Protein AF-A0A951QFR5-F1 (afdb_monomer_lite)

Foldseek 3Di:
DAAEEEEADPPFCVLLQLVLLLLVLLCVVPVPHAYEYEEAFRNQQLVVLSPRHPYGYHDPDDALVVSCVRSVVDDQLHYEYEYGCHQVSLVSCVVNVHAYEYEYAQQLQDPDPSHDLVSHPAYEYEDDDPCVVVVVSVPDDLRYAYFYHSEDLPAAADDDDPPEEEEEPTQVVRPLADFLLLVVVVLVCCQPDPLCPRYQYEYEYHHQVVQCVRPVVDDDPRYHYGYDHRRNVSNHQLNHQEYEYAQDPRRVVSCQVSFHLYEYEEHQALSSLVSVVVLCVVQVLHHYLYLVLLVQDFPRDGPDDPVVRSVRSRVRSVCCNPPSSSVSVVVSVVVSSVPPRRTSDDPPPPPPCVVGHYSSNVSVVVVCSSPPPPDDDDFDPPADDAPCPPPDQVVQLVVLLVQDADPVLLVLLVVLLVVCVVPVPVGLNQVSVQVLLVVLLQDAPYHSSVNSQSNNFLNCLALQNVLSLLVSLLVLCVPPPDPSVVQSVQQQFDLPCFAFQFRGKTFNGKHDLDHHNRFDDADRPLCVQVPPRRLQMKTKIKGWLAGAPLADADAQPFDPDPQKWKFFWKFALFKKKKFWSADKKWKWWKDWVVVCVPPDPDPVQPPDFRCVVGFWWKWWHSAFPTHDTDTTGIGTPGGTDMHGRSGMGIDGRPITMMMMDRNVCSQWPTIMMIMITGRGHHTMMGIHHPVVNVVCNVVRCSSVLRGRFPSVLSSVQSNQSSCVSVVVDVTDHSNVSRDDPDSHHSIHD

Secondary structure (DSSP, 8-state):
--EEEEEE--STTHHHHHHHHHHHHHHHH-TTS-EEEEE-HHHHHHHHHSS--SEEEE-SS--HHHHHHHTTS--TTTEEEEEES-HHHHHHHHHTT--EEEEES-GGG-SS-SS-GGG-SEEEEE--SSTHHHHGGG---TTEEEE--------PPP---SSEEEEE--STT-TT---HHHHHHHHHHHHH-GGGTT-EEEEE-S-HHHHHHHHTT--BTTEEEE---HHHHHHHHHH-SEEEEE--HHHHHHHHHTT--EEEEPPSSHHHHHHHHHHHHH-TT-EE--TTTTT------TT--HHHHHHHHHHHHTTTTSHHHHHHHHHHHHHHHTT----S--TT-----TTSB-HHHHHHHHHHHHH-TTS-----TTSPPPTTTT--HHHHHHHHHHSPP-HHHHHHHHHHHHHHHH-GGG--HHHHHHHHHHHHHHSPSSHHHHHHHHHHHHHHTSHHHHHHHHHHHHHHHTSTTSHHHHHHHHHHT-GGGSBTTBS--EEEEE--SS--TTPPPPPTTTHHHHTTS-TT--EEEEEE--B-TT-EEEP-S--SSTTEEEPPPB--SEEEEEEEEESEEEEEEEEEHHHHTTT---TTTTS--TTTT--EEEEESSSSSPEEEEEE-EEEEEEEEEEETT-EEEE-TT-EEEEEEEHHHHHHS--EEEEEEEEE-S--EEEEEHHHHHHHHH-TTGGG---PPPHHHHHHHHHHHHHHHTTSSS----TTTS---SSEEEEE-

Sequence (749 aa):
MKNILFLAEPFGFGPISSSVTIARQIKAIQPQRRLLFAGCGTSYQLAASSDVFDEVAHIEEMTEQAIVAVGGGLNKNGCIVVANTYPSGVDIAKRANLPCVFVDTLFWMWNRLPISLDDVERYYIEDFHCIGASAHRFGSSTKFKMVAPLVDTNVLPKAVPHPFLLVSLGGIDSNLYDFPVFYERLIAYISAEKKLERYHILICGGGKKFMQREFARFEHSRLTIDSLPPREHIAYLKSADMVLASAGLHGFYENYFLRKNVMFLPPQSYSQYLQLKAVLREYPGVIGANFEELGVAHVLRENMPDVERINEVKRTNRQLVEDQTMGKFIALFEEFCSGQSYTLWTDGNLRPTEDQCGPATLAQDLLLNVDQQMVPPQLPNCCPPVSTDGMSLRDIRDRMAKLEQSAPVREQLLSLVEDWRSQPRSVEPLSTVRLLLDSIRALPRGDERLIRMNTFVRTLGEPETFATFLDMIRDSSRRDGTVEQALSEISHRSSKHAVYGWCGQTRLVLSGAERTEGTVTPRPGVERFLGKTPTSAWALSMHIWQPNVRAKGFLCGRSPHPSSIVEPPHSHPFDFASVVVIGTMHQSIYAQRDSVHRLLNDPMADRADRYSGVKLVHVHGVWPPHFGREEVEVQTIEDRLKLTAGDSYYMSANTIHDVQFDEHIAQNNPAITLFLRSESFVEPHVYMASSMADFHASNPDLKHQGRALTEVAWDQKLRMVADYVRGINKGLNLGHIVKYDNDYAFFHR

Structure (mmCIF, N/CA/C/O backbone):
data_AF-A0A951QFR5-F1
#
_entry.id   AF-A0A951QFR5-F1
#
loop_
_atom_site.group_PDB
_atom_site.id
_atom_site.type_symbol
_atom_site.label_atom_id
_atom_site.label_alt_id
_atom_site.label_comp_id
_atom_site.label_asym_id
_atom_site.label_entity_id
_atom_site.label_seq_id
_atom_site.pdbx_PDB_ins_code
_atom_site.Cartn_x
_atom_site.Cartn_y
_atom_site.Cartn_z
_atom_site.occupancy
_atom_site.B_iso_or_equiv
_atom_site.auth_seq_id
_atom_site.auth_comp_id
_atom_site.auth_asym_id
_atom_site.auth_atom_id
_atom_site.pdbx_PDB_model_num
ATOM 1 N N . MET A 1 1 ? -23.735 -9.859 -3.072 1.00 76.50 1 MET A N 1
ATOM 2 C CA . MET A 1 1 ? -23.465 -8.949 -1.942 1.00 76.50 1 MET A CA 1
ATOM 3 C C . MET A 1 1 ? -22.880 -9.799 -0.823 1.00 76.50 1 MET A C 1
ATOM 5 O O . MET A 1 1 ? -23.554 -10.739 -0.427 1.00 76.50 1 MET A O 1
ATOM 9 N N . LYS A 1 2 ? -21.627 -9.576 -0.401 1.00 83.25 2 LYS A N 1
ATOM 10 C CA . LYS A 1 2 ? -21.009 -10.378 0.675 1.00 83.25 2 LYS A CA 1
ATOM 11 C C . LYS A 1 2 ? -21.619 -10.023 2.038 1.00 83.25 2 LYS A C 1
ATOM 13 O O . LYS A 1 2 ? -21.894 -8.846 2.276 1.00 83.25 2 LYS A O 1
ATOM 18 N N . ASN A 1 3 ? -21.785 -11.004 2.917 1.00 92.38 3 ASN A N 1
ATOM 19 C CA . ASN A 1 3 ? -22.100 -10.807 4.331 1.00 92.38 3 ASN A CA 1
ATOM 20 C C . ASN A 1 3 ? -20.888 -10.221 5.070 1.00 92.38 3 ASN A C 1
ATOM 22 O O . ASN A 1 3 ? -19.748 -10.384 4.629 1.00 92.38 3 ASN A O 1
ATOM 26 N N . ILE A 1 4 ? -21.135 -9.560 6.201 1.00 95.88 4 ILE A N 1
ATOM 27 C CA . ILE A 1 4 ? -20.082 -9.016 7.066 1.00 95.88 4 ILE A CA 1
ATOM 28 C C . ILE A 1 4 ? -20.235 -9.642 8.449 1.00 95.88 4 ILE A C 1
ATOM 30 O O . ILE A 1 4 ? -21.262 -9.449 9.098 1.00 95.88 4 ILE A O 1
ATOM 34 N N . LEU A 1 5 ? -19.223 -10.388 8.887 1.00 96.88 5 LEU A N 1
ATOM 35 C CA . LEU A 1 5 ? -19.175 -11.023 10.198 1.00 96.88 5 LEU A CA 1
ATOM 36 C C . LEU A 1 5 ? -18.254 -10.240 11.129 1.00 96.88 5 LEU A C 1
ATOM 38 O O . LEU A 1 5 ? -17.055 -10.140 10.885 1.00 96.88 5 LEU A O 1
ATOM 42 N N . PHE A 1 6 ? -18.812 -9.715 12.211 1.00 98.06 6 PHE A N 1
ATOM 43 C CA . PHE A 1 6 ? -18.074 -9.014 13.249 1.00 98.06 6 PHE A CA 1
ATOM 44 C C . PHE A 1 6 ? -17.640 -9.974 14.351 1.00 98.06 6 PHE A C 1
ATOM 46 O O . PHE A 1 6 ? -18.439 -10.770 14.850 1.00 98.06 6 PHE A O 1
ATOM 53 N N . LEU A 1 7 ? -16.383 -9.829 14.760 1.00 97.62 7 LEU A N 1
ATOM 54 C CA . LEU A 1 7 ? -15.798 -10.461 15.934 1.00 97.62 7 LEU A CA 1
ATOM 55 C C . LEU A 1 7 ? -15.220 -9.359 16.819 1.00 97.62 7 LEU A C 1
ATOM 57 O O . LEU A 1 7 ? -14.514 -8.480 16.324 1.00 97.62 7 LEU A O 1
ATOM 61 N N . ALA A 1 8 ? -15.488 -9.410 18.119 1.00 96.56 8 ALA A N 1
ATOM 62 C CA . ALA A 1 8 ? -14.967 -8.434 19.068 1.00 96.56 8 ALA A CA 1
ATOM 63 C C . ALA A 1 8 ? -14.493 -9.131 20.344 1.00 96.56 8 ALA A C 1
ATOM 65 O O . ALA A 1 8 ? -15.215 -9.954 20.916 1.00 96.56 8 ALA A O 1
ATOM 66 N N . GLU A 1 9 ? -13.297 -8.764 20.797 1.00 92.94 9 GLU A N 1
ATOM 67 C CA . GLU A 1 9 ? -12.712 -9.287 22.031 1.00 92.94 9 GLU A CA 1
ATOM 68 C C . GLU A 1 9 ? -13.600 -8.898 23.236 1.00 92.94 9 GLU A C 1
ATOM 70 O O . GLU A 1 9 ? -13.942 -7.717 23.380 1.00 92.94 9 GLU A O 1
ATOM 75 N N . PRO A 1 10 ? -13.988 -9.840 24.121 1.00 90.44 10 PRO A N 1
ATOM 76 C CA . PRO A 1 10 ? -14.797 -9.573 25.318 1.00 90.44 10 PRO A CA 1
ATOM 77 C C . PRO A 1 10 ? -14.020 -8.855 26.445 1.00 90.44 10 PRO A C 1
ATOM 79 O O . PRO A 1 10 ? -14.166 -9.161 27.630 1.00 90.44 10 PRO A O 1
ATOM 82 N N . PHE A 1 11 ? -13.196 -7.863 26.103 1.00 85.94 11 PHE A N 1
ATOM 83 C CA . PHE A 1 11 ? -12.497 -6.985 27.048 1.00 85.94 11 PHE A CA 1
ATOM 84 C C . PHE A 1 11 ? -13.379 -5.789 27.429 1.00 85.94 11 PHE A C 1
ATOM 86 O O . PHE A 1 11 ? -13.088 -4.631 27.123 1.00 85.94 11 PHE A O 1
ATOM 93 N N . GLY A 1 12 ? -14.502 -6.084 28.088 1.00 87.44 12 GLY A N 1
ATOM 94 C CA . GLY A 1 12 ? -15.527 -5.095 28.416 1.00 87.44 12 GLY A CA 1
ATOM 95 C C . GLY A 1 12 ? -16.344 -4.693 27.184 1.00 87.44 12 GLY A C 1
ATOM 96 O O . GLY A 1 12 ? -16.580 -5.511 26.294 1.00 87.44 12 GLY A O 1
ATOM 97 N N . PHE A 1 13 ? -16.809 -3.441 27.136 1.00 91.06 13 PHE A N 1
ATOM 98 C CA . PHE A 1 13 ? -17.695 -2.964 26.065 1.00 91.06 13 PHE A CA 1
ATOM 99 C C . PHE A 1 13 ? -17.002 -2.214 24.920 1.00 91.06 13 PHE A C 1
ATOM 101 O O . PHE A 1 13 ? -17.642 -2.001 23.901 1.00 91.06 13 PHE A O 1
ATOM 108 N N . GLY A 1 14 ? -15.722 -1.847 25.024 1.00 91.69 14 GLY A N 1
ATOM 109 C CA . GLY A 1 14 ? -15.063 -0.996 24.015 1.00 91.69 14 GLY A CA 1
ATOM 110 C C . GLY A 1 14 ? -14.992 -1.597 22.596 1.00 91.69 14 GLY A C 1
ATOM 111 O O . GLY A 1 14 ? -15.461 -0.982 21.634 1.00 91.69 14 GLY A O 1
ATOM 112 N N . PRO A 1 15 ? -14.440 -2.813 22.413 1.00 94.38 15 PRO A N 1
ATOM 113 C CA . PRO A 1 15 ? -14.375 -3.433 21.084 1.00 94.38 15 PRO A CA 1
ATOM 114 C C . PRO A 1 15 ? -15.759 -3.668 20.459 1.00 94.38 15 PRO A C 1
ATOM 116 O O . PRO A 1 15 ? -15.961 -3.500 19.255 1.00 94.38 15 PRO A O 1
ATOM 119 N N . ILE A 1 16 ? -16.759 -4.023 21.268 1.00 95.31 16 ILE A N 1
ATOM 120 C CA . ILE A 1 16 ? -18.110 -4.251 20.754 1.00 95.31 16 ILE A CA 1
ATOM 121 C C . ILE A 1 16 ? -18.873 -2.946 20.483 1.00 95.31 16 ILE A C 1
ATOM 123 O O . ILE A 1 16 ? -19.572 -2.870 19.474 1.00 95.31 16 ILE A O 1
ATOM 127 N N . SER A 1 17 ? -18.736 -1.902 21.305 1.00 94.56 17 SER A N 1
ATOM 128 C CA . SER A 1 17 ? -19.434 -0.625 21.091 1.00 94.56 17 SER A CA 1
ATOM 129 C C . SER A 1 17 ? -19.013 0.018 19.769 1.00 94.56 17 SER A C 1
ATOM 131 O O . SER A 1 17 ? -19.867 0.397 18.970 1.00 94.56 17 SER A O 1
ATOM 133 N N . SER A 1 18 ? -17.711 0.030 19.477 1.00 95.38 18 SER A N 1
ATOM 134 C CA . SER A 1 18 ? -17.178 0.482 18.186 1.00 95.38 18 SER A CA 1
ATOM 135 C C . SER A 1 18 ? -17.653 -0.392 17.016 1.00 95.38 18 SER A C 1
ATOM 137 O O . SER A 1 18 ? -18.013 0.135 15.963 1.00 95.38 18 SER A O 1
ATOM 139 N N . SER A 1 19 ? -17.753 -1.713 17.199 1.00 97.31 19 SER A N 1
ATOM 140 C CA . SER A 1 19 ? -18.325 -2.616 16.185 1.00 97.31 19 SER A CA 1
ATOM 141 C C . SER A 1 19 ? -19.796 -2.305 15.886 1.00 97.31 19 SER A C 1
ATOM 143 O O . SER A 1 19 ? -20.184 -2.250 14.721 1.00 97.31 19 SER A O 1
ATOM 145 N N . VAL A 1 20 ? -20.606 -2.035 16.916 1.00 96.81 20 VAL A N 1
ATOM 146 C CA . VAL A 1 20 ? -22.010 -1.605 16.777 1.00 96.81 20 VAL A CA 1
ATOM 147 C C . VAL A 1 20 ? -22.101 -0.270 16.035 1.00 96.81 20 VAL A C 1
ATOM 149 O O . VAL A 1 20 ? -22.942 -0.121 15.146 1.00 96.81 20 VAL A O 1
ATOM 152 N N . THR A 1 21 ? -21.223 0.688 16.349 1.00 95.75 21 THR A N 1
ATOM 153 C CA . THR A 1 21 ? -21.147 1.974 15.641 1.00 95.75 21 THR A CA 1
ATOM 154 C C . THR A 1 21 ? -20.871 1.767 14.151 1.00 95.75 21 THR A C 1
ATOM 156 O O . THR A 1 21 ? -21.606 2.295 13.315 1.00 95.75 21 THR A O 1
ATOM 159 N N . ILE A 1 22 ? -19.864 0.958 13.799 1.00 96.69 22 ILE A N 1
ATOM 160 C CA . ILE A 1 22 ? -19.530 0.641 12.401 1.00 96.69 22 ILE A CA 1
ATOM 161 C C . ILE A 1 22 ? -20.713 -0.044 11.705 1.00 96.69 22 ILE A C 1
ATOM 163 O O . ILE A 1 22 ? -21.127 0.381 10.625 1.00 96.69 22 ILE A O 1
ATOM 167 N N . ALA A 1 23 ? -21.293 -1.071 12.331 1.00 97.44 23 ALA A N 1
ATOM 168 C CA . ALA A 1 23 ? -22.431 -1.813 11.796 1.00 97.44 23 ALA A CA 1
ATOM 169 C C . ALA A 1 23 ? -23.628 -0.896 11.498 1.00 97.44 23 ALA A C 1
ATOM 171 O O . ALA A 1 23 ? -24.259 -1.017 10.446 1.00 97.44 23 ALA A O 1
ATOM 172 N N . ARG A 1 24 ? -23.905 0.084 12.367 1.00 95.69 24 ARG A N 1
ATOM 173 C CA . ARG A 1 24 ? -25.016 1.029 12.183 1.00 95.69 24 ARG A CA 1
ATOM 174 C C . ARG A 1 24 ? -24.792 1.943 10.986 1.00 95.69 24 ARG A C 1
ATOM 176 O O . ARG A 1 24 ? -25.723 2.173 10.219 1.00 95.69 24 ARG A O 1
ATOM 183 N N . GLN A 1 25 ? -23.562 2.415 10.791 1.00 96.00 25 GLN A N 1
ATOM 184 C CA . GLN A 1 25 ? -23.211 3.201 9.607 1.00 96.00 25 GLN A CA 1
ATOM 185 C C . GLN A 1 25 ? -23.334 2.369 8.328 1.00 96.00 25 GLN A C 1
ATOM 187 O O . GLN A 1 25 ? -23.874 2.848 7.333 1.00 96.00 25 GLN A O 1
ATOM 192 N N . ILE A 1 26 ? -22.928 1.096 8.362 1.00 96.31 26 ILE A N 1
ATOM 193 C CA . ILE A 1 26 ? -23.130 0.187 7.230 1.00 96.31 26 ILE A CA 1
ATOM 194 C C . ILE A 1 26 ? -24.623 0.009 6.936 1.00 96.31 26 ILE A C 1
ATOM 196 O O . ILE A 1 26 ? -25.009 0.143 5.780 1.00 96.31 26 ILE A O 1
ATOM 200 N N . LYS A 1 27 ? -25.476 -0.227 7.944 1.00 95.75 27 LYS A N 1
ATOM 201 C CA . LYS A 1 27 ? -26.937 -0.320 7.750 1.00 95.75 27 LYS A CA 1
ATOM 202 C C . LYS A 1 27 ? -27.543 0.977 7.218 1.00 95.75 27 LYS A C 1
ATOM 204 O O . LYS A 1 27 ? -28.458 0.914 6.406 1.00 95.75 27 LYS A O 1
ATOM 209 N N . ALA A 1 28 ? -27.036 2.138 7.629 1.00 94.06 28 ALA A N 1
ATOM 210 C CA . ALA A 1 28 ? -27.501 3.423 7.111 1.00 94.06 28 ALA A CA 1
ATOM 211 C C . ALA A 1 28 ? -27.186 3.596 5.612 1.00 94.06 28 ALA A C 1
ATOM 213 O O . ALA A 1 28 ? -28.009 4.126 4.872 1.00 94.06 28 ALA A O 1
ATOM 214 N N . ILE A 1 29 ? -26.020 3.121 5.157 1.00 94.00 29 ILE A N 1
ATOM 215 C CA . ILE A 1 29 ? -25.589 3.213 3.751 1.00 94.00 29 ILE A CA 1
ATOM 216 C C . ILE A 1 29 ? -26.208 2.089 2.902 1.00 94.00 29 ILE A C 1
ATOM 218 O O . ILE A 1 29 ? -26.627 2.314 1.769 1.00 94.00 29 ILE A O 1
ATOM 222 N N . GLN A 1 30 ? -26.261 0.866 3.434 1.00 95.25 30 GLN A N 1
ATOM 223 C CA . GLN A 1 30 ? -26.761 -0.337 2.768 1.00 95.25 30 GLN A CA 1
ATOM 224 C C . GLN A 1 30 ? -27.694 -1.135 3.700 1.00 95.25 30 GLN A C 1
ATOM 226 O O . GLN A 1 30 ? -27.281 -2.152 4.263 1.00 95.25 30 GLN A O 1
ATOM 231 N N . PRO A 1 31 ? -28.979 -0.744 3.820 1.00 95.31 31 PRO A N 1
ATOM 232 C CA . PRO A 1 31 ? -29.931 -1.383 4.740 1.00 95.31 31 PRO A CA 1
ATOM 233 C C . PRO A 1 31 ? -30.114 -2.892 4.525 1.00 95.31 31 PRO A C 1
ATOM 235 O O . PRO A 1 31 ? -30.372 -3.633 5.470 1.00 95.31 31 PRO A O 1
ATOM 238 N N . GLN A 1 32 ? -29.944 -3.347 3.280 1.00 94.44 32 GLN A N 1
ATOM 239 C CA . GLN A 1 32 ? -30.107 -4.746 2.867 1.00 94.44 32 GLN A CA 1
ATOM 240 C C . GLN A 1 32 ? -28.861 -5.613 3.124 1.00 94.44 32 GLN A C 1
ATOM 242 O O . GLN A 1 32 ? -28.905 -6.827 2.928 1.00 94.44 32 GLN A O 1
ATOM 247 N N . ARG A 1 33 ? -27.726 -5.017 3.518 1.00 94.25 33 ARG A N 1
ATOM 248 C CA . ARG A 1 33 ? -26.493 -5.762 3.800 1.00 94.25 33 ARG A CA 1
ATOM 249 C C . ARG A 1 33 ? -26.700 -6.597 5.062 1.00 94.25 33 ARG A C 1
ATOM 251 O O . ARG A 1 33 ? -27.076 -6.055 6.101 1.00 94.25 33 ARG A O 1
ATOM 258 N N . ARG A 1 34 ? -26.425 -7.901 4.973 1.00 95.12 34 ARG A N 1
ATOM 259 C CA . ARG A 1 34 ? -26.508 -8.812 6.118 1.00 95.12 34 ARG A CA 1
ATOM 260 C C . ARG A 1 34 ? -25.271 -8.665 7.010 1.00 95.12 34 ARG A C 1
ATOM 262 O O . ARG A 1 34 ? -24.147 -8.867 6.541 1.00 95.12 34 ARG A O 1
ATOM 269 N N . LEU A 1 35 ? -25.489 -8.312 8.272 1.00 97.44 35 LEU A N 1
ATOM 270 C CA . LEU A 1 35 ? -24.489 -8.125 9.316 1.00 97.44 35 LEU A CA 1
ATOM 271 C C . LEU A 1 35 ? -24.671 -9.191 10.392 1.00 97.44 35 LEU A C 1
ATOM 273 O O . LEU A 1 35 ? -25.756 -9.357 10.944 1.00 97.44 35 LEU A O 1
ATOM 277 N N . LEU A 1 36 ? -23.591 -9.893 10.690 1.00 96.88 36 LEU A N 1
ATOM 278 C CA . LEU A 1 36 ? -23.553 -11.005 11.627 1.00 96.88 36 LEU A CA 1
ATOM 279 C C . LEU A 1 36 ? -22.602 -10.649 12.766 1.00 96.88 36 LEU A C 1
ATOM 281 O O . LEU A 1 36 ? -21.601 -9.965 12.540 1.00 96.88 36 LEU A O 1
ATOM 285 N N . PHE A 1 37 ? -22.870 -11.149 13.965 1.00 97.81 37 PHE A N 1
ATOM 286 C CA . PHE A 1 37 ? -21.946 -11.071 15.090 1.00 97.81 37 PHE A CA 1
ATOM 287 C C . PHE A 1 37 ? -21.713 -12.453 15.700 1.00 97.81 37 PHE A C 1
ATOM 289 O O . PHE A 1 37 ? -22.655 -13.224 15.878 1.00 97.81 37 PHE A O 1
ATOM 296 N N . ALA A 1 38 ? -20.468 -12.735 16.079 1.00 96.88 38 ALA A N 1
ATOM 297 C CA . ALA A 1 38 ? -20.096 -13.913 16.851 1.00 96.88 38 ALA A CA 1
ATOM 298 C C . ALA A 1 38 ? -19.173 -13.527 18.015 1.00 96.88 38 ALA A C 1
ATOM 300 O O . ALA A 1 38 ? -18.151 -12.867 17.818 1.00 96.88 38 ALA A O 1
ATOM 301 N N . GLY A 1 39 ? -19.508 -13.966 19.231 1.00 95.88 39 GLY A N 1
ATOM 302 C CA . GLY A 1 39 ? -18.699 -13.700 20.423 1.00 95.88 39 GLY A CA 1
ATOM 303 C C . GLY A 1 39 ? -19.295 -14.274 21.707 1.00 95.88 39 GLY A C 1
ATOM 304 O O . GLY A 1 39 ? -20.299 -14.985 21.680 1.00 95.88 39 GLY A O 1
ATOM 305 N N . CYS A 1 40 ? -18.693 -13.934 22.844 1.00 93.44 40 CYS A N 1
ATOM 306 C CA . CYS A 1 40 ? -19.127 -14.352 24.180 1.00 93.44 40 CYS A CA 1
ATOM 307 C C . CYS A 1 40 ? -19.074 -13.188 25.179 1.00 93.44 40 CYS A C 1
ATOM 309 O O . CYS A 1 40 ? -18.712 -12.063 24.832 1.00 93.44 40 CYS A O 1
ATOM 311 N N . GLY A 1 41 ? -19.482 -13.441 26.425 1.00 90.75 41 GLY A N 1
ATOM 312 C CA . GLY A 1 41 ? -19.359 -12.472 27.517 1.00 90.75 41 GLY A CA 1
ATOM 313 C C . GLY A 1 41 ? -19.984 -11.107 27.203 1.00 90.75 41 GLY A C 1
ATOM 314 O O . GLY A 1 41 ? -21.104 -11.020 26.692 1.00 90.75 41 GLY A O 1
ATOM 315 N N . THR A 1 42 ? -19.255 -10.034 27.508 1.00 89.12 42 THR A N 1
ATOM 316 C CA . THR A 1 42 ? -19.705 -8.647 27.315 1.00 89.12 42 THR A CA 1
ATOM 317 C C . THR A 1 42 ? -19.931 -8.288 25.850 1.00 89.12 42 THR A C 1
ATOM 319 O O . THR A 1 42 ? -20.845 -7.519 25.546 1.00 89.12 42 THR A O 1
ATOM 322 N N . SER A 1 43 ? -19.145 -8.858 24.929 1.00 93.44 43 SER A N 1
ATOM 323 C CA . SER A 1 43 ? -19.288 -8.571 23.502 1.00 93.44 43 SER A CA 1
ATOM 324 C C . SER A 1 43 ? -20.579 -9.169 22.940 1.00 93.44 43 SER A C 1
ATOM 326 O O . SER A 1 43 ? -21.337 -8.466 22.276 1.00 93.44 43 SER A O 1
ATOM 328 N N . TYR A 1 44 ? -20.921 -10.406 23.312 1.00 94.38 44 TYR A N 1
ATOM 329 C CA . TYR A 1 44 ? -22.219 -10.999 22.971 1.00 94.38 44 TYR A CA 1
ATOM 330 C C . TYR A 1 44 ? -23.402 -10.218 23.557 1.00 94.38 44 TYR A C 1
ATOM 332 O O . TYR A 1 44 ? -24.358 -9.913 22.844 1.00 94.38 44 TYR A O 1
ATOM 340 N N . GLN A 1 45 ? -23.348 -9.870 24.845 1.00 91.69 45 GLN A N 1
ATOM 341 C CA . GLN A 1 45 ? -24.460 -9.196 25.525 1.00 91.69 45 GLN A CA 1
ATOM 342 C C . GLN A 1 45 ? -24.784 -7.831 24.904 1.00 91.69 45 GLN A C 1
ATOM 344 O O . GLN A 1 45 ? -25.957 -7.504 24.689 1.00 91.69 45 GLN A O 1
ATOM 349 N N . LEU A 1 46 ? -23.755 -7.040 24.583 1.00 92.44 46 LEU A N 1
ATOM 350 C CA . LEU A 1 46 ? -23.965 -5.739 23.958 1.00 92.44 46 LEU A CA 1
ATOM 351 C C . LEU A 1 46 ? -24.418 -5.888 22.500 1.00 92.44 46 LEU A C 1
ATOM 353 O O . LEU A 1 46 ? -25.334 -5.184 22.088 1.00 92.44 46 LEU A O 1
ATOM 357 N N . ALA A 1 47 ? -23.859 -6.840 21.740 1.00 95.56 47 ALA A N 1
ATOM 358 C CA . ALA A 1 47 ? -24.314 -7.131 20.379 1.00 95.56 47 ALA A CA 1
ATOM 359 C C . ALA A 1 47 ? -25.804 -7.509 20.349 1.00 95.56 47 ALA A C 1
ATOM 361 O O . ALA A 1 47 ? -26.576 -6.925 19.588 1.00 95.56 47 ALA A O 1
ATOM 362 N N . ALA A 1 48 ? -26.228 -8.423 21.227 1.00 94.88 48 ALA A N 1
ATOM 363 C CA . ALA A 1 48 ? -27.603 -8.914 21.301 1.00 94.88 48 ALA A CA 1
ATOM 364 C C . ALA A 1 48 ? -28.625 -7.825 21.673 1.00 94.88 48 ALA A C 1
ATOM 366 O O . ALA A 1 48 ? -29.779 -7.904 21.262 1.00 94.88 48 ALA A O 1
ATOM 367 N N . SER A 1 49 ? -28.217 -6.798 22.424 1.00 92.56 49 SER A N 1
ATOM 368 C CA . SER A 1 49 ? -29.087 -5.671 22.802 1.00 92.56 49 SER A CA 1
ATOM 369 C C . SER A 1 49 ? -29.045 -4.490 21.822 1.00 92.56 49 SER A C 1
ATOM 371 O O . SER A 1 49 ? -29.770 -3.517 22.009 1.00 92.56 49 SER A O 1
ATOM 373 N N . SER A 1 50 ? -28.203 -4.550 20.784 1.00 92.56 50 SER A N 1
ATOM 374 C CA . SER A 1 50 ? -27.881 -3.392 19.940 1.00 92.56 50 SER A CA 1
ATOM 375 C C . SER A 1 50 ? -28.781 -3.153 18.731 1.00 92.56 50 SER A C 1
ATOM 377 O O . SER A 1 50 ? -28.546 -2.149 18.072 1.00 92.56 50 SER A O 1
ATOM 379 N N . ASP A 1 51 ? -29.712 -4.065 18.423 1.00 93.06 51 ASP A N 1
ATOM 380 C CA . ASP A 1 51 ? -30.649 -4.065 17.276 1.00 93.06 51 ASP A CA 1
ATOM 381 C C . ASP A 1 51 ? -30.061 -3.978 15.849 1.00 93.06 51 ASP A C 1
ATOM 383 O O . ASP A 1 51 ? -30.809 -4.035 14.874 1.00 93.06 51 ASP A O 1
ATOM 387 N N . VAL A 1 52 ? -28.734 -3.901 15.698 1.00 96.31 52 VAL A N 1
ATOM 388 C CA . VAL A 1 52 ? -28.086 -3.610 14.404 1.00 96.31 52 VAL A CA 1
ATOM 389 C C . VAL A 1 52 ? -27.682 -4.844 13.590 1.00 96.31 52 VAL A C 1
ATOM 391 O O . VAL A 1 52 ? -27.541 -4.762 12.366 1.00 96.31 52 VAL A O 1
ATOM 394 N N . PHE A 1 53 ? -27.464 -5.977 14.257 1.00 97.50 53 PHE A N 1
ATOM 395 C CA . PHE A 1 53 ? -27.054 -7.231 13.626 1.00 97.50 53 PHE A CA 1
ATOM 396 C C . PHE A 1 53 ? -28.278 -8.068 13.262 1.00 97.50 53 PHE A C 1
ATOM 398 O O . PHE A 1 53 ? -29.202 -8.203 14.060 1.00 97.50 53 PHE A O 1
ATOM 405 N N . ASP A 1 54 ? -28.260 -8.669 12.074 1.00 96.19 54 ASP A N 1
ATOM 406 C CA . ASP A 1 54 ? -29.321 -9.574 11.625 1.00 96.19 54 ASP A CA 1
ATOM 407 C C . ASP A 1 54 ? -29.251 -10.925 12.357 1.00 96.19 54 ASP A C 1
ATOM 409 O O . ASP A 1 54 ? -30.257 -11.618 12.486 1.00 96.19 54 ASP A O 1
ATOM 413 N N . GLU A 1 55 ? -28.064 -11.299 12.843 1.00 95.88 55 GLU A N 1
ATOM 414 C CA . GLU A 1 55 ? -27.827 -12.521 13.609 1.00 95.88 55 GLU A CA 1
ATOM 415 C C . GLU A 1 55 ? -26.705 -12.311 14.631 1.00 95.88 55 GLU A C 1
ATOM 417 O O . GLU A 1 55 ? -25.667 -11.722 14.317 1.00 95.88 55 GLU A O 1
ATOM 422 N N . VAL A 1 56 ? -26.906 -12.810 15.853 1.00 97.19 56 VAL A N 1
ATOM 423 C CA . VAL A 1 56 ? -25.942 -12.722 16.956 1.00 97.19 56 VAL A CA 1
ATOM 424 C C . VAL A 1 56 ? -25.756 -14.114 17.551 1.00 97.19 56 VAL A C 1
ATOM 426 O O . VAL A 1 56 ? -26.660 -14.651 18.189 1.00 97.19 56 VAL A O 1
ATOM 429 N N . ALA A 1 57 ? -24.579 -14.699 17.351 1.00 96.44 57 ALA A N 1
ATOM 430 C CA . ALA A 1 57 ? -24.237 -16.030 17.830 1.00 96.44 57 ALA A CA 1
ATOM 431 C C . ALA A 1 57 ? -23.414 -15.967 19.124 1.00 96.44 57 ALA A C 1
ATOM 433 O O . ALA A 1 57 ? -22.385 -15.288 19.191 1.00 96.44 57 ALA A O 1
ATOM 434 N N . HIS A 1 58 ? -23.854 -16.716 20.138 1.00 96.12 58 HIS A N 1
ATOM 435 C CA . HIS A 1 58 ? -23.089 -16.929 21.364 1.00 96.12 58 HIS A CA 1
ATOM 436 C C . HIS A 1 58 ? -22.090 -18.074 21.170 1.00 96.12 58 HIS A C 1
ATOM 438 O O . HIS A 1 58 ? -22.500 -19.214 20.952 1.00 96.12 58 HIS A O 1
ATOM 444 N N . ILE A 1 59 ? -20.792 -17.778 21.251 1.00 93.94 59 ILE A N 1
ATOM 445 C CA . ILE A 1 59 ? -19.711 -18.739 21.003 1.00 93.94 59 ILE A CA 1
ATOM 446 C C . ILE A 1 59 ? -18.682 -18.643 22.127 1.00 93.94 59 ILE A C 1
ATOM 448 O O . ILE A 1 59 ? -17.866 -17.727 22.137 1.00 93.94 59 ILE A O 1
ATOM 452 N N . GLU A 1 60 ? -18.718 -19.599 23.057 1.00 89.00 60 GLU A N 1
ATOM 453 C CA . GLU A 1 60 ? -17.770 -19.671 24.183 1.00 89.00 60 GLU A CA 1
ATOM 454 C C . GLU A 1 60 ? -16.330 -19.913 23.708 1.00 89.00 60 GLU A C 1
ATOM 456 O O . GLU A 1 60 ? -15.401 -19.249 24.164 1.00 89.00 60 GLU A O 1
ATOM 461 N N . GLU A 1 61 ? -16.148 -20.829 22.751 1.00 89.50 61 GLU A N 1
ATOM 462 C CA . GLU A 1 61 ? -14.849 -21.146 22.156 1.00 89.50 61 GLU A CA 1
ATOM 463 C C . GLU A 1 61 ? -14.855 -20.815 20.662 1.00 89.50 61 GLU A C 1
ATOM 465 O O . GLU A 1 61 ? -15.500 -21.486 19.850 1.00 89.50 61 GLU A O 1
ATOM 470 N N . MET A 1 62 ? -14.138 -19.753 20.294 1.00 88.94 62 MET A N 1
ATOM 471 C CA . MET A 1 62 ? -14.073 -19.302 18.909 1.00 88.94 62 MET A CA 1
ATOM 472 C C . MET A 1 62 ? -13.165 -20.229 18.089 1.00 88.94 62 MET A C 1
ATOM 474 O O . MET A 1 62 ? -11.939 -20.173 18.184 1.00 88.94 62 MET A O 1
ATOM 478 N N . THR A 1 63 ? -13.777 -21.078 17.264 1.00 89.25 63 THR A N 1
ATOM 479 C CA . THR A 1 63 ? -13.088 -22.010 16.358 1.00 89.25 63 THR A CA 1
ATOM 480 C C . THR A 1 63 ? -13.349 -21.660 14.895 1.00 89.25 63 THR A C 1
ATOM 482 O O . THR A 1 63 ? -14.283 -20.929 14.567 1.00 89.25 63 THR A O 1
ATOM 485 N N . GLU A 1 64 ? -12.535 -22.211 13.993 1.00 86.25 64 GLU A N 1
ATOM 486 C CA . GLU A 1 64 ? -12.739 -22.074 12.545 1.00 86.25 64 GLU A CA 1
ATOM 487 C C . GLU A 1 64 ? -14.134 -22.562 12.131 1.00 86.25 64 GLU A C 1
ATOM 489 O O . GLU A 1 64 ? -14.864 -21.859 11.434 1.00 86.25 64 GLU A O 1
ATOM 494 N N . GLN A 1 65 ? -14.539 -23.732 12.631 1.00 85.44 65 GLN A N 1
ATOM 495 C CA . GLN A 1 65 ? -15.836 -24.330 12.329 1.00 85.44 65 GLN A CA 1
ATOM 496 C C . GLN A 1 65 ? -16.991 -23.456 12.825 1.00 85.44 65 GLN A C 1
ATOM 498 O O . GLN A 1 65 ? -17.994 -23.320 12.127 1.00 85.44 65 GLN A O 1
ATOM 503 N N . ALA A 1 66 ? -16.846 -22.837 14.000 1.00 87.38 66 ALA A N 1
ATOM 504 C CA . ALA A 1 66 ? -17.864 -21.957 14.560 1.00 87.38 66 ALA A CA 1
ATOM 505 C C . ALA A 1 66 ? -18.064 -20.698 13.699 1.00 87.38 66 ALA A C 1
ATOM 507 O O . ALA A 1 66 ? -19.198 -20.342 13.379 1.00 87.38 66 ALA A O 1
ATOM 508 N N . ILE A 1 67 ? -16.972 -20.068 13.252 1.00 86.50 67 ILE A N 1
ATOM 509 C CA . ILE A 1 67 ? -17.029 -18.890 12.374 1.00 86.50 67 ILE A CA 1
ATOM 510 C C . ILE A 1 67 ? -17.636 -19.240 11.013 1.00 86.50 67 ILE A C 1
ATOM 512 O O . ILE A 1 67 ? -18.502 -18.513 10.526 1.00 86.50 67 ILE A O 1
ATOM 516 N N . VAL A 1 68 ? -17.239 -20.366 10.412 1.00 83.62 68 VAL A N 1
ATOM 517 C CA . VAL A 1 68 ? -17.805 -20.831 9.134 1.00 83.62 68 VAL A CA 1
ATOM 518 C C . VAL A 1 68 ? -19.301 -21.134 9.265 1.00 83.62 68 VAL A C 1
ATOM 520 O O . VAL A 1 68 ? -20.077 -20.787 8.371 1.00 83.62 68 VAL A O 1
ATOM 523 N N . ALA A 1 69 ? -19.726 -21.732 10.382 1.00 84.56 69 ALA A N 1
ATOM 524 C CA . ALA A 1 69 ? -21.131 -22.026 10.646 1.00 84.56 69 ALA A CA 1
ATOM 525 C C . ALA A 1 69 ? -21.977 -20.746 10.742 1.00 84.56 69 ALA A C 1
ATOM 527 O O . ALA A 1 69 ? -22.983 -20.636 10.041 1.00 84.56 69 ALA A O 1
ATOM 528 N N . VAL A 1 70 ? -21.544 -19.752 11.527 1.00 86.00 70 VAL A N 1
ATOM 529 C CA . VAL A 1 70 ? -22.247 -18.458 11.651 1.00 86.00 70 VAL A CA 1
ATOM 530 C C . VAL A 1 70 ? -22.215 -17.675 10.344 1.00 86.00 70 VAL A C 1
ATOM 532 O O . VAL A 1 70 ? -23.205 -17.063 9.954 1.00 86.00 70 VAL A O 1
ATOM 535 N N . GLY A 1 71 ? -21.109 -17.758 9.604 1.00 78.94 71 GLY A N 1
ATOM 536 C CA . GLY A 1 71 ? -20.997 -17.209 8.259 1.00 78.94 71 GLY A CA 1
ATOM 537 C C . GLY A 1 71 ? -21.961 -17.837 7.247 1.00 78.94 71 GLY A C 1
ATOM 538 O O . GLY A 1 71 ? -21.994 -17.378 6.112 1.00 78.94 71 GLY A O 1
ATOM 539 N N . GLY A 1 72 ? -22.749 -18.856 7.612 1.00 74.06 72 GLY A N 1
ATOM 540 C CA . GLY A 1 72 ? -23.724 -19.514 6.741 1.00 74.06 72 GLY A CA 1
ATOM 541 C C . GLY A 1 72 ? -23.105 -20.542 5.793 1.00 74.06 72 GLY A C 1
ATOM 542 O O . GLY A 1 72 ? -23.627 -20.745 4.698 1.00 74.06 72 GLY A O 1
ATOM 543 N N . GLY A 1 73 ? -21.969 -21.144 6.166 1.00 63.97 73 GLY A N 1
ATOM 544 C CA . GLY A 1 73 ? -21.225 -22.075 5.309 1.00 63.97 73 GLY A CA 1
ATOM 545 C C . GLY A 1 73 ? -20.614 -21.410 4.070 1.00 63.97 73 GLY A C 1
ATOM 546 O O . GLY A 1 73 ? -20.317 -22.081 3.083 1.00 63.97 73 GLY A O 1
ATOM 547 N N . LEU A 1 74 ? -20.477 -20.082 4.086 1.00 59.84 74 LEU A N 1
ATOM 548 C CA . LEU A 1 74 ? -20.034 -19.309 2.934 1.00 59.84 74 LEU A CA 1
ATOM 549 C C . LEU A 1 74 ? -18.540 -19.510 2.660 1.00 59.84 74 LEU A C 1
ATOM 551 O O . LEU A 1 74 ? -17.705 -19.464 3.559 1.00 59.84 74 LEU A O 1
ATOM 555 N N . ASN A 1 75 ? -18.212 -19.685 1.380 1.00 62.28 75 ASN A N 1
ATOM 556 C CA . ASN A 1 75 ? -16.841 -19.646 0.880 1.00 62.28 75 ASN A CA 1
ATOM 557 C C . ASN A 1 75 ? -16.306 -18.193 0.837 1.00 62.28 75 ASN A C 1
ATOM 559 O O . ASN A 1 75 ? -17.039 -17.237 1.104 1.00 62.28 75 ASN A O 1
ATOM 563 N N . LYS A 1 76 ? -15.039 -18.016 0.428 1.00 58.41 76 LYS A N 1
ATOM 564 C CA . LYS A 1 76 ? -14.342 -16.724 0.201 1.00 58.41 76 LYS A CA 1
ATOM 565 C C . LYS A 1 76 ? -15.164 -15.612 -0.467 1.00 58.41 76 LYS A C 1
ATOM 567 O O . LYS A 1 76 ? -14.897 -14.422 -0.278 1.00 58.41 76 LYS A O 1
ATOM 572 N N . ASN A 1 77 ? -16.162 -15.985 -1.263 1.00 65.12 77 ASN A N 1
ATOM 573 C CA . ASN A 1 77 ? -16.949 -15.054 -2.059 1.00 65.12 77 ASN A CA 1
ATOM 574 C C . ASN A 1 77 ? -18.217 -14.574 -1.344 1.00 65.12 77 ASN A C 1
ATOM 576 O O . ASN A 1 77 ? -18.858 -13.647 -1.834 1.00 65.12 77 ASN A O 1
ATOM 580 N N . GLY A 1 78 ? -18.576 -15.166 -0.201 1.00 81.06 78 GLY A N 1
ATOM 581 C CA . GLY A 1 78 ? -19.819 -14.870 0.507 1.00 81.06 78 GLY A CA 1
ATOM 582 C C . GLY A 1 78 ? -19.678 -14.037 1.780 1.00 81.06 78 GLY A C 1
ATOM 583 O O . GLY A 1 78 ? -20.666 -13.426 2.172 1.00 81.06 78 GLY A O 1
ATOM 584 N N . CYS A 1 79 ? -18.502 -13.963 2.414 1.00 89.88 79 CYS A N 1
ATOM 585 C CA . CYS A 1 79 ? -18.339 -13.293 3.712 1.00 89.88 79 CYS A CA 1
ATOM 586 C C . CYS A 1 79 ? -16.993 -12.562 3.840 1.00 89.88 79 CYS A C 1
ATOM 588 O O . CYS A 1 79 ? -15.983 -13.041 3.330 1.00 89.88 79 CYS A O 1
ATOM 590 N N . ILE A 1 80 ? -16.980 -11.433 4.553 1.00 93.50 80 ILE A N 1
ATOM 591 C CA . ILE A 1 80 ? -15.771 -10.789 5.091 1.00 93.50 80 ILE A CA 1
ATOM 592 C C . ILE A 1 80 ? -15.835 -10.780 6.620 1.00 93.50 80 ILE A C 1
ATOM 594 O O . ILE A 1 80 ? -16.920 -10.650 7.191 1.00 93.50 80 ILE A O 1
ATOM 598 N N . VAL A 1 81 ? -14.687 -10.904 7.277 1.00 95.88 81 VAL A N 1
ATOM 599 C CA . VAL A 1 81 ? -14.561 -10.803 8.733 1.00 95.88 81 VAL A CA 1
ATOM 600 C C . VAL A 1 81 ? -14.085 -9.404 9.121 1.00 95.88 81 VAL A C 1
ATOM 602 O O . VAL A 1 81 ? -13.136 -8.880 8.542 1.00 95.88 81 VAL A O 1
ATOM 605 N N . VAL A 1 82 ? -14.730 -8.805 10.118 1.00 97.69 82 VAL A N 1
ATOM 606 C CA . VAL A 1 82 ? -14.285 -7.590 10.809 1.00 97.69 82 VAL A CA 1
ATOM 607 C C . VAL A 1 82 ? -13.855 -7.998 12.211 1.00 97.69 82 VAL A C 1
ATOM 609 O O . VAL A 1 82 ? -14.696 -8.198 13.086 1.00 97.69 82 VAL A O 1
ATOM 612 N N . ALA A 1 83 ? -12.550 -8.146 12.421 1.00 97.56 83 ALA A N 1
ATOM 613 C CA . ALA A 1 83 ? -11.985 -8.446 13.731 1.00 97.56 83 ALA A CA 1
ATOM 614 C C . ALA A 1 83 ? -11.647 -7.132 14.451 1.00 97.56 83 ALA A C 1
ATOM 616 O O . ALA A 1 83 ? -10.739 -6.410 14.044 1.00 97.56 83 ALA A O 1
ATOM 617 N N . ASN A 1 84 ? -12.389 -6.802 15.507 1.00 97.50 84 ASN A N 1
ATOM 618 C CA . ASN A 1 84 ? -12.223 -5.565 16.264 1.00 97.50 84 ASN A CA 1
ATOM 619 C C . ASN A 1 84 ? -11.477 -5.826 17.575 1.00 97.50 84 ASN A C 1
ATOM 621 O O . ASN A 1 84 ? -11.993 -6.493 18.476 1.00 97.50 84 ASN A O 1
ATOM 625 N N . THR A 1 85 ? -10.239 -5.332 17.639 1.00 95.88 85 THR A N 1
ATOM 626 C CA . THR A 1 85 ? -9.289 -5.495 18.745 1.00 95.88 85 THR A CA 1
ATOM 627 C C . THR A 1 85 ? -9.196 -6.960 19.184 1.00 95.88 85 THR A C 1
ATOM 629 O O . THR A 1 85 ? -8.999 -7.265 20.352 1.00 95.88 85 THR A O 1
ATOM 632 N N . TYR A 1 86 ? -9.351 -7.882 18.224 1.00 96.00 86 TYR A N 1
ATOM 633 C CA . TYR A 1 86 ? -9.382 -9.322 18.462 1.00 96.00 86 TYR A CA 1
ATOM 634 C C . TYR A 1 86 ? -8.367 -10.057 17.577 1.00 96.00 86 TYR A C 1
ATOM 636 O O . TYR A 1 86 ? -8.738 -10.577 16.521 1.00 96.00 86 TYR A O 1
ATOM 644 N N . PRO A 1 87 ? -7.076 -10.087 17.962 1.00 95.31 87 PRO A N 1
ATOM 645 C CA . PRO A 1 87 ? -6.010 -10.677 17.147 1.00 95.31 87 PRO A CA 1
ATOM 646 C C . PRO A 1 87 ? -6.271 -12.141 16.783 1.00 95.31 87 PRO A C 1
ATOM 648 O O . PRO A 1 87 ? -6.144 -12.523 15.623 1.00 95.31 87 PRO A O 1
ATOM 651 N N . SER A 1 88 ? -6.766 -12.933 17.740 1.00 94.75 88 SER A N 1
ATOM 652 C CA . SER A 1 88 ? -7.159 -14.327 17.506 1.00 94.75 88 SER A CA 1
ATOM 653 C C . SER A 1 88 ? -8.244 -14.460 16.431 1.00 94.75 88 SER A C 1
ATOM 655 O O . SER A 1 88 ? -8.272 -15.451 15.707 1.00 94.75 88 SER A O 1
ATOM 657 N N . GLY A 1 89 ? -9.116 -13.458 16.276 1.00 94.56 89 GLY A N 1
ATOM 658 C CA . GLY A 1 89 ? -10.124 -13.419 15.217 1.00 94.56 89 GLY A CA 1
ATOM 659 C C . GLY A 1 89 ? -9.521 -13.364 13.811 1.00 94.56 89 GLY A C 1
ATOM 660 O O . GLY A 1 89 ? -10.057 -13.991 12.899 1.00 94.56 89 GLY A O 1
ATOM 661 N N . VAL A 1 90 ? -8.378 -12.689 13.642 1.00 96.25 90 VAL A N 1
ATOM 662 C CA . VAL A 1 90 ? -7.636 -12.643 12.369 1.00 96.25 90 VAL A CA 1
ATOM 663 C C . VAL A 1 90 ? -7.046 -14.011 12.047 1.00 96.25 90 VAL A C 1
ATOM 665 O O . VAL A 1 90 ? -7.216 -14.510 10.935 1.00 96.25 90 VAL A O 1
ATOM 668 N N . ASP A 1 91 ? -6.433 -14.663 13.036 1.00 93.81 91 ASP A N 1
ATOM 669 C CA . ASP A 1 91 ? -5.878 -16.007 12.865 1.00 93.81 91 ASP A CA 1
ATOM 670 C C . ASP A 1 91 ? -6.959 -17.028 12.486 1.00 93.81 91 ASP A C 1
ATOM 672 O O . ASP A 1 91 ? -6.734 -17.900 11.642 1.00 93.81 91 ASP A O 1
ATOM 676 N N . ILE A 1 92 ? -8.143 -16.929 13.098 1.00 92.62 92 ILE A N 1
ATOM 677 C CA . ILE A 1 92 ? -9.268 -17.815 12.785 1.00 92.62 92 ILE A CA 1
ATOM 678 C C . ILE A 1 92 ? -9.806 -17.522 11.380 1.00 92.62 92 ILE A C 1
ATOM 680 O O . ILE A 1 92 ? -10.015 -18.465 10.620 1.00 92.62 92 ILE A O 1
ATOM 684 N N . ALA A 1 93 ? -9.970 -16.250 10.999 1.00 93.06 93 ALA A N 1
ATOM 685 C CA . ALA A 1 93 ? -10.403 -15.872 9.652 1.00 93.06 93 ALA A CA 1
ATOM 686 C C . ALA A 1 93 ? -9.431 -16.378 8.577 1.00 93.06 93 ALA A C 1
ATOM 688 O O . ALA A 1 93 ? -9.860 -16.947 7.574 1.00 93.06 93 ALA A O 1
ATOM 689 N N . LYS A 1 94 ? -8.122 -16.258 8.820 1.00 92.38 94 LYS A N 1
ATOM 690 C CA . LYS A 1 94 ? -7.073 -16.773 7.936 1.00 92.38 94 LYS A CA 1
ATOM 691 C C . LYS A 1 94 ? -7.157 -18.287 7.761 1.00 92.38 94 LYS A C 1
ATOM 693 O O . LYS A 1 94 ? -7.099 -18.760 6.628 1.00 92.38 94 LYS A O 1
ATOM 698 N N . ARG A 1 95 ? -7.314 -19.050 8.852 1.00 90.06 95 ARG A N 1
ATOM 699 C CA . ARG A 1 95 ? -7.484 -20.516 8.783 1.00 90.06 95 ARG A CA 1
ATOM 700 C C . ARG A 1 95 ? -8.761 -20.911 8.044 1.00 90.06 95 ARG A C 1
ATOM 702 O O . ARG A 1 95 ? -8.697 -21.756 7.161 1.00 90.06 95 ARG A O 1
ATOM 709 N N . ALA A 1 96 ? -9.858 -20.194 8.299 1.00 85.56 96 ALA A N 1
ATOM 710 C CA . ALA A 1 96 ? -11.122 -20.323 7.572 1.00 85.56 96 ALA A CA 1
ATOM 711 C C . ALA A 1 96 ? -11.039 -19.842 6.112 1.00 85.56 96 ALA A C 1
ATOM 713 O O . ALA A 1 96 ? -12.021 -19.929 5.374 1.00 85.56 96 ALA A O 1
ATOM 714 N N . ASN A 1 97 ? -9.882 -19.316 5.690 1.00 87.69 97 ASN A N 1
ATOM 715 C CA . ASN A 1 97 ? -9.644 -18.795 4.356 1.00 87.69 97 ASN A CA 1
ATOM 716 C C . ASN A 1 97 ? -10.614 -17.653 3.998 1.00 87.69 97 ASN A C 1
ATOM 718 O O . ASN A 1 97 ? -11.027 -17.544 2.850 1.00 87.69 97 ASN A O 1
ATOM 722 N N . LEU A 1 98 ? -11.003 -16.818 4.964 1.00 88.88 98 LEU A N 1
ATOM 723 C CA . LEU A 1 98 ? -11.913 -15.686 4.782 1.00 88.88 98 LEU A CA 1
ATOM 724 C C . LEU A 1 98 ? -11.135 -14.362 4.729 1.00 88.88 98 LEU A C 1
ATOM 726 O O . LEU A 1 98 ? -10.192 -14.185 5.503 1.00 88.88 98 LEU A O 1
ATOM 730 N N . PRO A 1 99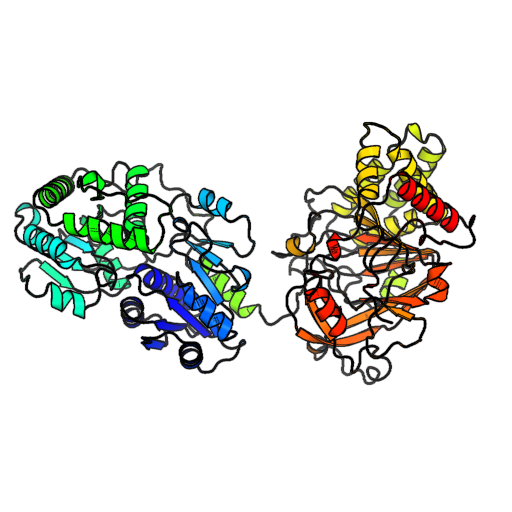 ? -11.528 -13.407 3.863 1.00 92.19 99 PRO A N 1
ATOM 731 C CA . PRO A 1 99 ? -10.945 -12.073 3.890 1.00 92.19 99 PRO A CA 1
ATOM 732 C C . PRO A 1 99 ? -11.252 -11.410 5.235 1.00 92.19 99 PRO A C 1
ATOM 734 O O . PRO A 1 99 ? -12.365 -11.524 5.756 1.00 92.19 99 PRO A O 1
ATOM 737 N N . CYS A 1 100 ? -10.267 -10.711 5.793 1.00 94.94 100 CYS A N 1
ATOM 738 C CA . CYS A 1 100 ? -10.368 -10.103 7.112 1.00 94.94 100 CYS A CA 1
ATOM 739 C C . CYS A 1 100 ? -9.917 -8.645 7.071 1.00 94.94 100 CYS A C 1
ATOM 741 O O . CYS A 1 100 ? -8.864 -8.327 6.524 1.00 94.94 100 CYS A O 1
ATOM 743 N N . VAL A 1 101 ? -10.681 -7.758 7.698 1.00 96.94 101 VAL A N 1
ATOM 744 C CA . VAL A 1 101 ? -10.216 -6.428 8.095 1.00 96.94 101 VAL A CA 1
ATOM 745 C C . VAL A 1 101 ? -10.037 -6.407 9.604 1.00 96.94 101 VAL A C 1
ATOM 747 O O . VAL A 1 101 ? -10.804 -7.033 10.339 1.00 96.94 101 VAL A O 1
ATOM 750 N N . PHE A 1 102 ? -9.024 -5.688 10.066 1.00 97.75 102 PHE A N 1
ATOM 751 C CA . PHE A 1 102 ? -8.771 -5.500 11.486 1.00 97.75 102 PHE A CA 1
ATOM 752 C C . PHE A 1 102 ? -9.061 -4.057 11.878 1.00 97.75 102 PHE A C 1
ATOM 754 O O . PHE A 1 102 ? -8.632 -3.132 11.189 1.00 97.75 102 PHE A O 1
ATOM 761 N N . VAL A 1 103 ? -9.811 -3.867 12.958 1.00 97.44 103 VAL A N 1
ATOM 762 C CA . VAL A 1 103 ? -10.090 -2.559 13.561 1.00 97.44 103 VAL A CA 1
ATOM 763 C C . VAL A 1 103 ? -9.414 -2.553 14.919 1.00 97.44 103 VAL A C 1
ATOM 765 O O . VAL A 1 103 ? -9.716 -3.403 15.744 1.00 97.44 103 VAL A O 1
ATOM 768 N N . ASP A 1 104 ? -8.493 -1.630 15.151 1.00 95.31 104 ASP A N 1
ATOM 769 C CA . ASP A 1 104 ? -7.704 -1.579 16.374 1.00 95.31 104 ASP A CA 1
ATOM 770 C C . ASP A 1 104 ? -7.988 -0.297 17.145 1.00 95.31 104 ASP A C 1
ATOM 772 O O . ASP A 1 104 ? -7.582 0.802 16.756 1.00 95.31 104 ASP A O 1
ATOM 776 N N . THR A 1 105 ? -8.682 -0.464 18.263 1.00 93.69 105 THR A N 1
ATOM 777 C CA . THR A 1 105 ? -9.028 0.619 19.187 1.00 93.69 105 THR A CA 1
ATOM 778 C C . THR A 1 105 ? -7.956 0.837 20.261 1.00 93.69 105 THR A C 1
ATOM 780 O O . THR A 1 105 ? -8.046 1.756 21.073 1.00 93.69 105 THR A O 1
ATOM 783 N N . LEU A 1 106 ? -6.904 0.011 20.278 1.00 92.25 106 LEU A N 1
ATOM 784 C CA . LEU A 1 106 ? -5.828 0.046 21.272 1.00 92.25 106 LEU A CA 1
ATOM 785 C C . LEU A 1 106 ? -4.440 0.215 20.644 1.00 92.25 106 LEU A C 1
ATOM 787 O O . LEU A 1 106 ? -3.434 0.033 21.328 1.00 92.25 106 LEU A O 1
ATOM 791 N N . PHE A 1 107 ? -4.374 0.626 19.375 1.00 91.69 107 PHE A N 1
ATOM 792 C CA . PHE A 1 107 ? -3.133 0.693 18.602 1.00 91.69 107 PHE A CA 1
ATOM 793 C C . PHE A 1 107 ? -1.990 1.436 19.310 1.00 91.69 107 PHE A C 1
ATOM 795 O O . PHE A 1 107 ? -0.836 1.009 19.289 1.00 91.69 107 PHE A O 1
ATOM 802 N N . TRP A 1 108 ? -2.315 2.548 19.972 1.00 87.00 108 TRP A N 1
ATOM 803 C CA . TRP A 1 108 ? -1.373 3.394 20.711 1.00 87.00 108 TRP A CA 1
ATOM 804 C C . TRP A 1 108 ? -0.655 2.676 21.861 1.00 87.00 108 TRP A C 1
ATOM 806 O O . TRP A 1 108 ? 0.451 3.077 22.232 1.00 87.00 108 TRP A O 1
ATOM 816 N N . MET A 1 109 ? -1.271 1.631 22.417 1.00 87.06 109 MET A N 1
ATOM 817 C CA . MET A 1 109 ? -0.771 0.880 23.567 1.00 87.06 109 MET A CA 1
ATOM 818 C C . MET A 1 109 ? 0.189 -0.243 23.160 1.00 87.06 109 MET A C 1
ATOM 820 O O . MET A 1 109 ? 0.976 -0.710 23.987 1.00 87.06 109 MET A O 1
ATOM 824 N N . TRP A 1 110 ? 0.121 -0.715 21.915 1.00 87.62 110 TRP A N 1
ATOM 825 C CA . TRP A 1 110 ? 0.922 -1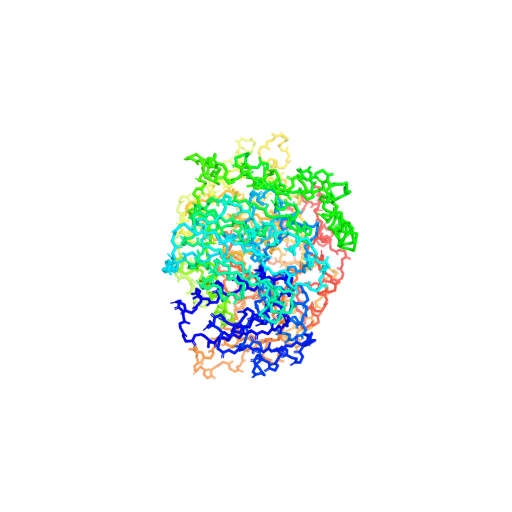.854 21.489 1.00 87.62 110 TRP A CA 1
ATOM 826 C C . TRP A 1 110 ? 2.401 -1.481 21.346 1.00 87.62 110 TRP A C 1
ATOM 828 O O . TRP A 1 110 ? 2.759 -0.430 20.817 1.00 87.62 110 TRP A O 1
ATOM 838 N N . ASN A 1 111 ? 3.274 -2.389 21.783 1.00 85.44 111 ASN A N 1
ATOM 839 C CA . ASN A 1 111 ? 4.723 -2.311 21.572 1.00 85.44 111 ASN A CA 1
ATOM 840 C C . ASN A 1 111 ? 5.170 -3.010 20.274 1.00 85.44 111 ASN A C 1
ATOM 842 O O . ASN A 1 111 ? 6.251 -2.741 19.756 1.00 85.44 111 ASN A O 1
ATOM 846 N N . ARG A 1 112 ? 4.335 -3.908 19.750 1.00 89.31 112 ARG A N 1
ATOM 847 C CA . ARG A 1 112 ? 4.478 -4.634 18.485 1.00 89.31 112 ARG A CA 1
ATOM 848 C C . ARG A 1 112 ? 3.100 -4.774 17.855 1.00 89.31 112 ARG A C 1
ATOM 850 O O . ARG A 1 112 ? 2.117 -4.817 18.588 1.00 89.31 112 ARG A O 1
ATOM 857 N N . LEU A 1 113 ? 3.026 -4.894 16.532 1.00 91.94 113 LEU A N 1
ATOM 858 C CA . LEU A 1 113 ? 1.742 -5.168 15.890 1.00 91.94 113 LEU A CA 1
ATOM 859 C C . LEU A 1 113 ? 1.151 -6.470 16.455 1.00 91.94 113 LEU A C 1
ATOM 861 O O . LEU A 1 113 ? 1.872 -7.469 16.540 1.00 91.94 113 LEU A O 1
ATOM 865 N N . PRO A 1 114 ? -0.130 -6.466 16.861 1.00 92.50 114 PRO A N 1
ATOM 866 C CA . PRO A 1 114 ? -0.760 -7.636 17.457 1.00 92.50 114 PRO A CA 1
ATOM 867 C C . PRO A 1 114 ? -1.069 -8.725 16.420 1.00 92.50 114 PRO A C 1
ATOM 869 O O . PRO A 1 114 ? -1.352 -9.856 16.798 1.00 92.50 114 PRO A O 1
ATOM 872 N N . ILE A 1 115 ? -0.998 -8.390 15.128 1.00 95.00 115 ILE A N 1
ATOM 873 C CA . ILE A 1 115 ? -1.252 -9.278 13.991 1.00 95.00 115 ILE A CA 1
ATOM 874 C C . ILE A 1 115 ? -0.229 -9.040 12.874 1.00 95.00 115 ILE A C 1
ATOM 876 O O . ILE A 1 115 ? 0.399 -7.978 12.805 1.00 95.00 115 ILE A O 1
ATOM 880 N N . SER A 1 116 ? -0.103 -9.999 11.956 1.00 93.25 116 SER A N 1
ATOM 881 C CA . SER A 1 116 ? 0.602 -9.779 10.691 1.00 93.25 116 SER A CA 1
ATOM 882 C C . SER A 1 116 ? -0.248 -8.931 9.745 1.00 93.25 116 SER A C 1
ATOM 884 O O . SER A 1 116 ? -1.431 -9.202 9.546 1.00 93.25 116 SER A O 1
ATOM 886 N N . LEU A 1 117 ? 0.361 -7.931 9.100 1.00 92.19 117 LEU A N 1
ATOM 887 C CA . LEU A 1 117 ? -0.334 -7.126 8.091 1.00 92.19 117 LEU A CA 1
ATOM 888 C C . LEU A 1 117 ? -0.684 -7.933 6.843 1.00 92.19 117 LEU A C 1
ATOM 890 O O . LEU A 1 117 ? -1.591 -7.543 6.116 1.00 92.19 117 LEU A O 1
ATOM 894 N N . ASP A 1 118 ? 0.010 -9.036 6.577 1.00 90.25 118 ASP A N 1
ATOM 895 C CA . ASP A 1 118 ? -0.280 -9.909 5.436 1.00 90.25 118 ASP A CA 1
ATOM 896 C C . ASP A 1 118 ? -1.575 -10.704 5.619 1.00 90.25 118 ASP A C 1
ATOM 898 O O . ASP A 1 118 ? -2.174 -11.123 4.632 1.00 90.25 118 ASP A O 1
ATOM 902 N N . ASP A 1 119 ? -2.052 -10.820 6.859 1.00 93.00 119 ASP A N 1
ATOM 903 C CA . ASP A 1 119 ? -3.217 -11.631 7.219 1.00 93.00 119 ASP A CA 1
ATOM 904 C C . ASP A 1 119 ? -4.536 -10.851 7.137 1.00 93.00 119 ASP A C 1
ATOM 906 O O . ASP A 1 119 ? -5.607 -11.393 7.405 1.00 93.00 119 ASP A O 1
ATOM 910 N N . VAL A 1 120 ? -4.465 -9.573 6.752 1.00 95.19 120 VAL A N 1
ATOM 911 C CA . VAL A 1 120 ? -5.620 -8.684 6.630 1.00 95.19 120 VAL A CA 1
ATOM 912 C C . VAL A 1 120 ? -5.599 -7.892 5.329 1.00 95.19 120 VAL A C 1
ATOM 914 O O . VAL A 1 120 ? -4.549 -7.511 4.806 1.00 95.19 120 VAL A O 1
ATOM 917 N N . GLU A 1 121 ? -6.789 -7.587 4.830 1.00 92.62 121 GLU A N 1
ATOM 918 C CA . GLU A 1 121 ? -7.020 -6.704 3.685 1.00 92.62 121 GLU A CA 1
ATOM 919 C C . GLU A 1 121 ? -6.724 -5.249 4.066 1.00 92.62 121 GLU A C 1
ATOM 921 O O . GLU A 1 121 ? -6.092 -4.491 3.326 1.00 92.62 121 GLU A O 1
ATOM 926 N N . ARG A 1 122 ? -7.154 -4.864 5.272 1.00 94.31 122 ARG A N 1
ATOM 927 C CA . ARG A 1 122 ? -7.010 -3.513 5.812 1.00 94.31 122 ARG A CA 1
ATOM 928 C C . ARG A 1 122 ? -6.851 -3.547 7.325 1.00 94.31 122 ARG A C 1
ATOM 930 O O . ARG A 1 122 ? -7.448 -4.387 7.995 1.00 94.31 122 ARG A O 1
ATOM 937 N N . TYR A 1 123 ? -6.083 -2.595 7.843 1.00 95.50 123 TYR A N 1
ATOM 938 C CA . TYR A 1 123 ? -5.881 -2.377 9.269 1.00 95.50 123 TYR A CA 1
ATOM 939 C C . TYR A 1 123 ? -6.306 -0.943 9.610 1.00 95.50 123 TYR A C 1
ATOM 941 O O . TYR A 1 123 ? -5.585 0.022 9.342 1.00 95.50 123 TYR A O 1
ATOM 949 N N . TYR A 1 124 ? -7.492 -0.805 10.196 1.00 95.06 124 TYR A N 1
ATOM 950 C CA . TYR A 1 124 ? -8.028 0.456 10.692 1.00 95.06 124 TYR A CA 1
ATOM 951 C C . TYR A 1 124 ? -7.530 0.729 12.110 1.00 95.06 124 TYR A C 1
ATOM 953 O O . TYR A 1 124 ? -7.544 -0.161 12.953 1.00 95.06 124 TYR A O 1
ATOM 961 N N . ILE A 1 125 ? -7.096 1.958 12.366 1.00 93.25 125 ILE A N 1
ATOM 962 C CA . ILE A 1 125 ? -6.540 2.400 13.646 1.00 93.25 125 ILE A CA 1
ATOM 963 C C . ILE A 1 125 ? -7.405 3.544 14.158 1.00 93.25 125 ILE A C 1
ATOM 965 O O . ILE A 1 125 ? -7.446 4.594 13.520 1.00 93.25 125 ILE A O 1
ATOM 969 N N . GLU A 1 126 ? -8.085 3.359 15.286 1.00 91.50 126 GLU A N 1
ATOM 970 C CA . GLU A 1 126 ? -8.829 4.447 15.925 1.00 91.50 126 GLU A CA 1
ATOM 971 C C . GLU A 1 126 ? -7.848 5.454 16.538 1.00 91.50 126 GLU A C 1
ATOM 973 O O . GLU A 1 126 ? -6.997 5.084 17.351 1.00 91.50 126 GLU A O 1
ATOM 978 N N . ASP A 1 127 ? -7.937 6.720 16.129 1.00 86.81 127 ASP A N 1
ATOM 979 C CA . ASP A 1 127 ? -7.070 7.779 16.641 1.00 86.81 127 ASP A CA 1
ATOM 980 C C . ASP A 1 127 ? -7.434 8.135 18.088 1.00 86.81 127 ASP A C 1
ATOM 982 O O . ASP A 1 127 ? -8.527 8.619 18.380 1.00 86.81 127 ASP A O 1
ATOM 986 N N . PHE A 1 128 ? -6.478 7.928 18.991 1.00 84.81 128 PHE A N 1
ATOM 987 C CA . PHE A 1 128 ? -6.511 8.352 20.384 1.00 84.81 128 PHE A CA 1
ATOM 988 C C . PHE A 1 128 ? -5.351 9.301 20.687 1.00 84.81 128 PHE A C 1
ATOM 990 O O . PHE A 1 128 ? -4.244 8.862 20.983 1.00 84.81 128 PHE A O 1
ATOM 997 N N . HIS A 1 129 ? -5.613 10.607 20.655 1.00 71.19 129 HIS A N 1
ATOM 998 C CA . HIS A 1 129 ? -4.691 11.643 21.144 1.00 71.19 129 HIS A CA 1
ATOM 999 C C . HIS A 1 129 ? -3.268 11.550 20.571 1.00 71.19 129 HIS A C 1
ATOM 1001 O O . HIS A 1 129 ? -2.338 11.056 21.207 1.00 71.19 129 HIS A O 1
ATOM 1007 N N . CYS A 1 130 ? -3.072 12.117 19.377 1.00 56.91 130 CYS A N 1
ATOM 1008 C CA . CYS A 1 130 ? -1.752 12.242 18.752 1.00 56.91 130 CYS A CA 1
ATOM 1009 C C . CYS A 1 130 ? -1.052 10.886 18.497 1.00 56.91 130 CYS A C 1
ATOM 1011 O O . CYS A 1 130 ? 0.183 10.828 18.474 1.00 56.91 130 CYS A O 1
ATOM 1013 N N . ILE A 1 131 ? -1.813 9.811 18.214 1.00 65.31 131 ILE A N 1
ATOM 1014 C CA . ILE A 1 131 ? -1.252 8.500 17.815 1.00 65.31 131 ILE A CA 1
ATOM 1015 C C . ILE A 1 131 ? -0.343 8.624 16.598 1.00 65.31 131 ILE A C 1
ATOM 1017 O O . ILE A 1 131 ? 0.542 7.787 16.440 1.00 65.31 131 ILE A O 1
ATOM 1021 N N . GLY A 1 132 ? -0.499 9.658 15.764 1.00 60.66 132 GLY A N 1
ATOM 1022 C CA . GLY A 1 132 ? 0.382 9.915 14.621 1.00 60.66 132 GLY A CA 1
ATOM 1023 C C . GLY A 1 132 ? 1.867 9.684 14.936 1.00 60.66 132 GLY A C 1
ATOM 1024 O O . GLY A 1 132 ? 2.542 8.974 14.195 1.00 60.66 132 GLY A O 1
ATOM 1025 N N . ALA A 1 133 ? 2.341 10.140 16.103 1.00 61.75 133 ALA A N 1
ATOM 1026 C CA . ALA A 1 133 ? 3.716 9.910 16.556 1.00 61.75 133 ALA A CA 1
ATOM 1027 C C . ALA A 1 133 ? 4.039 8.423 16.826 1.00 61.75 133 ALA A C 1
ATOM 1029 O O . ALA A 1 133 ? 5.116 7.937 16.484 1.00 61.75 133 ALA A O 1
ATOM 1030 N N . SER A 1 134 ? 3.092 7.685 17.407 1.00 66.62 134 SER A N 1
ATOM 1031 C CA . SER A 1 134 ? 3.199 6.251 17.702 1.00 66.62 134 SER A CA 1
ATOM 1032 C C . SER A 1 134 ? 3.112 5.373 16.453 1.00 66.62 134 SER A C 1
ATOM 1034 O O . SER A 1 134 ? 3.769 4.333 16.407 1.00 66.62 134 SER A O 1
ATOM 1036 N N . ALA A 1 135 ? 2.355 5.788 15.433 1.00 69.12 135 ALA A N 1
ATOM 1037 C CA . ALA A 1 135 ? 2.232 5.068 14.165 1.00 69.12 135 ALA A CA 1
ATOM 1038 C C . ALA A 1 135 ? 3.561 5.000 13.401 1.00 69.12 135 ALA A C 1
ATOM 1040 O O . ALA A 1 135 ? 3.863 3.975 12.794 1.00 69.12 135 ALA A O 1
ATOM 1041 N N . HIS A 1 136 ? 4.413 6.027 13.518 1.00 73.56 136 HIS A N 1
ATOM 1042 C CA . HIS A 1 136 ? 5.756 6.005 12.929 1.00 73.56 136 HIS A CA 1
ATOM 1043 C C . HIS A 1 136 ? 6.624 4.841 13.434 1.00 73.56 136 HIS A C 1
ATOM 1045 O O . HIS A 1 136 ? 7.490 4.377 12.694 1.00 73.56 136 HIS A O 1
ATOM 1051 N N . ARG A 1 137 ? 6.370 4.317 14.647 1.00 78.19 137 ARG A N 1
ATOM 1052 C CA . ARG A 1 137 ? 7.111 3.173 15.215 1.00 78.19 137 ARG A CA 1
ATOM 1053 C C . ARG A 1 137 ? 6.910 1.877 14.427 1.00 78.19 137 ARG A C 1
ATOM 1055 O O . ARG A 1 137 ? 7.768 1.004 14.475 1.00 78.19 137 ARG A O 1
ATOM 1062 N N . PHE A 1 138 ? 5.806 1.765 13.691 1.00 79.62 138 PHE A N 1
ATOM 1063 C CA . PHE A 1 138 ? 5.462 0.584 12.896 1.00 79.62 138 PHE A CA 1
ATOM 1064 C C . PHE A 1 138 ? 5.695 0.784 11.391 1.00 79.62 138 PHE A C 1
ATOM 1066 O O . PHE A 1 138 ? 5.344 -0.082 10.591 1.00 79.62 138 PHE A O 1
ATOM 1073 N N . GLY A 1 139 ? 6.320 1.904 11.006 1.00 76.25 139 GLY A N 1
ATOM 1074 C CA . GLY A 1 139 ? 6.583 2.264 9.616 1.00 76.25 139 GLY A CA 1
ATOM 1075 C C . GLY A 1 139 ? 5.340 2.728 8.852 1.00 76.25 139 GLY A C 1
ATOM 1076 O O . GLY A 1 139 ? 4.226 2.774 9.372 1.00 76.25 139 GLY A O 1
ATOM 1077 N N . SER A 1 140 ? 5.535 3.098 7.587 1.00 75.19 140 SER A N 1
ATOM 1078 C CA . SER A 1 140 ? 4.438 3.391 6.667 1.00 75.19 140 SER A CA 1
ATOM 1079 C C . SER A 1 140 ? 3.991 2.105 5.969 1.00 75.19 140 SER A C 1
ATOM 1081 O O . SER A 1 140 ? 4.752 1.479 5.236 1.00 75.19 140 SER A O 1
ATOM 1083 N N . SER A 1 141 ? 2.736 1.709 6.182 1.00 81.31 141 SER A N 1
ATOM 1084 C CA . SER A 1 141 ? 2.082 0.642 5.421 1.00 81.31 141 SER A CA 1
ATOM 1085 C C . SER A 1 141 ? 0.851 1.200 4.728 1.00 81.31 141 SER A C 1
ATOM 1087 O O . SER A 1 141 ? 0.054 1.910 5.339 1.00 81.31 141 SER A O 1
ATOM 1089 N N . THR A 1 142 ? 0.655 0.841 3.461 1.00 80.50 142 THR A N 1
ATOM 1090 C CA . THR A 1 142 ? -0.554 1.212 2.713 1.00 80.50 142 THR A CA 1
ATOM 1091 C C . THR A 1 142 ? -1.809 0.541 3.262 1.00 80.50 142 THR A C 1
ATOM 1093 O O . THR A 1 142 ? -2.910 0.999 2.955 1.00 80.50 142 THR A O 1
ATOM 1096 N N . LYS A 1 143 ? -1.662 -0.515 4.077 1.00 87.38 143 LYS A N 1
ATOM 1097 C CA . LYS A 1 143 ? -2.769 -1.201 4.756 1.00 87.38 143 LYS A CA 1
ATOM 1098 C C . LYS A 1 143 ? -3.267 -0.453 5.991 1.00 87.38 143 LYS A C 1
ATOM 1100 O O . LYS A 1 143 ? -4.409 -0.682 6.388 1.00 87.38 143 LYS A O 1
ATOM 1105 N N . PHE A 1 144 ? -2.458 0.439 6.572 1.00 89.56 144 PHE A N 1
ATOM 1106 C CA . PHE A 1 144 ? -2.896 1.267 7.689 1.00 89.56 144 PHE A CA 1
ATOM 1107 C C . PHE A 1 144 ? -3.892 2.326 7.225 1.00 89.56 144 PHE A C 1
ATOM 1109 O O . PHE A 1 144 ? -3.737 2.963 6.179 1.00 89.56 144 PHE A O 1
ATOM 1116 N N . LYS A 1 145 ? -4.934 2.531 8.023 1.00 89.62 145 LYS A N 1
ATOM 1117 C CA . LYS A 1 145 ? -5.836 3.668 7.881 1.00 89.62 145 LYS A CA 1
ATOM 1118 C C . LYS A 1 145 ? -6.235 4.166 9.251 1.00 89.62 145 LYS A C 1
ATOM 1120 O O . LYS A 1 145 ? -6.943 3.479 9.976 1.00 89.62 145 LYS A O 1
ATOM 1125 N N . MET A 1 146 ? -5.780 5.362 9.584 1.00 88.94 146 MET A N 1
ATOM 1126 C CA . MET A 1 146 ? -6.239 6.032 10.787 1.00 88.94 146 MET A CA 1
ATOM 1127 C C . MET A 1 146 ? -7.676 6.511 10.582 1.00 88.94 146 MET A C 1
ATOM 1129 O O . MET A 1 146 ? -8.020 7.009 9.506 1.00 88.94 146 MET A O 1
ATOM 1133 N N . VAL A 1 147 ? -8.512 6.326 11.593 1.00 90.25 147 VAL A N 1
ATOM 1134 C CA . VAL A 1 147 ? -9.916 6.730 11.594 1.00 90.25 147 VAL A CA 1
ATOM 1135 C C . VAL A 1 147 ? -10.203 7.552 12.837 1.00 90.25 147 VAL A C 1
ATOM 1137 O O . VAL A 1 147 ? -9.565 7.371 13.873 1.00 90.25 147 VAL A O 1
ATOM 1140 N N . ALA A 1 148 ? -11.151 8.473 12.715 1.00 88.50 148 ALA A N 1
ATOM 1141 C CA . ALA A 1 148 ? -11.614 9.255 13.847 1.00 88.50 148 ALA A CA 1
ATOM 1142 C C . ALA A 1 148 ? -12.292 8.341 14.889 1.00 88.50 148 ALA A C 1
ATOM 1144 O O . ALA A 1 148 ? -12.687 7.215 14.556 1.00 88.50 148 ALA A O 1
ATOM 1145 N N . PRO A 1 149 ? -12.473 8.829 16.127 1.00 90.50 149 PRO A N 1
ATOM 1146 C CA . PRO A 1 149 ? -13.141 8.080 17.181 1.00 90.50 149 PRO A CA 1
ATOM 1147 C C . PRO A 1 149 ? -14.482 7.471 16.748 1.00 90.50 149 PRO A C 1
ATOM 1149 O O . PRO A 1 149 ? -15.338 8.132 16.151 1.00 90.50 149 PRO A O 1
ATOM 1152 N N . LEU A 1 150 ? -14.673 6.196 17.074 1.00 92.88 150 LEU A N 1
ATOM 1153 C CA . LEU A 1 150 ? -15.766 5.341 16.618 1.00 92.88 150 LEU A CA 1
ATOM 1154 C C . LEU A 1 150 ? -16.964 5.385 17.574 1.00 92.88 150 LEU A C 1
ATOM 1156 O O . LEU A 1 150 ? -17.444 4.357 18.057 1.00 92.88 150 LEU A O 1
ATOM 1160 N N . VAL A 1 151 ? -17.469 6.591 17.824 1.00 91.31 151 VAL A N 1
ATOM 1161 C CA . VAL A 1 151 ? -18.600 6.847 18.727 1.00 91.31 151 VAL A CA 1
ATOM 1162 C C . VAL A 1 151 ? -19.825 7.364 17.973 1.00 91.31 151 VAL A C 1
ATOM 1164 O O . VAL A 1 151 ? -19.707 8.072 16.974 1.00 91.31 151 VAL A O 1
ATOM 1167 N N . ASP A 1 152 ? -21.015 7.014 18.461 1.00 89.31 152 ASP A N 1
ATOM 1168 C CA . ASP A 1 152 ? -22.295 7.469 17.911 1.00 89.31 152 ASP A CA 1
ATOM 1169 C C . ASP A 1 152 ? -23.036 8.332 18.932 1.00 89.31 152 ASP A C 1
ATOM 1171 O O . ASP A 1 152 ? -23.675 7.839 19.860 1.00 89.31 152 ASP A O 1
ATOM 1175 N N . THR A 1 153 ? -22.962 9.646 18.744 1.00 86.56 153 THR A N 1
ATOM 1176 C CA . THR A 1 153 ? -23.643 10.623 19.597 1.00 86.56 153 THR A CA 1
ATOM 1177 C C . THR A 1 153 ? -24.978 11.087 19.012 1.00 86.56 153 THR A C 1
ATOM 1179 O O . THR A 1 153 ? -25.632 11.955 19.593 1.00 86.56 153 THR A O 1
ATOM 1182 N N . ASN A 1 154 ? -25.455 10.511 17.903 1.00 86.38 154 ASN A N 1
ATOM 1183 C CA . ASN A 1 154 ? -26.680 10.936 17.215 1.00 86.38 154 ASN A CA 1
ATOM 1184 C C . ASN A 1 154 ? -27.938 10.258 17.782 1.00 86.38 154 ASN A C 1
ATOM 1186 O O . ASN A 1 154 ? -28.700 9.591 17.083 1.00 86.38 154 ASN A O 1
ATOM 1190 N N . VAL A 1 155 ? -28.182 10.460 19.078 1.00 87.69 155 VAL A N 1
ATOM 1191 C CA . VAL A 1 155 ? -29.377 9.963 19.780 1.00 87.69 155 VAL A CA 1
ATOM 1192 C C . VAL A 1 155 ? -30.138 11.119 20.427 1.00 87.69 155 VAL A C 1
ATOM 1194 O O . VAL A 1 155 ? -29.531 12.100 20.853 1.00 87.69 155 VAL A O 1
ATOM 1197 N N . LEU A 1 156 ? -31.467 11.050 20.488 1.00 86.94 156 LEU A N 1
ATOM 1198 C CA . LEU A 1 156 ? -32.256 12.037 21.232 1.00 86.94 156 LEU A CA 1
ATOM 1199 C C . LEU A 1 156 ? -32.040 11.866 22.748 1.00 86.94 156 LEU A C 1
ATOM 1201 O O . LEU A 1 156 ? -31.903 10.731 23.208 1.00 86.94 156 LEU A O 1
ATOM 1205 N N . PRO A 1 157 ? -32.003 12.958 23.533 1.00 89.81 157 PRO A N 1
ATOM 1206 C CA . PRO A 1 157 ? -31.887 12.864 24.986 1.00 89.81 157 PRO A CA 1
ATOM 1207 C C . PRO A 1 157 ? -33.098 12.144 25.591 1.00 89.81 157 PRO A C 1
ATOM 1209 O O . PRO A 1 157 ? -34.227 12.275 25.109 1.00 89.81 157 PRO A O 1
ATOM 1212 N N . LYS A 1 158 ? -32.876 11.395 26.674 1.00 92.06 158 LYS A N 1
ATOM 1213 C CA . LYS A 1 158 ? -33.951 10.750 27.437 1.00 92.06 158 LYS A CA 1
ATOM 1214 C C . LYS A 1 158 ? -34.625 11.774 28.353 1.00 92.06 158 LYS A C 1
ATOM 1216 O O . LYS A 1 158 ? -33.941 12.539 29.026 1.00 92.06 158 LYS A O 1
ATOM 1221 N N . ALA A 1 159 ? -35.952 11.767 28.438 1.00 91.81 159 ALA A N 1
ATOM 1222 C CA . ALA A 1 159 ? -36.643 12.543 29.465 1.00 91.81 159 ALA A CA 1
ATOM 1223 C C . ALA A 1 159 ? -36.342 11.943 30.848 1.00 91.81 159 ALA A C 1
ATOM 1225 O O . ALA A 1 159 ? -36.712 10.799 31.119 1.00 91.81 159 ALA A O 1
ATOM 1226 N N . VAL A 1 160 ? -35.659 12.708 31.697 1.00 92.44 160 VAL A N 1
ATOM 1227 C CA . VAL A 1 160 ? -35.302 12.323 33.066 1.00 92.44 160 VAL A CA 1
ATOM 1228 C C . VAL A 1 160 ? -35.614 13.473 34.022 1.00 92.44 160 VAL A C 1
ATOM 1230 O O . VAL A 1 160 ? -35.615 14.631 33.598 1.00 92.44 160 VAL A O 1
ATOM 1233 N N . PRO A 1 161 ? -35.902 13.192 35.300 1.00 90.50 161 PRO A N 1
ATOM 1234 C CA . PRO A 1 161 ? -36.046 14.253 36.282 1.00 90.50 161 PRO A CA 1
ATOM 1235 C C . PRO A 1 161 ? -34.680 14.885 36.594 1.00 90.50 161 PRO A C 1
ATOM 1237 O O . PRO A 1 161 ? -33.678 14.179 36.712 1.00 90.50 161 PRO A O 1
ATOM 1240 N N . HIS A 1 162 ? -34.657 16.209 36.738 1.00 90.44 162 HIS A N 1
ATOM 1241 C CA . HIS A 1 162 ? -33.443 16.984 36.993 1.00 90.44 162 HIS A CA 1
ATOM 1242 C C . HIS A 1 162 ? -33.388 17.507 38.438 1.00 90.44 162 HIS A C 1
ATOM 1244 O O . HIS A 1 162 ? -34.438 17.815 39.009 1.00 90.44 162 HIS A O 1
ATOM 1250 N N . PRO A 1 163 ? -32.179 17.698 39.000 1.00 93.56 163 PRO A N 1
ATOM 1251 C CA . PRO A 1 163 ? -30.877 17.409 38.388 1.00 93.56 163 PRO A CA 1
ATOM 1252 C C . PRO A 1 163 ? -30.561 15.899 38.303 1.00 93.56 163 PRO A C 1
ATOM 1254 O O . PRO A 1 163 ? -31.047 15.109 39.110 1.00 93.56 163 PRO A O 1
ATOM 1257 N N . PHE A 1 164 ? -29.757 15.490 37.318 1.00 96.62 164 PHE A N 1
ATOM 1258 C CA . PHE A 1 164 ? -29.491 14.087 36.980 1.00 96.62 164 PHE A CA 1
ATOM 1259 C C . PHE A 1 164 ? -27.990 13.754 36.987 1.00 96.62 164 PHE A C 1
ATOM 1261 O O . PHE A 1 164 ? -27.190 14.388 36.292 1.00 96.62 164 PHE A O 1
ATOM 1268 N N . LEU A 1 165 ? -27.617 12.735 37.769 1.00 96.94 165 LEU A N 1
ATOM 1269 C CA . LEU A 1 165 ? -26.267 12.176 37.862 1.00 96.94 165 LEU A CA 1
ATOM 1270 C C . LEU A 1 165 ? -26.229 10.798 37.195 1.00 96.94 165 LEU A C 1
ATOM 1272 O O . LEU A 1 165 ? -26.924 9.872 37.620 1.00 96.94 165 LEU A O 1
ATOM 1276 N N . LEU A 1 166 ? -25.365 10.649 36.194 1.00 97.94 166 LEU A N 1
ATOM 1277 C CA . LEU A 1 166 ? -25.081 9.363 35.564 1.00 97.94 166 LEU A CA 1
ATOM 1278 C C . LEU A 1 166 ? -23.751 8.801 36.073 1.00 97.94 166 LEU A C 1
ATOM 1280 O O . LEU A 1 166 ? -22.720 9.457 35.972 1.00 97.94 166 LEU A O 1
ATOM 1284 N N . VAL A 1 167 ? -23.752 7.562 36.554 1.00 97.38 167 VAL A N 1
ATOM 1285 C CA . VAL A 1 167 ? -22.546 6.810 36.919 1.00 97.38 167 VAL A CA 1
ATOM 1286 C C . VAL A 1 167 ? -22.386 5.647 35.945 1.00 97.38 167 VAL A C 1
ATOM 1288 O O . VAL A 1 167 ? -23.047 4.621 36.065 1.00 97.38 167 VAL A O 1
ATOM 1291 N N . SER A 1 168 ? -21.508 5.804 34.961 1.00 96.44 168 SER A N 1
ATOM 1292 C CA . SER A 1 168 ? -21.210 4.807 33.936 1.00 96.44 168 SER A CA 1
ATOM 1293 C C . SER A 1 168 ? -19.968 3.999 34.311 1.00 96.44 168 SER A C 1
ATOM 1295 O O . SER A 1 168 ? -18.836 4.446 34.122 1.00 96.44 168 SER A O 1
ATOM 1297 N N . LEU A 1 169 ? -20.175 2.776 34.791 1.00 93.69 169 LEU A N 1
ATOM 1298 C CA . LEU A 1 169 ? -19.128 1.833 35.198 1.00 93.69 169 LEU A CA 1
ATOM 1299 C C . LEU A 1 169 ? -18.434 1.139 34.012 1.00 93.69 169 LEU A C 1
ATOM 1301 O O . LEU A 1 169 ? -17.463 0.411 34.214 1.00 93.69 169 LEU A O 1
ATOM 1305 N N . GLY A 1 170 ? -18.916 1.351 32.783 1.00 91.12 170 GLY A N 1
ATOM 1306 C CA . GLY A 1 170 ? -18.378 0.705 31.585 1.00 91.12 170 GLY A CA 1
ATOM 1307 C C . GLY A 1 170 ? -18.611 -0.810 31.586 1.00 91.12 170 GLY A C 1
ATOM 1308 O O . GLY A 1 170 ? -19.574 -1.297 32.174 1.00 91.12 170 GLY A O 1
ATOM 1309 N N . GLY A 1 171 ? -17.734 -1.569 30.924 1.00 87.75 171 GLY A N 1
ATOM 1310 C CA . GLY A 1 171 ? -17.771 -3.042 30.894 1.00 87.75 171 GLY A CA 1
ATOM 1311 C C . GLY A 1 171 ? -17.171 -3.681 32.151 1.00 87.75 171 GLY A C 1
ATOM 1312 O O . GLY A 1 171 ? -16.225 -4.458 32.045 1.00 87.75 171 GLY A O 1
ATOM 1313 N N . ILE A 1 172 ? -17.684 -3.299 33.323 1.00 86.44 172 ILE A N 1
ATOM 1314 C CA . ILE A 1 172 ? -17.183 -3.685 34.654 1.00 86.44 172 ILE A CA 1
ATOM 1315 C C . ILE A 1 172 ? -17.158 -5.205 34.898 1.00 86.44 172 ILE A C 1
ATOM 1317 O O . ILE A 1 172 ? -16.350 -5.690 35.683 1.00 86.44 172 ILE A O 1
ATOM 1321 N N . ASP A 1 173 ? -17.993 -5.976 34.204 1.00 81.62 173 ASP A N 1
ATOM 1322 C CA . ASP A 1 173 ? -18.127 -7.430 34.342 1.00 81.62 173 ASP A CA 1
ATOM 1323 C C . ASP A 1 173 ? -17.114 -8.231 33.507 1.00 81.62 173 ASP A C 1
ATOM 1325 O O . ASP A 1 173 ? -17.315 -9.417 33.244 1.00 81.62 173 ASP A O 1
ATOM 1329 N N . SER A 1 174 ? -16.007 -7.611 33.088 1.00 72.69 174 SER A N 1
ATOM 1330 C CA . SER A 1 174 ? -14.920 -8.345 32.441 1.00 72.69 174 SER A CA 1
ATOM 1331 C C . SER A 1 174 ? -14.303 -9.366 33.409 1.00 72.69 174 SER A C 1
ATOM 1333 O O . SER A 1 174 ? -13.978 -9.039 34.551 1.00 72.69 174 SER A O 1
ATOM 1335 N N . ASN A 1 175 ? -14.041 -10.587 32.931 1.00 61.81 175 ASN A N 1
ATOM 1336 C CA . ASN A 1 175 ? -13.450 -11.688 33.717 1.00 61.81 175 ASN A CA 1
ATOM 1337 C C . ASN A 1 175 ? -12.024 -11.404 34.237 1.00 61.81 175 ASN A C 1
ATOM 1339 O O . ASN A 1 175 ? -11.380 -12.266 34.839 1.00 61.81 175 ASN A O 1
ATOM 1343 N N . LEU A 1 176 ? -11.483 -10.222 33.952 1.00 60.88 176 LEU A N 1
ATOM 1344 C CA . LEU A 1 176 ? -10.105 -9.871 34.230 1.00 60.88 176 LEU A CA 1
ATOM 1345 C C . LEU A 1 176 ? -9.906 -9.263 35.620 1.00 60.88 176 LEU A C 1
ATOM 1347 O O . LEU A 1 176 ? -8.758 -9.250 36.058 1.00 60.88 176 LEU A O 1
ATOM 1351 N N . TYR A 1 177 ? -10.941 -8.797 36.336 1.00 64.44 177 TYR A N 1
ATOM 1352 C CA . TYR A 1 177 ? -10.737 -8.002 37.557 1.00 64.44 177 TYR A CA 1
ATOM 1353 C C . TYR A 1 177 ? -11.758 -8.269 38.673 1.00 64.44 177 TYR A C 1
ATOM 1355 O O . TYR A 1 177 ? -12.947 -8.432 38.428 1.00 64.44 177 TYR A O 1
ATOM 1363 N N . ASP A 1 178 ? -11.267 -8.271 39.914 1.00 64.81 178 ASP A N 1
ATOM 1364 C CA . ASP A 1 178 ? -12.047 -8.482 41.138 1.00 64.81 178 ASP A CA 1
ATOM 1365 C C . ASP A 1 178 ? -12.361 -7.106 41.759 1.00 64.81 178 ASP A C 1
ATOM 1367 O O . ASP A 1 178 ? -11.591 -6.570 42.557 1.00 64.81 178 ASP A O 1
ATOM 1371 N N . PHE A 1 179 ? -13.415 -6.457 41.253 1.00 70.31 179 PHE A N 1
ATOM 1372 C CA . PHE A 1 179 ? -13.747 -5.044 41.500 1.00 70.31 179 PHE A CA 1
ATOM 1373 C C . PHE A 1 179 ? -15.012 -4.714 42.338 1.00 70.31 179 PHE A C 1
ATOM 1375 O O . PHE A 1 179 ? -15.212 -3.523 42.592 1.00 70.31 179 PHE A O 1
ATOM 1382 N N . PRO A 1 180 ? -15.883 -5.644 42.800 1.00 73.00 180 PRO A N 1
ATOM 1383 C CA . PRO A 1 180 ? -17.152 -5.242 43.426 1.00 73.00 180 PRO A CA 1
ATOM 1384 C C . PRO A 1 180 ? -17.004 -4.298 44.628 1.00 73.00 180 PRO A C 1
ATOM 1386 O O . PRO A 1 180 ? -17.714 -3.301 44.720 1.00 73.00 180 PRO A O 1
ATOM 1389 N N . VAL A 1 181 ? -16.031 -4.537 45.511 1.00 83.75 181 VAL A N 1
ATOM 1390 C CA . VAL A 1 181 ? -15.963 -3.871 46.826 1.00 83.75 181 VAL A CA 1
ATOM 1391 C C . VAL A 1 181 ? -15.764 -2.350 46.738 1.00 83.75 181 VAL A C 1
ATOM 1393 O O . VAL A 1 181 ? -16.390 -1.607 47.493 1.00 83.75 181 VAL A O 1
ATOM 1396 N N . PHE A 1 182 ? -14.932 -1.850 45.814 1.00 89.25 182 PHE A N 1
ATOM 1397 C CA . PHE A 1 182 ? -14.767 -0.399 45.637 1.00 89.25 182 PHE A CA 1
ATOM 1398 C C . PHE A 1 182 ? -16.087 0.251 45.209 1.00 89.25 182 PHE A C 1
ATOM 1400 O O . PHE A 1 182 ? -16.503 1.258 45.784 1.00 89.25 182 PHE A O 1
ATOM 1407 N N . TYR A 1 183 ? -16.772 -0.349 44.234 1.00 90.25 183 TYR A N 1
ATOM 1408 C CA . TYR A 1 183 ? -18.030 0.186 43.726 1.00 90.25 183 TYR A CA 1
ATOM 1409 C C . TYR A 1 183 ? -19.165 0.063 44.731 1.00 90.25 183 TYR A C 1
ATOM 1411 O O . TYR A 1 183 ? -19.976 0.971 44.827 1.00 90.25 183 TYR A O 1
ATOM 1419 N N . GLU A 1 184 ? -19.195 -0.984 45.548 1.00 90.31 184 GLU A N 1
ATOM 1420 C CA . GLU A 1 184 ? -20.140 -1.081 46.659 1.00 90.31 184 GLU A CA 1
ATOM 1421 C C . GLU A 1 184 ? -19.970 0.074 47.651 1.00 90.31 184 GLU A C 1
ATOM 1423 O O . GLU A 1 184 ? -20.960 0.692 48.045 1.00 90.31 184 GLU A O 1
ATOM 1428 N N . ARG A 1 185 ? -18.724 0.412 48.020 1.00 92.00 185 ARG A N 1
ATOM 1429 C CA . ARG A 1 185 ? -18.437 1.571 48.882 1.00 92.00 185 ARG A CA 1
ATOM 1430 C C . ARG A 1 185 ? -18.827 2.885 48.206 1.00 92.00 185 ARG A C 1
ATOM 1432 O O . ARG A 1 185 ? -19.412 3.742 48.863 1.00 92.00 185 ARG A O 1
ATOM 1439 N N . LEU A 1 186 ? -18.558 3.023 46.907 1.00 92.25 186 LEU A N 1
ATOM 1440 C CA . LEU A 1 186 ? -18.967 4.187 46.122 1.00 92.25 186 LEU A CA 1
ATOM 1441 C C . LEU A 1 186 ? -20.492 4.347 46.095 1.00 92.25 186 LEU A C 1
ATOM 1443 O O . LEU A 1 186 ? -20.999 5.427 46.380 1.00 92.25 186 LEU A O 1
ATOM 1447 N N . ILE A 1 187 ? -21.228 3.279 45.783 1.00 93.00 187 ILE A N 1
ATOM 1448 C CA . ILE A 1 187 ? -22.693 3.283 45.718 1.00 93.00 187 ILE A CA 1
ATOM 1449 C C . ILE A 1 187 ? -23.274 3.595 47.098 1.00 93.00 187 ILE A C 1
ATOM 1451 O O . ILE A 1 187 ? -24.184 4.418 47.199 1.00 93.00 187 ILE A O 1
ATOM 1455 N N . ALA A 1 188 ? -22.730 2.998 48.163 1.00 93.12 188 ALA A N 1
ATOM 1456 C CA . ALA A 1 188 ? -23.135 3.293 49.534 1.00 93.12 188 ALA A CA 1
ATOM 1457 C C . ALA A 1 188 ? -22.922 4.774 49.884 1.00 93.12 188 ALA A C 1
ATOM 1459 O O . ALA A 1 188 ? -23.831 5.411 50.415 1.00 93.12 188 ALA A O 1
ATOM 1460 N N . TYR A 1 189 ? -21.759 5.336 49.539 1.00 93.88 189 TYR A N 1
ATOM 1461 C CA . TYR A 1 189 ? -21.459 6.750 49.752 1.00 93.88 189 TYR A CA 1
ATOM 1462 C C . TYR A 1 189 ? -22.408 7.659 48.956 1.00 93.88 189 TYR A C 1
ATOM 1464 O O . TYR A 1 189 ? -23.063 8.514 49.544 1.00 93.88 189 TYR A O 1
ATOM 1472 N N . ILE A 1 190 ? -22.574 7.425 47.649 1.00 93.00 190 ILE A N 1
ATOM 1473 C CA . ILE A 1 190 ? -23.483 8.197 46.782 1.00 93.00 190 ILE A CA 1
ATOM 1474 C C . ILE A 1 190 ? -24.926 8.154 47.307 1.00 93.00 190 ILE A C 1
ATOM 1476 O O . ILE A 1 190 ? -25.628 9.166 47.299 1.00 93.00 190 ILE A O 1
ATOM 1480 N N . SER A 1 191 ? -25.363 6.992 47.795 1.00 90.62 191 SER A N 1
ATOM 1481 C CA . SER A 1 191 ? -26.705 6.805 48.358 1.00 90.62 191 SER A CA 1
ATOM 1482 C C . SER A 1 191 ? -26.912 7.580 49.660 1.00 90.62 191 SER A C 1
ATOM 1484 O O . SER A 1 191 ? -28.027 8.028 49.925 1.00 90.62 191 SER A O 1
ATOM 1486 N N . ALA A 1 192 ? -25.858 7.747 50.464 1.00 91.62 192 ALA A N 1
ATOM 1487 C CA . ALA A 1 192 ? -25.904 8.418 51.762 1.00 91.62 192 ALA A CA 1
ATOM 1488 C C . ALA A 1 192 ? -25.565 9.921 51.703 1.00 91.62 192 ALA A C 1
ATOM 1490 O O . ALA A 1 192 ? -25.888 10.653 52.639 1.00 91.62 192 ALA A O 1
ATOM 1491 N N . GLU A 1 193 ? -24.921 10.394 50.633 1.00 92.56 193 GLU A N 1
ATOM 1492 C CA . GLU A 1 193 ? -24.441 11.772 50.528 1.00 92.56 193 GLU A CA 1
ATOM 1493 C C . GLU A 1 193 ? -25.602 12.770 50.387 1.00 92.56 193 GLU A C 1
ATOM 1495 O O . GLU A 1 193 ? -26.391 12.725 49.431 1.00 92.56 193 GLU A O 1
ATOM 1500 N N . LYS A 1 194 ? -25.671 13.711 51.337 1.00 90.19 194 LYS A N 1
ATOM 1501 C CA . LYS A 1 194 ? -26.732 14.723 51.435 1.00 90.19 194 LYS A CA 1
ATOM 1502 C C . LYS A 1 194 ? -26.662 15.747 50.313 1.00 90.19 194 LYS A C 1
ATOM 1504 O O . LYS A 1 194 ? -27.697 16.167 49.801 1.00 90.19 194 LYS A O 1
ATOM 1509 N N . LYS A 1 195 ? -25.457 16.127 49.873 1.00 88.38 195 LYS A N 1
ATOM 1510 C CA . LYS A 1 195 ? -25.273 17.058 48.741 1.00 88.38 195 LYS A CA 1
ATOM 1511 C C . LYS A 1 195 ? -25.907 16.525 47.452 1.00 88.38 195 LYS A C 1
ATOM 1513 O O . LYS A 1 195 ? -26.281 17.309 46.579 1.00 88.38 195 LYS A O 1
ATOM 1518 N N . LEU A 1 196 ? -26.066 15.204 47.348 1.00 91.75 196 LEU A N 1
ATOM 1519 C CA . LEU A 1 196 ? -26.683 14.554 46.202 1.00 91.75 196 LEU A CA 1
ATOM 1520 C C . LEU A 1 196 ? -28.200 14.369 46.338 1.00 91.75 196 LEU A C 1
ATOM 1522 O O . LEU A 1 196 ? -28.800 13.902 45.377 1.00 91.75 196 LEU A O 1
ATOM 1526 N N . GLU A 1 197 ? -28.844 14.684 47.473 1.00 91.44 197 GLU A N 1
ATOM 1527 C CA . GLU A 1 197 ? -30.282 14.399 47.715 1.00 91.44 197 GLU A CA 1
ATOM 1528 C C . GLU A 1 197 ? -31.204 14.951 46.627 1.00 91.44 197 GLU A C 1
ATOM 1530 O O . GLU A 1 197 ? -32.217 14.338 46.303 1.00 91.44 197 GLU A O 1
ATOM 1535 N N . ARG A 1 198 ? -30.814 16.075 46.019 1.00 91.94 198 ARG A N 1
ATOM 1536 C CA . ARG A 1 198 ? -31.539 16.694 44.906 1.00 91.94 198 ARG A CA 1
ATOM 1537 C C . ARG A 1 198 ? -31.424 15.937 43.578 1.00 91.94 198 ARG A C 1
ATOM 1539 O O . ARG A 1 198 ? -32.207 16.215 42.683 1.00 91.94 198 ARG A O 1
ATOM 1546 N N . TYR A 1 199 ? -30.436 15.056 43.417 1.00 94.88 199 TYR A N 1
ATOM 1547 C CA . TYR A 1 199 ? -30.173 14.366 42.158 1.00 94.88 199 TYR A CA 1
ATOM 1548 C C . TYR A 1 199 ? -30.955 13.062 42.051 1.00 94.88 199 TYR A C 1
ATOM 1550 O O . TYR A 1 199 ? -30.978 12.247 42.977 1.00 94.88 199 TYR A O 1
ATOM 1558 N N . HIS A 1 200 ? -31.493 12.825 40.861 1.00 96.25 200 HIS A N 1
ATOM 1559 C CA . HIS A 1 200 ? -31.823 11.484 40.404 1.00 96.25 200 HIS A CA 1
ATOM 1560 C C . HIS A 1 200 ? -30.549 10.811 39.901 1.00 96.25 200 HIS A C 1
ATOM 1562 O O . HIS A 1 200 ? -29.765 11.424 39.176 1.00 96.25 200 HIS A O 1
ATOM 1568 N N . ILE A 1 201 ? -30.323 9.568 40.313 1.00 97.12 201 ILE A N 1
ATOM 1569 C CA . ILE A 1 201 ? -29.049 8.882 40.108 1.00 97.12 201 ILE A CA 1
ATOM 1570 C C . ILE A 1 201 ? -29.297 7.599 39.330 1.00 97.12 201 ILE A C 1
ATOM 1572 O O . ILE A 1 201 ? -30.057 6.736 39.768 1.00 97.12 201 ILE A O 1
ATOM 1576 N N . LEU A 1 202 ? -28.626 7.465 38.190 1.00 97.38 202 LEU A N 1
ATOM 1577 C CA . LEU A 1 202 ? -28.573 6.224 37.429 1.00 97.38 202 LEU A CA 1
ATOM 1578 C C . LEU A 1 202 ? -27.151 5.686 37.447 1.00 97.38 202 LEU A C 1
ATOM 1580 O O . LEU A 1 202 ? -26.225 6.363 37.010 1.00 97.38 202 LEU A O 1
ATOM 1584 N N . ILE A 1 203 ? -26.990 4.455 37.912 1.00 96.25 203 ILE A N 1
ATOM 1585 C CA . ILE A 1 203 ? -25.733 3.720 37.851 1.00 96.25 203 ILE A CA 1
ATOM 1586 C C . ILE A 1 203 ? -25.889 2.631 36.802 1.00 96.25 203 ILE A C 1
ATOM 1588 O O . ILE A 1 203 ? -26.751 1.762 36.922 1.00 96.25 203 ILE A O 1
ATOM 1592 N N . CYS A 1 204 ? -25.066 2.683 35.762 1.00 95.19 204 CYS A N 1
ATOM 1593 C CA . CYS A 1 204 ? -25.124 1.736 34.665 1.00 95.19 204 CYS A CA 1
ATOM 1594 C C . CYS A 1 204 ? -23.760 1.174 34.286 1.00 95.19 204 CYS A C 1
ATOM 1596 O O . CYS A 1 204 ? -22.735 1.836 34.413 1.00 95.19 204 CYS A O 1
ATOM 1598 N N . GLY A 1 205 ? -23.749 -0.044 33.765 1.00 91.75 205 GLY A N 1
ATOM 1599 C CA . GLY A 1 205 ? -22.550 -0.718 33.282 1.00 91.75 205 GLY A CA 1
ATOM 1600 C C . GLY A 1 205 ? -22.753 -2.223 33.284 1.00 91.75 205 GLY A C 1
ATOM 1601 O O . GLY A 1 205 ? -23.812 -2.693 33.681 1.00 91.75 205 GLY A O 1
ATOM 1602 N N . GLY A 1 206 ? -21.742 -2.954 32.827 1.00 88.12 206 GLY A N 1
ATOM 1603 C CA . GLY A 1 206 ? -21.685 -4.412 32.805 1.00 88.12 206 GLY A CA 1
ATOM 1604 C C . GLY A 1 206 ? -22.917 -5.112 32.225 1.00 88.12 206 GLY A C 1
ATOM 1605 O O . GLY A 1 206 ? -23.838 -4.501 31.679 1.00 88.12 206 GLY A O 1
ATOM 1606 N N . GLY A 1 207 ? -22.943 -6.432 32.332 1.00 87.12 207 GLY A N 1
ATOM 1607 C CA . GLY A 1 207 ? -24.097 -7.239 31.986 1.00 87.12 207 GLY A CA 1
ATOM 1608 C C . GLY A 1 207 ? -25.232 -7.120 32.993 1.00 87.12 207 GLY A C 1
ATOM 1609 O O . GLY A 1 207 ? -25.014 -7.059 34.203 1.00 87.12 207 GLY A O 1
ATOM 1610 N N . LYS A 1 208 ? -26.477 -7.206 32.513 1.00 88.38 208 LYS A N 1
ATOM 1611 C CA . LYS A 1 208 ? -27.682 -7.162 33.363 1.00 88.38 208 LYS A CA 1
ATOM 1612 C C . LYS A 1 208 ? -27.631 -8.141 34.541 1.00 88.38 208 LYS A C 1
ATOM 1614 O O . LYS A 1 208 ? -27.933 -7.765 35.669 1.00 88.38 208 LYS A O 1
ATOM 1619 N N . LYS A 1 209 ? -27.203 -9.386 34.296 1.00 87.75 209 LYS A N 1
ATOM 1620 C CA . LYS A 1 209 ? -27.067 -10.409 35.349 1.00 87.75 209 LYS A CA 1
ATOM 1621 C C . LYS A 1 209 ? -26.004 -10.041 36.386 1.00 87.75 209 LYS A C 1
ATOM 1623 O O . LYS A 1 209 ? -26.204 -10.311 37.565 1.00 87.75 209 LYS A O 1
ATOM 1628 N N . PHE A 1 210 ? -24.896 -9.440 35.952 1.00 88.56 210 PHE A N 1
ATOM 1629 C CA . PHE A 1 210 ? -23.838 -8.980 36.847 1.00 88.56 210 PHE A CA 1
ATOM 1630 C C . PHE A 1 210 ? -24.343 -7.839 37.732 1.00 88.56 210 PHE A C 1
ATOM 1632 O O . PHE A 1 210 ? -24.292 -7.955 38.951 1.00 88.56 210 PHE A O 1
ATOM 1639 N N . MET A 1 211 ? -24.929 -6.796 37.137 1.00 90.19 211 MET A N 1
ATOM 1640 C CA . MET A 1 211 ? -25.445 -5.642 37.885 1.00 90.19 211 MET A CA 1
ATOM 1641 C C . MET A 1 211 ? -26.491 -6.046 38.926 1.00 90.19 211 MET A C 1
ATOM 1643 O O . MET A 1 211 ? -26.434 -5.599 40.068 1.00 90.19 211 MET A O 1
ATOM 1647 N N . GLN A 1 212 ? -27.408 -6.944 38.557 1.00 89.06 212 GLN A N 1
ATOM 1648 C CA . GLN A 1 212 ? -28.393 -7.489 39.489 1.00 89.06 212 GLN A CA 1
ATOM 1649 C C . GLN A 1 212 ? -27.732 -8.283 40.620 1.00 89.06 212 GLN A C 1
ATOM 1651 O O . GLN A 1 212 ? -28.078 -8.097 41.780 1.00 89.06 212 GLN A O 1
ATOM 1656 N N . ARG A 1 213 ? -26.771 -9.156 40.309 1.00 89.81 213 ARG A N 1
ATOM 1657 C CA . ARG A 1 213 ? -26.115 -9.991 41.321 1.00 89.81 213 ARG A CA 1
ATOM 1658 C C . ARG A 1 213 ? -25.310 -9.165 42.324 1.00 89.81 213 ARG A C 1
ATOM 1660 O O . ARG A 1 213 ? -25.423 -9.410 43.519 1.00 89.81 213 ARG A O 1
ATOM 1667 N N . GLU A 1 214 ? -24.512 -8.213 41.850 1.00 88.50 214 GLU A N 1
ATOM 1668 C CA . GLU A 1 214 ? -23.593 -7.461 42.712 1.00 88.50 214 GLU A CA 1
ATOM 1669 C C . GLU A 1 214 ? -24.304 -6.333 43.477 1.00 88.50 214 GLU A C 1
ATOM 1671 O O . GLU A 1 214 ? -23.998 -6.075 44.645 1.00 88.50 214 GLU A O 1
ATOM 1676 N N . PHE A 1 215 ? -25.288 -5.674 42.852 1.00 90.00 215 PHE A N 1
ATOM 1677 C CA . PHE A 1 215 ? -25.796 -4.388 43.338 1.00 90.00 215 PHE A CA 1
ATOM 1678 C C . PHE A 1 215 ? -27.298 -4.341 43.658 1.00 90.00 215 PHE A C 1
ATOM 1680 O O . PHE A 1 215 ? -27.758 -3.309 44.141 1.00 90.00 215 PHE A O 1
ATOM 1687 N N . ALA A 1 216 ? -28.071 -5.425 43.494 1.00 87.19 216 ALA A N 1
ATOM 1688 C CA . ALA A 1 216 ? -29.521 -5.406 43.775 1.00 87.19 216 ALA A CA 1
ATOM 1689 C C . ALA A 1 216 ? -29.895 -5.038 45.222 1.00 87.19 216 ALA A C 1
ATOM 1691 O O . ALA A 1 216 ? -31.011 -4.606 45.474 1.00 87.19 216 ALA A O 1
ATOM 1692 N N . ARG A 1 217 ? -28.974 -5.188 46.178 1.00 90.44 217 ARG A N 1
ATOM 1693 C CA . ARG A 1 217 ? -29.198 -4.832 47.590 1.00 90.44 217 ARG A CA 1
ATOM 1694 C C . ARG A 1 217 ? -29.275 -3.324 47.857 1.00 90.44 217 ARG A C 1
ATOM 1696 O O . ARG A 1 217 ? -29.655 -2.926 48.954 1.00 90.44 217 ARG A O 1
ATOM 1703 N N . PHE A 1 218 ? -28.859 -2.494 46.902 1.00 89.75 218 PHE A N 1
ATOM 1704 C CA . PHE A 1 218 ? -28.911 -1.042 47.025 1.00 89.75 218 PHE A CA 1
ATOM 1705 C C . PHE A 1 218 ? -30.263 -0.533 46.521 1.00 89.75 218 PHE A C 1
ATOM 1707 O O . PHE A 1 218 ? -30.431 -0.240 45.340 1.00 89.75 218 PHE A O 1
ATOM 1714 N N . GLU A 1 219 ? -31.227 -0.414 47.433 1.00 86.31 219 GLU A N 1
ATOM 1715 C CA . GLU A 1 219 ? -32.538 0.170 47.147 1.00 86.31 219 GLU A CA 1
ATOM 1716 C C . GLU A 1 219 ? -32.638 1.580 47.738 1.00 86.31 219 GLU A C 1
ATOM 1718 O O . GLU A 1 219 ? -32.530 1.780 48.948 1.00 86.31 219 GLU A O 1
ATOM 1723 N N . HIS A 1 220 ? -32.861 2.580 46.883 1.00 89.00 220 HIS A N 1
ATOM 1724 C CA . HIS A 1 220 ? -33.164 3.945 47.307 1.00 89.00 220 HIS A CA 1
ATOM 1725 C C . HIS A 1 220 ? -34.094 4.601 46.284 1.00 89.00 220 HIS A C 1
ATOM 1727 O O . HIS A 1 220 ? -33.880 4.494 45.083 1.00 89.00 220 HIS A O 1
ATOM 1733 N N . SER A 1 221 ? -35.089 5.359 46.751 1.00 89.75 221 SER A N 1
ATOM 1734 C CA . SER A 1 221 ? -36.098 6.045 45.918 1.00 89.75 221 SER A CA 1
ATOM 1735 C C . SER A 1 221 ? -35.566 6.929 44.775 1.00 89.75 221 SER A C 1
ATOM 1737 O O . SER A 1 221 ? -36.312 7.222 43.844 1.00 89.75 221 SER A O 1
ATOM 1739 N N . ARG A 1 222 ? -34.303 7.371 44.838 1.00 93.50 222 ARG A N 1
ATOM 1740 C CA . ARG A 1 222 ? -33.652 8.232 43.835 1.00 93.50 222 ARG A CA 1
ATOM 1741 C C . ARG A 1 222 ? -32.574 7.516 43.020 1.00 93.50 222 ARG A C 1
ATOM 1743 O O . ARG A 1 222 ? -32.013 8.124 42.114 1.00 93.50 222 ARG A O 1
ATOM 1750 N N . LEU A 1 223 ? -32.269 6.264 43.361 1.00 94.75 223 LEU A N 1
ATOM 1751 C CA . LEU A 1 223 ? -31.196 5.472 42.776 1.00 94.75 223 LEU A CA 1
ATOM 1752 C C . LEU A 1 223 ? -31.784 4.390 41.874 1.00 94.75 223 LEU A C 1
ATOM 1754 O O . LEU A 1 223 ? -32.585 3.570 42.310 1.00 94.75 223 LEU A O 1
ATOM 1758 N N . THR A 1 224 ? -31.349 4.370 40.622 1.00 95.44 224 THR A N 1
ATOM 1759 C CA . THR A 1 224 ? -31.599 3.274 39.685 1.00 95.44 224 THR A CA 1
ATOM 1760 C C . THR A 1 224 ? -30.272 2.620 39.339 1.00 95.44 224 THR A C 1
ATOM 1762 O O . THR A 1 224 ? -29.300 3.316 39.052 1.00 95.44 224 THR A O 1
ATOM 1765 N N . ILE A 1 225 ? -30.226 1.290 39.359 1.00 94.88 225 ILE A N 1
ATOM 1766 C CA . ILE A 1 225 ? -29.055 0.512 38.952 1.00 94.88 225 ILE A CA 1
ATOM 1767 C C . ILE A 1 225 ? -29.485 -0.428 37.829 1.00 94.88 225 ILE A C 1
ATOM 1769 O O . ILE A 1 225 ? -30.385 -1.241 38.033 1.00 94.88 225 ILE A O 1
ATOM 1773 N N . ASP A 1 226 ? -28.873 -0.316 36.649 1.00 93.62 226 ASP A N 1
ATOM 1774 C CA . ASP A 1 226 ? -29.265 -1.122 35.485 1.00 93.62 226 ASP A CA 1
ATOM 1775 C C . ASP A 1 226 ? -28.112 -1.369 34.493 1.00 93.62 226 ASP A C 1
ATOM 1777 O O . ASP A 1 226 ? -27.015 -0.834 34.623 1.00 93.62 226 ASP A O 1
ATOM 1781 N N . SER A 1 227 ? -28.359 -2.189 33.475 1.00 92.25 227 SER A N 1
ATOM 1782 C CA . SER A 1 227 ? -27.506 -2.363 32.299 1.00 92.25 227 SER A CA 1
ATOM 1783 C C . SER A 1 227 ? -28.252 -1.833 31.075 1.00 92.25 227 SER A C 1
ATOM 1785 O O . SER A 1 227 ? -29.367 -2.265 30.784 1.00 92.25 227 SER A O 1
ATOM 1787 N N . LE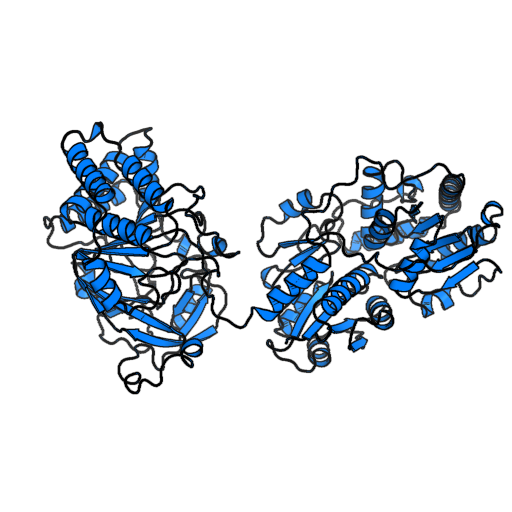U A 1 228 ? -27.650 -0.868 30.376 1.00 93.00 228 LEU A N 1
ATOM 1788 C CA . LEU A 1 228 ? -28.304 -0.134 29.293 1.00 93.00 228 LEU A CA 1
ATOM 1789 C C . LEU A 1 228 ? -27.802 -0.591 27.917 1.00 93.00 228 LEU A C 1
ATOM 1791 O O . LEU A 1 228 ? -26.589 -0.728 27.731 1.00 93.00 228 LEU A O 1
ATOM 1795 N N . PRO A 1 229 ? -28.691 -0.726 26.917 1.00 91.44 229 PRO A N 1
ATOM 1796 C CA . PRO A 1 229 ? -28.287 -0.808 25.517 1.00 91.44 229 PRO A CA 1
ATOM 1797 C C . PRO A 1 229 ? -27.513 0.448 25.068 1.00 91.44 229 PRO A C 1
ATOM 1799 O O . PRO A 1 229 ? -27.755 1.537 25.602 1.00 91.44 229 PRO A O 1
ATOM 1802 N N . PRO A 1 230 ? -26.658 0.365 24.026 1.00 90.75 230 PRO A N 1
ATOM 1803 C CA . PRO A 1 230 ? -25.804 1.480 23.601 1.00 90.75 230 PRO A CA 1
ATOM 1804 C C . PRO A 1 230 ? -26.550 2.800 23.349 1.00 90.75 230 PRO A C 1
ATOM 1806 O O . PRO A 1 230 ? -26.133 3.854 23.816 1.00 90.75 230 PRO A O 1
ATOM 1809 N N . ARG A 1 231 ? -27.684 2.766 22.632 1.00 91.81 231 ARG A N 1
ATOM 1810 C CA . ARG A 1 231 ? -28.441 3.993 22.318 1.00 91.81 231 ARG A CA 1
ATOM 1811 C C . ARG A 1 231 ? -29.085 4.602 23.559 1.00 91.81 231 ARG A C 1
ATOM 1813 O O . ARG A 1 231 ? -29.134 5.821 23.679 1.00 91.81 231 ARG A O 1
ATOM 1820 N N . GLU A 1 232 ? -29.569 3.769 24.476 1.00 94.50 232 GLU A N 1
ATOM 1821 C CA . GLU A 1 232 ? -30.161 4.249 25.723 1.00 94.50 232 GLU A CA 1
ATOM 1822 C C . GLU A 1 232 ? -29.109 4.893 26.620 1.00 94.50 232 GLU A C 1
ATOM 1824 O O . GLU A 1 232 ? -29.353 5.980 27.139 1.00 94.50 232 GLU A O 1
ATOM 1829 N N . HIS A 1 233 ? -27.923 4.290 26.734 1.00 95.19 233 HIS A N 1
ATOM 1830 C CA . HIS A 1 233 ? -26.794 4.881 27.457 1.00 95.19 233 HIS A CA 1
ATOM 1831 C C . HIS A 1 233 ? -26.466 6.290 26.946 1.00 95.19 233 HIS A C 1
ATOM 1833 O O . HIS A 1 233 ? -26.461 7.228 27.742 1.00 95.19 233 HIS A O 1
ATOM 1839 N N . ILE A 1 234 ? -26.320 6.477 25.629 1.00 95.81 234 ILE A N 1
ATOM 1840 C CA . ILE A 1 234 ? -26.069 7.802 25.039 1.00 95.81 234 ILE A CA 1
ATOM 1841 C C . ILE A 1 234 ? -27.233 8.771 25.296 1.00 95.81 234 ILE A C 1
ATOM 1843 O O . ILE A 1 234 ? -27.005 9.954 25.561 1.00 95.81 234 ILE A O 1
ATOM 1847 N N . ALA A 1 235 ? -28.482 8.298 25.251 1.00 96.19 235 ALA A N 1
ATOM 1848 C CA . ALA A 1 235 ? -29.653 9.122 25.546 1.00 96.19 235 ALA A CA 1
ATOM 1849 C C . ALA A 1 235 ? -29.661 9.620 27.003 1.00 96.19 235 ALA A C 1
ATOM 1851 O O . ALA A 1 235 ? -29.955 10.792 27.239 1.00 96.19 235 ALA A O 1
ATOM 1852 N N . TYR A 1 236 ? -29.309 8.763 27.967 1.00 97.81 236 TYR A N 1
ATOM 1853 C CA . TYR A 1 236 ? -29.146 9.145 29.373 1.00 97.81 236 TYR A CA 1
ATOM 1854 C C . TYR A 1 236 ? -27.936 10.057 29.581 1.00 97.81 236 TYR A C 1
ATOM 1856 O O . TYR A 1 236 ? -28.044 11.060 30.284 1.00 97.81 236 TYR A O 1
ATOM 1864 N N . LEU A 1 237 ? -26.809 9.770 28.926 1.00 97.06 237 LEU A N 1
ATOM 1865 C CA . LEU A 1 237 ? -25.604 10.594 28.981 1.00 97.06 237 LEU A CA 1
ATOM 1866 C C . LEU A 1 237 ? -25.884 12.021 28.500 1.00 97.06 237 LEU A C 1
ATOM 1868 O O . LEU A 1 237 ? -25.484 12.985 29.149 1.00 97.06 237 LEU A O 1
ATOM 1872 N N . LYS A 1 238 ? -26.640 12.183 27.409 1.00 95.94 238 LYS A N 1
ATOM 1873 C CA . LYS A 1 238 ? -27.081 13.498 26.919 1.00 95.94 238 LYS A CA 1
ATOM 1874 C C . LYS A 1 238 ? -27.921 14.275 27.924 1.00 95.94 238 LYS A C 1
ATOM 1876 O O . LYS A 1 238 ? -27.795 15.497 27.955 1.00 95.94 238 LYS A O 1
ATOM 1881 N N . SER A 1 239 ? -28.717 13.595 28.735 1.00 96.44 239 SER A N 1
ATOM 1882 C CA . SER A 1 239 ? -29.566 14.230 29.746 1.00 96.44 239 SER A CA 1
ATOM 1883 C C . SER A 1 239 ? -28.868 14.454 31.086 1.00 96.44 239 SER A C 1
ATOM 1885 O O . SER A 1 239 ? -29.404 15.155 31.933 1.00 96.44 239 SER A O 1
ATOM 1887 N N . ALA A 1 240 ? -27.687 13.872 31.297 1.00 96.88 240 ALA A N 1
ATOM 1888 C CA . ALA A 1 240 ? -26.933 14.032 32.534 1.00 96.88 240 ALA A CA 1
ATOM 1889 C C . ALA A 1 240 ? -26.396 15.456 32.698 1.00 96.88 240 ALA A C 1
ATOM 1891 O O . ALA A 1 240 ? -25.788 16.008 31.770 1.00 96.88 240 ALA A O 1
ATOM 1892 N N . ASP A 1 241 ? -26.597 15.999 33.901 1.00 94.62 241 ASP A N 1
ATOM 1893 C CA . ASP A 1 241 ? -25.998 17.248 34.376 1.00 94.62 241 ASP A CA 1
ATOM 1894 C C . ASP A 1 241 ? -24.570 16.999 34.885 1.00 94.62 241 ASP A C 1
ATOM 1896 O O . ASP A 1 241 ? -23.684 17.839 34.731 1.00 94.62 241 ASP A O 1
ATOM 1900 N N . MET A 1 242 ? -24.341 15.820 35.471 1.00 94.75 242 MET A N 1
ATOM 1901 C CA . MET A 1 242 ? -23.043 15.358 35.958 1.00 94.75 242 MET A CA 1
ATOM 1902 C C . MET A 1 242 ? -22.820 13.896 35.589 1.00 94.75 242 MET A C 1
ATOM 1904 O O . MET A 1 242 ? -23.761 13.096 35.586 1.00 94.75 242 MET A O 1
ATOM 1908 N N . VAL A 1 243 ? -21.566 13.543 35.316 1.00 96.88 243 VAL A N 1
ATOM 1909 C CA . VAL A 1 243 ? -21.185 12.187 34.925 1.00 96.88 243 VAL A CA 1
ATOM 1910 C C . VAL A 1 243 ? -20.002 11.697 35.755 1.00 96.88 243 VAL A C 1
ATOM 1912 O O . VAL A 1 243 ? -18.975 12.361 35.845 1.00 96.88 243 VAL A O 1
ATOM 1915 N N . LEU A 1 244 ? -20.123 10.499 36.318 1.00 97.12 244 LEU A N 1
ATOM 1916 C CA . LEU A 1 244 ? -18.985 9.680 36.722 1.00 97.12 244 LEU A CA 1
ATOM 1917 C C . LEU A 1 244 ? -18.793 8.598 35.668 1.00 97.12 244 LEU A C 1
ATOM 1919 O O . LEU A 1 244 ? -19.707 7.811 35.439 1.00 97.12 244 LEU A O 1
ATOM 1923 N N . ALA A 1 245 ? -17.641 8.540 35.011 1.00 96.44 245 ALA A N 1
ATOM 1924 C CA . ALA A 1 245 ? -17.418 7.591 33.920 1.00 96.44 245 ALA A CA 1
ATOM 1925 C C . ALA A 1 245 ? -16.159 6.758 34.138 1.00 96.44 245 ALA A C 1
ATOM 1927 O O . ALA A 1 245 ? -15.130 7.269 34.566 1.00 96.44 245 ALA A O 1
ATOM 1928 N N . SER A 1 246 ? -16.195 5.476 33.778 1.00 94.38 246 SER A N 1
ATOM 1929 C CA . SER A 1 246 ? -14.970 4.699 33.572 1.00 94.38 246 SER A CA 1
ATOM 1930 C C . SER A 1 246 ? -14.078 5.395 32.541 1.00 94.38 246 SER A C 1
ATOM 1932 O O . SER A 1 246 ? -14.584 5.848 31.511 1.00 94.38 246 SER A O 1
ATOM 1934 N N . ALA A 1 247 ? -12.764 5.408 32.758 1.00 90.88 247 ALA A N 1
ATOM 1935 C CA . ALA A 1 247 ? -11.790 6.025 31.853 1.00 90.88 247 ALA A CA 1
ATOM 1936 C C . ALA A 1 247 ? -11.507 5.197 30.581 1.00 90.88 247 ALA A C 1
ATOM 1938 O O . ALA A 1 247 ? -10.362 5.046 30.171 1.00 90.88 247 ALA A O 1
ATOM 1939 N N . GLY A 1 248 ? -12.541 4.599 29.985 1.00 91.31 248 GLY A N 1
ATOM 1940 C CA . GLY A 1 248 ? -12.434 3.883 28.717 1.00 91.31 248 GLY A CA 1
ATOM 1941 C C . GLY A 1 248 ? -12.447 4.836 27.524 1.00 91.31 248 GLY A C 1
ATOM 1942 O O . GLY A 1 248 ? -13.123 5.861 27.561 1.00 91.31 248 GLY A O 1
ATOM 1943 N N . LEU A 1 249 ? -11.759 4.448 26.446 1.00 91.75 249 LEU A N 1
ATOM 1944 C CA . LEU A 1 249 ? -11.628 5.222 25.205 1.00 91.75 249 LEU A CA 1
ATOM 1945 C C . LEU A 1 249 ? -12.944 5.840 24.710 1.00 91.75 249 LEU A C 1
ATOM 1947 O O . LEU A 1 249 ? -13.049 7.055 24.551 1.00 91.75 249 LEU A O 1
ATOM 1951 N N . HIS A 1 250 ? -13.954 5.000 24.468 1.00 91.56 250 HIS A N 1
ATOM 1952 C CA . HIS A 1 250 ? -15.232 5.453 23.916 1.00 91.56 250 HIS A CA 1
ATOM 1953 C C . HIS A 1 250 ? -16.009 6.297 24.921 1.00 91.56 250 HIS A C 1
ATOM 1955 O O . HIS A 1 250 ? -16.509 7.350 24.549 1.00 91.56 250 HIS A O 1
ATOM 1961 N N . GLY A 1 251 ? -16.001 5.917 26.204 1.00 91.94 251 GLY A N 1
ATOM 1962 C CA . GLY A 1 251 ? -16.622 6.713 27.265 1.00 91.94 251 GLY A CA 1
ATOM 1963 C C . GLY A 1 251 ? -16.018 8.115 27.373 1.00 91.94 251 GLY A C 1
ATOM 1964 O O . GLY A 1 251 ? -16.750 9.089 27.550 1.00 91.94 251 GLY A O 1
ATOM 1965 N N . PHE A 1 252 ? -14.700 8.250 27.203 1.00 92.75 252 PHE A N 1
ATOM 1966 C CA . PHE A 1 252 ? -14.044 9.552 27.108 1.00 92.75 252 PHE A CA 1
ATOM 1967 C C . PHE A 1 252 ? -14.571 10.359 25.911 1.00 92.75 252 PHE A C 1
ATOM 1969 O O . PHE A 1 252 ? -15.037 11.483 26.097 1.00 92.75 252 PHE A O 1
ATOM 1976 N N . TYR A 1 253 ? -14.558 9.791 24.700 1.00 91.81 253 TYR A N 1
ATOM 1977 C CA . TYR A 1 253 ? -14.977 10.512 23.493 1.00 91.81 253 TYR A CA 1
ATOM 1978 C C . TYR A 1 253 ? -16.467 10.863 23.480 1.00 91.81 253 TYR A C 1
ATOM 1980 O O . TYR A 1 253 ? -16.837 11.949 23.039 1.00 91.81 253 TYR A O 1
ATOM 1988 N N . GLU A 1 254 ? -17.327 9.999 24.011 1.00 93.75 254 GLU A N 1
ATOM 1989 C CA . GLU A 1 254 ? -18.753 10.279 24.193 1.00 93.75 254 GLU A CA 1
ATOM 1990 C C . GLU A 1 254 ? -18.963 11.500 25.097 1.00 93.75 254 GLU A C 1
ATOM 1992 O O . GLU A 1 254 ? -19.686 12.424 24.725 1.00 93.75 254 GLU A O 1
ATOM 1997 N N . ASN A 1 255 ? -18.287 11.557 26.251 1.00 94.12 255 ASN A N 1
ATOM 1998 C CA . ASN A 1 255 ? -18.355 12.710 27.153 1.00 94.12 255 ASN A CA 1
ATOM 1999 C C . ASN A 1 255 ? -17.760 13.975 26.521 1.00 94.12 255 ASN A C 1
ATOM 2001 O O . ASN A 1 255 ? -18.329 15.059 26.668 1.00 94.12 255 ASN A O 1
ATOM 2005 N N . TYR A 1 256 ? -16.651 13.837 25.792 1.00 90.75 256 TYR A N 1
ATOM 2006 C CA . TYR A 1 256 ? -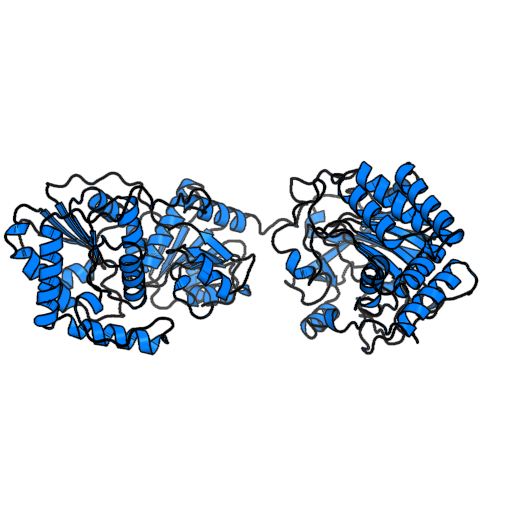15.989 14.932 25.088 1.00 90.75 256 TYR A CA 1
ATOM 2007 C C . TYR A 1 256 ? -16.906 15.560 24.031 1.00 90.75 256 TYR A C 1
ATOM 2009 O O . TYR A 1 256 ? -17.184 16.760 24.083 1.00 90.75 256 TYR A O 1
ATOM 2017 N N . PHE A 1 257 ? -17.453 14.760 23.110 1.00 89.00 257 PHE A N 1
ATOM 2018 C CA . PHE A 1 257 ? -18.321 15.268 22.043 1.00 89.00 257 PHE A CA 1
ATOM 2019 C C . PHE A 1 257 ? -19.661 15.794 22.561 1.00 89.00 257 PHE A C 1
ATOM 2021 O O . PHE A 1 257 ? -20.215 16.728 21.984 1.00 89.00 257 PHE A O 1
ATOM 2028 N N . LEU A 1 258 ? -20.180 15.230 23.655 1.00 91.12 258 LEU A N 1
ATOM 2029 C CA . LEU A 1 258 ? -21.413 15.697 24.293 1.00 91.12 258 LEU A CA 1
ATOM 2030 C C . LEU A 1 258 ? -21.199 16.845 25.283 1.00 91.12 258 LEU A C 1
ATOM 2032 O O . LEU A 1 258 ? -22.176 17.296 25.884 1.00 91.12 258 LEU A O 1
ATOM 2036 N N . ARG A 1 259 ? -19.953 17.309 25.450 1.00 91.31 259 ARG A N 1
ATOM 2037 C CA . ARG A 1 259 ? -19.569 18.387 26.369 1.00 91.31 259 ARG A CA 1
ATOM 2038 C C . ARG A 1 259 ? -20.115 18.158 27.779 1.00 91.31 259 ARG A C 1
ATOM 2040 O O . ARG A 1 259 ? -20.836 18.985 28.337 1.00 91.31 259 ARG A O 1
ATOM 2047 N N . LYS A 1 260 ? -19.815 16.986 28.337 1.00 92.25 260 LYS A N 1
ATOM 2048 C CA . LYS A 1 260 ? -20.300 16.583 29.659 1.00 92.25 260 LYS A CA 1
ATOM 2049 C C . LYS A 1 260 ? -19.349 17.012 30.765 1.00 92.25 260 LYS A C 1
ATOM 2051 O O . LYS A 1 260 ? -18.136 16.887 30.625 1.00 92.25 260 LYS A O 1
ATOM 2056 N N . ASN A 1 261 ? -19.923 17.487 31.872 1.00 92.50 261 ASN A N 1
ATOM 2057 C CA . ASN A 1 261 ? -19.191 17.664 33.119 1.00 92.50 261 ASN A CA 1
ATOM 2058 C C . ASN A 1 261 ? -18.929 16.274 33.706 1.00 92.50 261 ASN A C 1
ATOM 2060 O O . ASN A 1 261 ? -19.857 15.632 34.207 1.00 92.50 261 ASN A O 1
ATOM 2064 N N . VAL A 1 262 ? -17.698 15.786 33.560 1.00 95.31 262 VAL A N 1
ATOM 2065 C CA . VAL A 1 262 ? -17.335 14.402 33.866 1.00 95.31 262 VAL A CA 1
ATOM 2066 C C . VAL A 1 262 ? -16.159 14.338 34.829 1.00 95.31 262 VAL A C 1
ATOM 2068 O O . VAL A 1 262 ? -15.161 15.034 34.658 1.00 95.31 262 VAL A O 1
ATOM 2071 N N . MET A 1 263 ? -16.274 13.446 35.807 1.00 96.06 263 MET A N 1
ATOM 2072 C CA . MET A 1 263 ? -15.153 12.945 36.588 1.00 96.06 263 MET A CA 1
ATOM 2073 C C . MET A 1 263 ? -14.894 11.490 36.198 1.00 96.06 263 MET A C 1
ATOM 2075 O O . MET A 1 263 ? -15.812 10.664 36.149 1.00 96.06 263 MET A O 1
ATOM 2079 N N . PHE A 1 264 ? -13.634 11.161 35.930 1.00 97.12 264 PHE A N 1
ATOM 2080 C CA . PHE A 1 264 ? -13.257 9.795 35.588 1.00 97.12 264 PHE A CA 1
ATOM 2081 C C . PHE A 1 264 ? -12.997 8.948 36.836 1.00 97.12 264 PHE A C 1
ATOM 2083 O O . PHE A 1 264 ? -12.260 9.337 37.743 1.00 97.12 264 PHE A O 1
ATOM 2090 N N . LEU A 1 265 ? -13.613 7.769 36.859 1.00 96.25 265 LEU A N 1
ATOM 2091 C CA . LEU A 1 265 ? -13.453 6.744 37.884 1.00 96.25 265 LEU A CA 1
ATOM 2092 C C . LEU A 1 265 ? -12.072 6.073 37.786 1.00 96.25 265 LEU A C 1
ATOM 2094 O O . LEU A 1 265 ? -11.449 6.119 36.719 1.00 96.25 265 LEU A O 1
ATOM 2098 N N . PRO A 1 266 ? -11.623 5.391 38.859 1.00 94.81 266 PRO A N 1
ATOM 2099 C CA . PRO A 1 266 ? -10.343 4.701 38.847 1.00 94.81 266 PRO A CA 1
ATOM 2100 C C . PRO A 1 266 ? -10.237 3.663 37.727 1.00 94.81 266 PRO A C 1
ATOM 2102 O O . PRO A 1 266 ? -11.236 3.001 37.416 1.00 94.81 266 PRO A O 1
ATOM 2105 N N . PRO A 1 267 ? -9.045 3.492 37.129 1.00 93.06 267 PRO A N 1
ATOM 2106 C CA . PRO A 1 267 ? -8.847 2.525 36.063 1.00 93.06 267 PRO A CA 1
ATOM 2107 C C . PRO A 1 267 ? -9.163 1.094 36.494 1.00 93.06 267 PRO A C 1
ATOM 2109 O O . PRO A 1 267 ? -8.651 0.598 37.493 1.00 93.06 267 PRO A O 1
ATOM 2112 N N . GLN A 1 268 ? -9.938 0.390 35.676 1.00 89.75 268 GLN A N 1
ATOM 2113 C CA . GLN A 1 268 ? -10.194 -1.041 35.827 1.00 89.75 268 GLN A CA 1
ATOM 2114 C C . GLN A 1 268 ? -9.161 -1.890 35.087 1.00 89.75 268 GLN A C 1
ATOM 2116 O O . GLN A 1 268 ? -8.904 -3.028 35.467 1.00 89.75 268 GLN A O 1
ATOM 2121 N N . SER A 1 269 ? -8.545 -1.336 34.042 1.00 91.12 269 SER A N 1
ATOM 2122 C CA . SER A 1 269 ? -7.596 -2.030 33.176 1.00 91.12 269 SER A CA 1
ATOM 2123 C C . SER A 1 269 ? -6.354 -1.191 32.898 1.00 91.12 269 SER A C 1
ATOM 2125 O O . SER A 1 269 ? -6.307 0.017 33.135 1.00 91.12 269 SER A O 1
ATOM 2127 N N . TYR A 1 270 ? -5.334 -1.846 32.347 1.00 91.94 270 TYR A N 1
ATOM 2128 C CA . TYR A 1 270 ? -4.083 -1.188 31.985 1.00 91.94 270 TYR A CA 1
ATOM 2129 C C . TYR A 1 270 ? -4.281 -0.102 30.918 1.00 91.94 270 TYR A C 1
ATOM 2131 O O . TYR A 1 270 ? -3.704 0.979 31.028 1.00 91.94 270 TYR A O 1
ATOM 2139 N N . SER A 1 271 ? -5.137 -0.354 29.920 1.00 91.75 271 SER A N 1
ATOM 2140 C CA . SER A 1 271 ? -5.453 0.645 28.898 1.00 91.75 271 SER A CA 1
ATOM 2141 C C . SER A 1 271 ? -6.152 1.859 29.505 1.00 91.75 271 SER A C 1
ATOM 2143 O O . SER A 1 271 ? -5.792 2.978 29.164 1.00 91.75 271 SER A O 1
ATOM 2145 N N . GLN A 1 272 ? -7.079 1.663 30.449 1.00 92.94 272 GLN A N 1
ATOM 2146 C CA . GLN A 1 272 ? -7.749 2.770 31.142 1.00 92.94 272 GLN A CA 1
ATOM 2147 C C . GLN A 1 272 ? -6.776 3.599 31.992 1.00 92.94 272 GLN A C 1
ATOM 2149 O O . GLN A 1 272 ? -6.906 4.817 32.044 1.00 92.94 272 GLN A O 1
ATOM 2154 N N . TYR A 1 273 ? -5.774 2.968 32.616 1.00 94.25 273 TYR A N 1
ATOM 2155 C CA . TYR A 1 273 ? -4.747 3.674 33.393 1.00 94.25 273 TYR A CA 1
ATOM 2156 C C . TYR A 1 273 ? -3.938 4.621 32.504 1.00 94.25 273 TYR A C 1
ATOM 2158 O O . TYR A 1 273 ? -3.798 5.807 32.804 1.00 94.25 273 TYR A O 1
ATOM 2166 N N . LEU A 1 274 ? -3.444 4.111 31.372 1.00 92.38 274 LEU A N 1
ATOM 2167 C CA . LEU A 1 274 ? -2.687 4.927 30.426 1.00 92.38 274 LEU A CA 1
ATOM 2168 C C . LEU A 1 274 ? -3.566 5.988 29.746 1.00 92.38 274 LEU A C 1
ATOM 2170 O O . LEU A 1 274 ? -3.108 7.111 29.544 1.00 92.38 274 LEU A O 1
ATOM 2174 N N . GLN A 1 275 ? -4.823 5.657 29.431 1.00 91.88 275 GLN A N 1
ATOM 2175 C CA . GLN A 1 275 ? -5.797 6.600 28.870 1.00 91.88 275 GLN A CA 1
ATOM 2176 C C . GLN A 1 275 ? -6.047 7.758 29.826 1.00 91.88 275 GLN A C 1
ATOM 2178 O O . GLN A 1 275 ? -5.902 8.909 29.426 1.00 91.88 275 GLN A O 1
ATOM 2183 N N . LEU A 1 276 ? -6.363 7.470 31.091 1.00 93.56 276 LEU A N 1
ATOM 2184 C CA . LEU A 1 276 ? -6.629 8.508 32.078 1.00 93.56 276 LEU A CA 1
ATOM 2185 C C . LEU A 1 276 ? -5.394 9.378 32.316 1.00 93.56 276 LEU A C 1
ATOM 2187 O O . LEU A 1 276 ? -5.501 10.599 32.345 1.00 93.56 276 LEU A O 1
ATOM 2191 N N . LYS A 1 277 ? -4.209 8.765 32.384 1.00 92.69 277 LYS A N 1
ATOM 2192 C CA . LYS A 1 277 ? -2.939 9.490 32.489 1.00 92.69 277 LYS A CA 1
ATOM 2193 C C . LYS A 1 277 ? -2.721 10.456 31.323 1.00 92.69 277 LYS A C 1
ATOM 2195 O O . LYS A 1 277 ? -2.280 11.583 31.539 1.00 92.69 277 LYS A O 1
ATOM 2200 N N . ALA A 1 278 ? -3.028 10.031 30.098 1.00 90.31 278 ALA A N 1
ATOM 2201 C CA . ALA A 1 278 ? -2.951 10.895 28.925 1.00 90.31 278 ALA A CA 1
ATOM 2202 C C . ALA A 1 278 ? -3.988 12.027 28.998 1.00 90.31 278 ALA A C 1
ATOM 2204 O O . ALA A 1 278 ? -3.632 13.185 28.813 1.00 90.31 278 ALA A O 1
ATOM 2205 N N . VAL A 1 279 ? -5.240 11.717 29.342 1.00 90.06 279 VAL A N 1
ATOM 2206 C CA . VAL A 1 279 ? -6.327 12.702 29.465 1.00 90.06 279 VAL A CA 1
ATOM 2207 C C . VAL A 1 279 ? -5.998 13.776 30.501 1.00 90.06 279 VAL A C 1
ATOM 2209 O O . VAL A 1 279 ? -6.097 14.956 30.189 1.00 90.06 279 VAL A O 1
ATOM 2212 N N . LEU A 1 280 ? -5.552 13.401 31.700 1.00 91.19 280 LEU A N 1
ATOM 2213 C CA . LEU A 1 280 ? -5.213 14.362 32.757 1.00 91.19 280 LEU A CA 1
ATOM 2214 C C . LEU A 1 280 ? -4.030 15.260 32.379 1.00 91.19 280 LEU A C 1
ATOM 2216 O O . LEU A 1 280 ? -3.986 16.428 32.762 1.00 91.19 280 LEU A O 1
ATOM 2220 N N . ARG A 1 281 ? -3.083 14.739 31.590 1.00 89.50 281 ARG A N 1
ATOM 2221 C CA . ARG A 1 281 ? -1.960 15.527 31.071 1.00 89.50 281 ARG A CA 1
ATOM 2222 C C . ARG A 1 281 ? -2.409 16.548 30.026 1.00 89.50 281 ARG A C 1
ATOM 2224 O O . ARG A 1 281 ? -1.954 17.687 30.067 1.00 89.50 281 ARG A O 1
ATOM 2231 N N . GLU A 1 282 ? -3.252 16.140 29.080 1.00 85.88 282 GLU A N 1
ATOM 2232 C CA . GLU A 1 282 ? -3.688 17.002 27.970 1.00 85.88 282 GLU A CA 1
ATOM 2233 C C . GLU A 1 282 ? -4.825 17.961 28.372 1.00 85.88 282 GLU A C 1
ATOM 2235 O O . GLU A 1 282 ? -4.969 19.033 27.780 1.00 85.88 282 GLU A O 1
ATOM 2240 N N . TYR A 1 283 ? -5.602 17.620 29.406 1.00 86.94 283 TYR A N 1
ATOM 2241 C CA . TYR A 1 283 ? -6.701 18.434 29.930 1.00 86.94 283 TYR A CA 1
ATOM 2242 C C . TYR A 1 283 ? -6.564 18.643 31.446 1.00 86.94 283 TYR A C 1
ATOM 2244 O O . TYR A 1 283 ? -7.260 17.993 32.227 1.00 86.94 283 TYR A O 1
ATOM 2252 N N . PRO A 1 284 ? -5.735 19.609 31.886 1.00 83.81 284 PRO A N 1
ATOM 2253 C CA . PRO A 1 284 ? -5.506 19.884 33.310 1.00 83.81 284 PRO A CA 1
ATOM 2254 C C . PRO A 1 284 ? -6.762 20.279 34.101 1.00 83.81 284 PRO A C 1
ATOM 2256 O O . PRO A 1 284 ? -6.747 20.275 35.326 1.00 83.81 284 PRO A O 1
ATOM 2259 N N . GLY A 1 285 ? -7.838 20.658 33.405 1.00 85.00 285 GLY A N 1
ATOM 2260 C CA . GLY A 1 285 ? -9.134 20.977 33.995 1.00 85.00 285 GLY A CA 1
ATOM 2261 C C . GLY A 1 285 ? -10.078 19.782 34.116 1.00 85.00 285 GLY A C 1
ATOM 2262 O O . GLY A 1 285 ? -11.253 20.004 34.354 1.00 85.00 285 GLY A O 1
ATOM 2263 N N . VAL A 1 286 ? -9.635 18.545 33.897 1.00 89.94 286 VAL A N 1
ATOM 2264 C CA . VAL A 1 286 ? -10.456 17.339 34.080 1.00 89.94 286 VAL A CA 1
ATOM 2265 C C . VAL A 1 286 ? -10.128 16.706 35.424 1.00 89.94 286 VAL A C 1
ATOM 2267 O O . VAL A 1 286 ? -8.960 16.495 35.736 1.00 89.94 286 VAL A O 1
ATOM 2270 N N . ILE A 1 287 ? -11.154 16.335 36.194 1.00 94.00 287 ILE A N 1
ATOM 2271 C CA . ILE A 1 287 ? -10.966 15.534 37.406 1.00 94.00 287 ILE A CA 1
ATOM 2272 C C . ILE A 1 287 ? -10.963 14.054 37.027 1.00 94.00 287 ILE A C 1
ATOM 2274 O O . ILE A 1 287 ? -11.896 13.537 36.408 1.00 94.00 287 ILE A O 1
ATOM 2278 N N . GLY A 1 288 ? -9.923 13.343 37.442 1.00 95.19 288 GLY A N 1
ATOM 2279 C CA . GLY A 1 288 ? -9.823 11.902 37.279 1.00 95.19 288 GLY A CA 1
ATOM 2280 C C . GLY A 1 288 ? -9.180 11.271 38.496 1.00 95.19 288 GLY A C 1
ATOM 2281 O O . GLY A 1 288 ? -8.209 11.785 39.036 1.00 95.19 288 GLY A O 1
ATOM 2282 N N . ALA A 1 289 ? -9.729 10.141 38.921 1.00 95.88 289 ALA A N 1
ATOM 2283 C CA . ALA A 1 289 ? -9.205 9.368 40.032 1.00 95.88 289 ALA A CA 1
ATOM 2284 C C . ALA A 1 289 ? -8.179 8.332 39.540 1.00 95.88 289 ALA A C 1
ATOM 2286 O O . ALA A 1 289 ? -8.388 7.132 39.726 1.00 95.88 289 ALA A O 1
ATOM 2287 N N . ASN A 1 290 ? -7.096 8.761 38.876 1.00 96.00 290 ASN A N 1
ATOM 2288 C CA . ASN A 1 290 ? -6.027 7.821 38.534 1.00 96.00 290 ASN A CA 1
ATOM 2289 C C . ASN A 1 290 ? -5.312 7.354 39.809 1.00 96.00 290 ASN A C 1
ATOM 2291 O O . ASN A 1 290 ? -5.516 7.879 40.909 1.00 96.00 290 ASN A O 1
ATOM 2295 N N . PHE A 1 291 ? -4.483 6.321 39.686 1.00 95.44 291 PHE A N 1
ATOM 2296 C CA . PHE A 1 291 ? -3.817 5.749 40.854 1.00 95.44 291 PHE A CA 1
ATOM 2297 C C . PHE A 1 291 ? -2.889 6.748 41.556 1.00 95.44 291 PHE A C 1
ATOM 2299 O O . PHE A 1 291 ? -2.806 6.728 42.786 1.00 95.44 291 PHE A O 1
ATOM 2306 N N . GLU A 1 292 ? -2.254 7.651 40.807 1.00 94.81 292 GLU A N 1
ATOM 2307 C CA . GLU A 1 292 ? -1.414 8.716 41.348 1.00 94.81 292 GLU A CA 1
ATOM 2308 C C . GLU A 1 292 ? -2.213 9.730 42.184 1.00 94.81 292 GLU A C 1
ATOM 2310 O O . GLU A 1 292 ? -1.807 10.034 43.309 1.00 94.81 292 GLU A O 1
ATOM 2315 N N . GLU A 1 293 ? -3.376 10.196 41.715 1.00 95.06 293 GLU A N 1
ATOM 2316 C CA . GLU A 1 293 ? -4.222 11.149 42.459 1.00 95.06 293 GLU A CA 1
ATOM 2317 C C . GLU A 1 293 ? -4.809 10.516 43.726 1.00 95.06 293 GLU A C 1
ATOM 2319 O O . GLU A 1 293 ? -4.976 11.168 44.759 1.00 95.06 293 GLU A O 1
ATOM 2324 N N . LEU A 1 294 ? -5.048 9.207 43.688 1.00 95.31 294 LEU A N 1
ATOM 2325 C CA . LEU A 1 294 ? -5.454 8.428 44.853 1.00 95.31 294 LEU A CA 1
ATOM 2326 C C . LEU A 1 294 ? -4.273 8.066 45.775 1.00 95.31 294 LEU A C 1
ATOM 2328 O O . LEU A 1 294 ? -4.467 7.573 46.887 1.00 95.31 294 LEU A O 1
ATOM 2332 N N . GLY A 1 295 ? -3.037 8.360 45.364 1.00 93.94 295 GLY A N 1
ATOM 2333 C CA . GLY A 1 295 ? -1.794 8.003 46.046 1.00 93.94 295 GLY A CA 1
ATOM 2334 C C . GLY A 1 295 ? -1.678 6.515 46.355 1.00 93.94 295 GLY A C 1
ATOM 2335 O O . GLY A 1 295 ? -1.226 6.151 47.439 1.00 93.94 295 GLY A O 1
ATOM 2336 N N . VAL A 1 296 ? -2.107 5.681 45.411 1.00 92.56 296 VAL A N 1
ATOM 2337 C CA . VAL A 1 296 ? -1.923 4.233 45.453 1.00 92.56 296 VAL A CA 1
ATOM 2338 C C . VAL A 1 296 ? -0.538 3.901 44.910 1.00 92.56 296 VAL A C 1
ATOM 2340 O O . VAL A 1 296 ? -0.159 4.350 43.830 1.00 92.56 296 VAL A O 1
ATOM 2343 N N . ALA A 1 297 ? 0.229 3.083 45.628 1.00 90.75 297 ALA A N 1
ATOM 2344 C CA . ALA A 1 297 ? 1.555 2.682 45.173 1.00 90.75 297 ALA A CA 1
ATOM 2345 C C . ALA A 1 297 ? 1.469 1.636 44.044 1.00 90.75 297 ALA A C 1
ATOM 2347 O O . ALA A 1 297 ? 0.931 0.533 44.227 1.00 90.75 297 ALA A O 1
ATOM 2348 N N . HIS A 1 298 ? 2.060 1.948 42.887 1.00 93.31 298 HIS A N 1
ATOM 2349 C CA . HIS A 1 298 ? 2.137 1.050 41.733 1.00 93.31 298 HIS A CA 1
ATOM 2350 C C . HIS A 1 298 ? 3.449 1.174 40.954 1.00 93.31 298 HIS A C 1
ATOM 2352 O O . HIS A 1 298 ? 4.156 2.175 41.035 1.00 93.31 298 HIS A O 1
ATOM 2358 N N . VAL A 1 299 ? 3.749 0.148 40.157 1.00 93.62 299 VAL A N 1
ATOM 2359 C CA . VAL A 1 299 ? 4.885 0.115 39.217 1.00 93.62 299 VAL A CA 1
ATOM 2360 C C . VAL A 1 299 ? 4.443 0.148 37.750 1.00 93.62 299 VAL A C 1
ATOM 2362 O O . VAL A 1 299 ? 5.248 -0.099 36.851 1.00 93.62 299 VAL A O 1
ATOM 2365 N N . LEU A 1 300 ? 3.162 0.453 37.497 1.00 92.38 300 LEU A N 1
ATOM 2366 C CA . LEU A 1 300 ? 2.624 0.594 36.143 1.00 92.38 300 LEU A CA 1
ATOM 2367 C C . LEU A 1 300 ? 3.406 1.631 35.330 1.00 92.38 300 LEU A C 1
ATOM 2369 O O . LEU A 1 300 ? 3.596 2.770 35.752 1.00 92.38 300 LEU A O 1
ATOM 2373 N N . ARG A 1 301 ? 3.835 1.222 34.138 1.00 90.81 301 ARG A N 1
ATOM 2374 C CA . ARG A 1 301 ? 4.563 2.034 33.155 1.00 90.81 301 ARG A CA 1
ATOM 2375 C C . ARG A 1 301 ? 4.147 1.630 31.750 1.00 90.81 301 ARG A C 1
ATOM 2377 O O . ARG A 1 301 ? 3.587 0.551 31.581 1.00 90.81 301 ARG A O 1
ATOM 2384 N N . GLU A 1 302 ? 4.414 2.465 30.753 1.00 87.69 302 GLU A N 1
ATOM 2385 C CA . GLU A 1 302 ? 4.156 2.139 29.343 1.00 87.69 302 GLU A CA 1
ATOM 2386 C C . GLU A 1 302 ? 4.932 0.886 28.894 1.00 87.69 302 GLU A C 1
ATOM 2388 O O . GLU A 1 302 ? 6.019 0.602 29.399 1.00 87.69 302 GLU A O 1
ATOM 2393 N N . ASN A 1 303 ? 4.385 0.152 27.918 1.00 85.06 303 ASN A N 1
ATOM 2394 C CA . ASN A 1 303 ? 5.005 -1.025 27.292 1.00 85.06 303 ASN A CA 1
ATOM 2395 C C . ASN A 1 303 ? 5.303 -2.202 28.243 1.00 85.06 303 ASN A C 1
ATOM 2397 O O . ASN A 1 303 ? 6.231 -2.977 28.001 1.00 85.06 303 ASN A O 1
ATOM 2401 N N . MET A 1 304 ? 4.531 -2.359 29.322 1.00 90.38 304 MET A N 1
ATOM 2402 C CA . MET A 1 304 ? 4.659 -3.528 30.197 1.00 90.38 304 MET A CA 1
ATOM 2403 C C . MET A 1 304 ? 4.204 -4.821 29.497 1.00 90.38 304 MET A C 1
ATOM 2405 O O . MET A 1 304 ? 3.207 -4.789 28.769 1.00 90.38 304 MET A O 1
ATOM 2409 N N . PRO A 1 305 ? 4.864 -5.967 29.759 1.00 87.38 305 PRO A N 1
ATOM 2410 C CA . PRO A 1 305 ? 4.399 -7.274 29.300 1.00 87.38 305 PRO A CA 1
ATOM 2411 C C . PRO A 1 305 ? 2.977 -7.598 29.776 1.00 87.38 305 PRO A C 1
ATOM 2413 O O . PRO A 1 305 ? 2.590 -7.247 30.892 1.00 87.38 305 PRO A O 1
ATOM 2416 N N . ASP A 1 306 ? 2.214 -8.320 28.952 1.00 83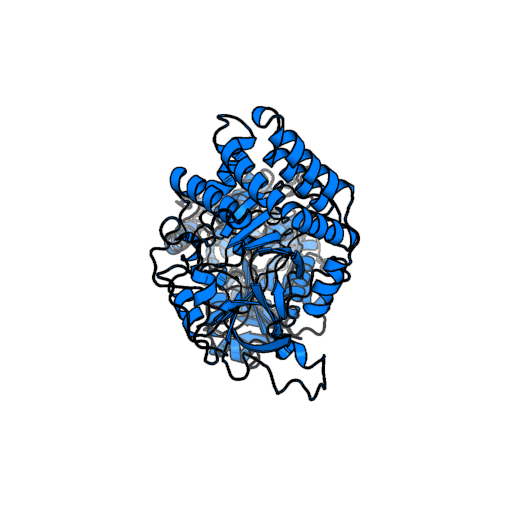.81 306 ASP A N 1
ATOM 2417 C CA . ASP A 1 306 ? 0.777 -8.555 29.159 1.00 83.81 306 ASP A CA 1
ATOM 2418 C C . ASP A 1 306 ? 0.431 -9.204 30.506 1.00 83.81 306 ASP A C 1
ATOM 2420 O O . ASP A 1 306 ? -0.510 -8.786 31.181 1.00 83.81 306 ASP A O 1
ATOM 2424 N N . VAL A 1 307 ? 1.209 -10.196 30.933 1.00 87.56 307 VAL A N 1
ATOM 2425 C CA . VAL A 1 307 ? 0.984 -10.878 32.217 1.00 87.56 307 VAL A CA 1
ATOM 2426 C C . VAL A 1 307 ? 1.307 -9.953 33.392 1.00 87.56 307 VAL A C 1
ATOM 2428 O O . VAL A 1 307 ? 0.541 -9.870 34.352 1.00 87.56 307 VAL A O 1
ATOM 2431 N N . GLU A 1 308 ? 2.419 -9.221 33.306 1.00 91.31 308 GLU A N 1
ATOM 2432 C CA . GLU A 1 308 ? 2.865 -8.307 34.361 1.00 91.31 308 GLU A CA 1
ATOM 2433 C C . GLU A 1 308 ? 1.873 -7.162 34.560 1.00 91.31 308 GLU A C 1
ATOM 2435 O O . GLU A 1 308 ? 1.471 -6.887 35.690 1.00 91.31 308 GLU A O 1
ATOM 2440 N N . ARG A 1 309 ? 1.417 -6.529 33.472 1.00 91.19 309 ARG A N 1
ATOM 2441 C CA . ARG A 1 309 ? 0.467 -5.411 33.550 1.00 91.19 309 ARG A CA 1
ATOM 2442 C C . ARG A 1 309 ? -0.887 -5.834 34.122 1.00 91.19 309 ARG A C 1
ATOM 2444 O O . ARG A 1 309 ? -1.461 -5.089 34.909 1.00 91.19 309 ARG A O 1
ATOM 2451 N N . ILE A 1 310 ? -1.395 -7.022 33.774 1.00 88.62 310 ILE A N 1
ATOM 2452 C CA . ILE A 1 310 ? -2.670 -7.527 34.313 1.00 88.62 310 ILE A CA 1
ATOM 2453 C C . ILE A 1 310 ? -2.543 -7.768 35.818 1.00 88.62 310 ILE A C 1
ATOM 2455 O O . ILE A 1 310 ? -3.402 -7.335 36.589 1.00 88.62 310 ILE A O 1
ATOM 2459 N N . ASN A 1 311 ? -1.468 -8.434 36.243 1.00 90.31 311 ASN A N 1
ATOM 2460 C CA . ASN A 1 311 ? -1.228 -8.727 37.654 1.00 90.31 311 ASN A CA 1
ATOM 2461 C C . ASN A 1 311 ? -1.034 -7.454 38.476 1.00 90.31 311 ASN A C 1
ATOM 2463 O O . ASN A 1 311 ? -1.564 -7.351 39.583 1.00 90.31 311 ASN A O 1
ATOM 2467 N N . GLU A 1 312 ? -0.321 -6.477 37.924 1.00 93.19 312 GLU A N 1
ATOM 2468 C CA . GLU A 1 312 ? -0.091 -5.210 38.597 1.00 93.19 312 GLU A CA 1
ATOM 2469 C C . GLU A 1 312 ? -1.382 -4.398 38.732 1.00 93.19 312 GLU A C 1
ATOM 2471 O O . GLU A 1 312 ? -1.685 -3.945 39.830 1.00 93.19 312 GLU A O 1
ATOM 2476 N N . VAL A 1 313 ? -2.207 -4.294 37.684 1.00 90.50 313 VAL A N 1
ATOM 2477 C CA . VAL A 1 313 ? -3.525 -3.638 37.788 1.00 90.50 313 VAL A CA 1
ATOM 2478 C C . VAL A 1 313 ? -4.389 -4.317 38.855 1.00 90.50 313 VAL A C 1
ATOM 2480 O O . VAL A 1 313 ? -4.935 -3.638 39.719 1.00 90.50 313 VAL A O 1
ATOM 2483 N N . LYS A 1 314 ? -4.446 -5.657 38.889 1.00 88.62 314 LYS A N 1
ATOM 2484 C CA . LYS A 1 314 ? -5.157 -6.401 39.949 1.00 88.62 314 LYS A CA 1
ATOM 2485 C C . LYS A 1 314 ? -4.629 -6.079 41.349 1.00 88.62 314 LYS A C 1
ATOM 2487 O O . LYS A 1 314 ? -5.407 -5.925 42.289 1.00 88.62 314 LYS A O 1
ATOM 2492 N N . ARG A 1 315 ? -3.306 -6.010 41.517 1.00 90.69 315 ARG A N 1
ATOM 2493 C CA . ARG A 1 315 ? -2.665 -5.672 42.796 1.00 90.69 315 ARG A CA 1
ATOM 2494 C C . ARG A 1 315 ? -3.003 -4.242 43.224 1.00 90.69 315 ARG A C 1
ATOM 2496 O O . ARG A 1 315 ? -3.332 -4.034 44.387 1.00 90.69 315 ARG A O 1
ATOM 2503 N N . THR A 1 316 ? -2.951 -3.290 42.301 1.00 90.94 316 THR A N 1
ATOM 2504 C CA . THR A 1 316 ? -3.255 -1.875 42.542 1.00 90.94 316 THR A CA 1
ATOM 2505 C C . THR A 1 316 ? -4.729 -1.667 42.877 1.00 90.94 316 THR A C 1
ATOM 2507 O O . THR A 1 316 ? -5.040 -1.010 43.864 1.00 90.94 316 THR A O 1
ATOM 2510 N N . ASN A 1 317 ? -5.642 -2.327 42.163 1.00 88.00 317 ASN A N 1
ATOM 2511 C CA . ASN A 1 317 ? -7.081 -2.222 42.417 1.00 88.00 317 ASN A CA 1
ATOM 2512 C C . ASN A 1 317 ? -7.482 -2.705 43.815 1.00 88.00 317 ASN A C 1
ATOM 2514 O O . ASN A 1 317 ? -8.364 -2.120 44.437 1.00 88.00 317 ASN A O 1
ATOM 2518 N N . ARG A 1 318 ? -6.800 -3.721 44.362 1.00 88.12 318 ARG A N 1
ATOM 2519 C CA . ARG A 1 318 ? -7.041 -4.182 45.742 1.00 88.12 318 ARG A CA 1
ATOM 2520 C C . ARG A 1 318 ? -6.698 -3.141 46.811 1.00 88.12 318 ARG A C 1
ATOM 2522 O O . ARG A 1 318 ? -7.226 -3.241 47.908 1.00 88.12 318 ARG A O 1
ATOM 2529 N N . GLN A 1 319 ? -5.865 -2.149 46.506 1.00 89.00 319 GLN A N 1
ATOM 2530 C CA . GLN A 1 319 ? -5.560 -1.045 47.427 1.00 89.00 319 GLN A CA 1
ATOM 2531 C C . GLN A 1 319 ? -6.620 0.072 47.370 1.00 89.00 319 GLN A C 1
ATOM 2533 O O . GLN A 1 319 ? -6.682 0.914 48.264 1.00 89.00 319 GLN A O 1
ATOM 2538 N N . LEU A 1 320 ? -7.496 0.089 46.352 1.00 87.38 320 LEU A N 1
ATOM 2539 C CA . LEU A 1 320 ? -8.552 1.107 46.226 1.00 87.38 320 LEU A CA 1
ATOM 2540 C C . LEU A 1 320 ? -9.588 1.043 47.351 1.00 87.38 320 LEU A C 1
ATOM 2542 O O . LEU A 1 320 ? -10.261 2.034 47.627 1.00 87.38 320 LEU A O 1
ATOM 2546 N N . VAL A 1 321 ? -9.727 -0.117 47.994 1.00 86.00 321 VAL A N 1
ATOM 2547 C CA . VAL A 1 321 ? -10.673 -0.313 49.099 1.00 86.00 321 VAL A CA 1
ATOM 2548 C C . VAL A 1 321 ? -10.105 0.099 50.454 1.00 86.00 321 VAL A C 1
ATOM 2550 O O . VAL A 1 321 ? -10.847 0.069 51.431 1.00 86.00 321 VAL A O 1
ATOM 2553 N N . GLU A 1 322 ? -8.831 0.488 50.533 1.00 88.25 322 GLU A N 1
ATOM 2554 C CA . GLU A 1 322 ? -8.232 1.023 51.757 1.00 88.25 322 GLU A CA 1
ATOM 2555 C C . GLU A 1 322 ? -8.864 2.376 52.118 1.00 88.25 322 GLU A C 1
ATOM 2557 O O . GLU A 1 322 ? -9.160 3.198 51.247 1.00 88.25 322 GLU A O 1
ATOM 2562 N N . ASP A 1 323 ? -9.069 2.630 53.413 1.00 86.38 323 ASP A N 1
ATOM 2563 C CA . ASP A 1 323 ? -9.801 3.818 53.877 1.00 86.38 323 ASP A CA 1
ATOM 2564 C C . ASP A 1 323 ? -9.132 5.132 53.470 1.00 86.38 323 ASP A C 1
ATOM 2566 O O . ASP A 1 323 ? -9.817 6.087 53.106 1.00 86.38 323 ASP A O 1
ATOM 2570 N N . GLN A 1 324 ? -7.798 5.174 53.469 1.00 91.50 324 GLN A N 1
ATOM 2571 C CA . GLN A 1 324 ? -7.052 6.346 53.016 1.00 91.50 324 GLN A CA 1
ATOM 2572 C C . GLN A 1 324 ? -7.321 6.647 51.533 1.00 91.50 324 GLN A C 1
ATOM 2574 O O . GLN A 1 324 ? -7.518 7.804 51.159 1.00 91.50 324 GLN A O 1
ATOM 2579 N N . THR A 1 325 ? -7.350 5.609 50.698 1.00 90.81 325 THR A N 1
ATOM 2580 C CA . THR A 1 325 ? -7.588 5.714 49.256 1.00 90.81 325 THR A CA 1
ATOM 2581 C C . THR A 1 325 ? -9.021 6.148 48.964 1.00 90.81 325 THR A C 1
ATOM 2583 O O . THR A 1 325 ? -9.246 7.087 48.200 1.00 90.81 325 THR A O 1
ATOM 2586 N N . MET A 1 326 ? -9.997 5.526 49.631 1.00 92.62 326 MET A N 1
ATOM 2587 C CA . MET A 1 326 ? -11.409 5.897 49.515 1.00 92.62 326 MET A CA 1
ATOM 2588 C C . MET A 1 326 ? -11.662 7.332 49.997 1.00 92.62 326 MET A C 1
ATOM 2590 O O . MET A 1 326 ? -12.407 8.070 49.357 1.00 92.62 326 MET A O 1
ATOM 2594 N N . GLY A 1 327 ? -11.007 7.766 51.078 1.00 94.44 327 GLY A N 1
ATOM 2595 C CA . GLY A 1 327 ? -11.096 9.145 51.564 1.00 94.44 327 GLY A CA 1
ATOM 2596 C C . GLY A 1 327 ? -10.616 10.172 50.535 1.00 94.44 327 GLY A C 1
ATOM 2597 O O . GLY A 1 327 ? -11.270 11.194 50.338 1.00 94.44 327 GLY A O 1
ATOM 2598 N N . LYS A 1 328 ? -9.522 9.884 49.817 1.00 95.81 328 LYS A N 1
ATOM 2599 C CA . LYS A 1 328 ? -9.046 10.736 48.714 1.00 95.81 328 LYS A CA 1
ATOM 2600 C C . LYS A 1 328 ? -10.005 10.749 47.529 1.00 95.81 328 LYS A C 1
ATOM 2602 O O . LYS A 1 328 ? -10.260 11.812 46.975 1.00 95.81 328 LYS A O 1
ATOM 2607 N N . PHE A 1 329 ? -10.560 9.592 47.164 1.00 95.50 329 PHE A N 1
ATOM 2608 C CA . PHE A 1 329 ? -11.580 9.525 46.119 1.00 95.50 329 PHE A CA 1
ATOM 2609 C C . PHE A 1 329 ? -12.797 10.391 46.475 1.00 95.50 329 PHE A C 1
ATOM 2611 O O . PHE A 1 329 ? -13.255 11.173 45.645 1.00 95.50 329 PHE A O 1
ATOM 2618 N N . ILE A 1 330 ? -13.291 10.288 47.714 1.00 95.06 330 ILE A N 1
ATOM 2619 C CA . ILE A 1 330 ? -14.406 11.103 48.210 1.00 95.06 330 ILE A CA 1
ATOM 2620 C C . ILE A 1 330 ? -14.062 12.592 48.127 1.00 95.06 330 ILE A C 1
ATOM 2622 O O . ILE A 1 330 ? -14.878 13.360 47.636 1.00 95.06 330 ILE A O 1
ATOM 2626 N N . ALA A 1 331 ? -12.853 13.000 48.523 1.00 94.94 331 ALA A N 1
ATOM 2627 C CA . ALA A 1 331 ? -12.429 14.396 48.419 1.00 94.94 331 ALA A CA 1
ATOM 2628 C C . ALA A 1 331 ? -12.462 14.916 46.967 1.00 94.94 331 ALA A C 1
ATOM 2630 O O . ALA A 1 331 ? -13.020 15.984 46.721 1.00 94.94 331 ALA A O 1
ATOM 2631 N N . LEU A 1 332 ? -11.947 14.142 46.001 1.00 94.62 332 LEU A N 1
ATOM 2632 C CA . LEU A 1 332 ? -12.025 14.483 44.570 1.00 94.62 332 LEU A CA 1
ATOM 2633 C C . LEU A 1 332 ? -13.476 14.565 44.078 1.00 94.62 332 LEU A C 1
ATOM 2635 O O . LEU A 1 332 ? -13.836 15.446 43.300 1.00 94.62 332 LEU A O 1
ATOM 2639 N N . PHE A 1 333 ? -14.328 13.650 44.535 1.00 94.50 333 PHE A N 1
ATOM 2640 C CA . PHE A 1 333 ? -15.738 13.644 44.170 1.00 94.50 333 PHE A CA 1
ATOM 2641 C C . PHE A 1 333 ? -16.504 14.833 44.767 1.00 94.50 333 PHE A C 1
ATOM 2643 O O . PHE A 1 333 ? -17.359 15.421 44.103 1.00 94.50 333 PHE A O 1
ATOM 2650 N N . GLU A 1 334 ? -16.195 15.228 46.000 1.00 92.69 334 GLU A N 1
ATOM 2651 C CA . GLU A 1 334 ? -16.765 16.422 46.621 1.00 92.69 334 GLU A CA 1
ATOM 2652 C C . GLU A 1 334 ? -16.308 17.706 45.925 1.00 92.69 334 GLU A C 1
ATOM 2654 O O . GLU A 1 334 ? -17.125 18.609 45.731 1.00 92.69 334 GLU A O 1
ATOM 2659 N N . GLU A 1 335 ? -15.039 17.774 45.513 1.00 92.38 335 GLU A N 1
ATOM 2660 C CA . GLU A 1 335 ? -14.508 18.852 44.674 1.00 92.38 335 GLU A CA 1
ATOM 2661 C C . GLU A 1 335 ? -15.297 18.943 43.363 1.00 92.38 335 GLU A C 1
ATOM 2663 O O . GLU A 1 335 ? -15.838 20.004 43.040 1.00 92.38 335 GLU A O 1
ATOM 2668 N N . PHE A 1 336 ? -15.480 17.819 42.670 1.00 92.50 336 PHE A N 1
ATOM 2669 C CA . PHE A 1 336 ? -16.291 17.737 41.456 1.00 92.50 336 PHE A CA 1
ATOM 2670 C C . PHE A 1 336 ? -17.745 18.197 41.676 1.00 92.50 336 PHE A C 1
ATOM 2672 O O . PHE A 1 336 ? -18.297 18.952 40.873 1.00 92.50 336 PHE A O 1
ATOM 2679 N N . CYS A 1 337 ? -18.366 17.813 42.795 1.00 90.06 337 CYS A N 1
ATOM 2680 C CA . CYS A 1 337 ? -19.726 18.234 43.147 1.00 90.06 337 CYS A CA 1
ATOM 2681 C C . CYS A 1 337 ? -19.845 19.715 43.533 1.00 90.06 337 CYS A C 1
ATOM 2683 O O . CYS A 1 337 ? -20.949 20.263 43.494 1.00 90.06 337 CYS A O 1
ATOM 2685 N N . SER A 1 338 ? -18.747 20.373 43.916 1.00 88.31 338 SER A N 1
ATOM 2686 C CA . SER A 1 338 ? -18.755 21.776 44.352 1.00 88.31 338 SER A CA 1
ATOM 2687 C C . SER A 1 338 ? -18.998 22.782 43.217 1.00 88.31 338 SER A C 1
ATOM 2689 O O . SER A 1 338 ? -19.295 23.945 43.485 1.00 88.31 338 SER A O 1
ATOM 2691 N N . GLY A 1 339 ? -18.952 22.337 41.956 1.00 73.19 339 GLY A N 1
ATOM 2692 C CA . GLY A 1 339 ? -19.370 23.137 40.804 1.00 73.19 339 GLY A CA 1
ATOM 2693 C C . GLY A 1 339 ? -18.303 24.075 40.243 1.00 73.19 339 GLY A C 1
ATOM 2694 O O . GLY A 1 339 ? -18.644 24.967 39.464 1.00 73.19 339 GLY A O 1
ATOM 2695 N N . GLN A 1 340 ? -17.020 23.882 40.574 1.00 67.56 340 GLN A N 1
ATOM 2696 C CA . GLN A 1 340 ? -15.965 24.402 39.703 1.00 67.56 340 GLN A CA 1
ATOM 2697 C C . GLN A 1 340 ? -16.155 23.754 38.320 1.00 67.56 340 GLN A C 1
ATOM 2699 O O . GLN A 1 340 ? -16.307 22.542 38.203 1.00 67.56 340 GLN A O 1
ATOM 2704 N N . SER A 1 341 ? -16.306 24.569 37.274 1.00 58.19 341 SER A N 1
ATOM 2705 C CA . SER A 1 341 ? -16.622 24.065 35.935 1.00 58.19 341 SER A CA 1
ATOM 2706 C C . SER A 1 341 ? -15.378 23.424 35.325 1.00 58.19 341 SER A C 1
ATOM 2708 O O . SER A 1 341 ? -14.525 24.118 34.778 1.00 58.19 341 SER A O 1
ATOM 2710 N N . TYR A 1 342 ? -15.295 22.101 35.405 1.00 63.88 342 TYR A N 1
ATOM 2711 C CA . TYR A 1 342 ? -14.239 21.289 34.808 1.00 63.88 342 TYR A CA 1
ATOM 2712 C C . TYR A 1 342 ? -14.674 20.879 33.401 1.00 63.88 342 TYR A C 1
ATOM 2714 O O . TYR A 1 342 ? -15.418 19.915 33.209 1.00 63.88 342 TYR A O 1
ATOM 2722 N N . THR A 1 343 ? -14.298 21.670 32.395 1.00 64.31 343 THR A N 1
ATOM 2723 C CA . THR A 1 343 ? -14.697 21.400 31.012 1.00 64.31 343 THR A CA 1
ATOM 2724 C C . THR A 1 343 ? -13.610 20.627 30.276 1.00 64.31 343 THR A C 1
ATOM 2726 O O . THR A 1 343 ? -12.464 21.057 30.179 1.00 64.31 343 THR A O 1
ATOM 2729 N N . LEU A 1 344 ? -14.000 19.503 29.663 1.00 67.25 344 LEU A N 1
ATOM 2730 C CA . LEU A 1 344 ? -13.188 18.769 28.678 1.00 67.25 344 LEU A CA 1
ATOM 2731 C C . LEU A 1 344 ? -12.860 19.608 27.424 1.00 67.25 344 LEU A C 1
ATOM 2733 O O . LEU A 1 344 ? -12.077 19.194 26.572 1.00 67.25 344 LEU A O 1
ATOM 2737 N N . TRP A 1 345 ? -13.484 20.777 27.285 1.00 67.50 345 TRP A N 1
ATOM 2738 C CA . TRP A 1 345 ? -13.350 21.681 26.155 1.00 67.50 345 TRP A CA 1
ATOM 2739 C C . TRP A 1 345 ? -12.881 23.058 26.631 1.00 67.50 345 TRP A C 1
ATOM 2741 O O . TRP A 1 345 ? -13.454 23.659 27.539 1.00 67.50 345 TRP A O 1
ATOM 2751 N N . THR A 1 346 ? -11.853 23.570 25.966 1.00 62.09 346 THR A N 1
ATOM 2752 C CA . THR A 1 346 ? -11.509 24.992 25.922 1.00 62.09 346 THR A CA 1
ATOM 2753 C C . THR A 1 346 ? -11.634 25.430 24.464 1.00 62.09 346 THR A C 1
ATOM 2755 O O . THR A 1 346 ? -11.360 24.633 23.562 1.00 62.09 346 THR A O 1
ATOM 2758 N N . ASP A 1 347 ? -12.050 26.674 24.209 1.00 55.31 347 ASP A N 1
ATOM 2759 C CA . ASP A 1 347 ? -12.367 27.169 22.854 1.00 55.31 347 ASP A CA 1
ATOM 2760 C C . ASP A 1 347 ? -11.187 27.103 21.851 1.00 55.31 347 ASP A C 1
ATOM 2762 O O . ASP A 1 347 ? -11.383 27.310 20.658 1.00 55.31 347 ASP A O 1
ATOM 2766 N N . GLY A 1 348 ? -9.971 26.757 22.300 1.00 54.81 348 GLY A N 1
ATOM 2767 C CA . GLY A 1 348 ? -8.779 26.565 21.461 1.00 54.81 348 GLY A CA 1
ATOM 2768 C C . GLY A 1 348 ? -8.332 25.113 21.219 1.00 54.81 348 GLY A C 1
ATOM 2769 O O . GLY A 1 348 ? -7.422 24.904 20.423 1.00 54.81 348 GLY A O 1
ATOM 2770 N N . ASN A 1 349 ? -8.937 24.110 21.871 1.00 54.84 349 ASN A N 1
ATOM 2771 C CA . ASN A 1 349 ? -8.481 22.706 21.809 1.00 54.84 349 ASN A CA 1
ATOM 2772 C C . ASN A 1 349 ? -9.335 21.796 20.910 1.00 54.84 349 ASN A C 1
ATOM 2774 O O . ASN A 1 349 ? -9.046 20.603 20.789 1.00 54.84 349 ASN A O 1
ATOM 2778 N N . LEU A 1 350 ? -10.368 22.335 20.258 1.00 49.38 350 LEU A N 1
ATOM 2779 C CA . LEU A 1 350 ? -11.081 21.628 19.196 1.00 49.38 350 LEU A CA 1
ATOM 2780 C C . LEU A 1 350 ? -10.173 21.580 17.967 1.00 49.38 350 LEU A C 1
ATOM 2782 O O . LEU A 1 350 ? -10.216 22.467 17.120 1.00 49.38 350 LEU A O 1
ATOM 2786 N N . ARG A 1 351 ? -9.326 20.551 17.866 1.00 54.22 351 ARG A N 1
ATOM 2787 C CA . ARG A 1 351 ? -8.716 20.228 16.575 1.00 54.22 351 ARG A CA 1
ATOM 2788 C C . ARG A 1 351 ? -9.854 19.790 15.655 1.00 54.22 351 ARG A C 1
ATOM 2790 O O . ARG A 1 351 ? -10.513 18.801 15.984 1.00 54.22 351 ARG A O 1
ATOM 2797 N N . PRO A 1 352 ? -10.121 20.499 14.546 1.00 42.78 352 PRO A N 1
ATOM 2798 C CA . PRO A 1 352 ? -11.090 20.034 13.574 1.00 42.78 352 PRO A CA 1
ATOM 2799 C C . PRO A 1 352 ? -10.590 18.685 13.061 1.00 42.78 352 PRO A C 1
ATOM 2801 O O . PRO A 1 352 ? -9.523 18.594 12.460 1.00 42.78 352 PRO A O 1
ATOM 2804 N N . THR A 1 353 ? -11.342 17.623 13.320 1.00 50.38 353 THR A N 1
ATOM 2805 C CA . THR A 1 353 ? -11.126 16.305 12.716 1.00 50.38 353 THR A CA 1
ATOM 2806 C C . THR A 1 353 ? -11.680 16.255 11.289 1.00 50.38 353 THR A C 1
ATOM 2808 O O . THR A 1 353 ? -11.951 15.170 10.787 1.00 50.38 353 THR A O 1
ATOM 2811 N N . GLU A 1 354 ? -11.857 17.405 10.622 1.00 44.09 354 GLU A N 1
ATOM 2812 C CA . GLU A 1 354 ? -12.491 17.512 9.297 1.00 44.09 354 GLU A CA 1
ATOM 2813 C C . GLU A 1 354 ? -11.762 16.690 8.217 1.00 44.09 354 GLU A C 1
ATOM 2815 O O . GLU A 1 354 ? -12.408 16.217 7.286 1.00 44.09 354 GLU A O 1
ATOM 2820 N N . ASP A 1 355 ? -10.467 16.403 8.402 1.00 47.62 355 ASP A N 1
ATOM 2821 C CA . ASP A 1 355 ? -9.678 15.536 7.512 1.00 47.62 355 ASP A CA 1
ATOM 2822 C C . ASP A 1 355 ? -9.620 14.051 7.940 1.00 47.62 355 ASP A C 1
ATOM 2824 O O . ASP A 1 355 ? -9.013 13.221 7.256 1.00 47.62 355 ASP A O 1
ATOM 2828 N N . GLN A 1 356 ? -10.225 13.667 9.069 1.00 56.53 356 GLN A N 1
ATOM 2829 C CA . GLN A 1 356 ? -10.175 12.290 9.569 1.00 56.53 356 GLN A CA 1
ATOM 2830 C C . GLN A 1 356 ? -11.395 11.472 9.120 1.00 56.53 356 GLN A C 1
ATOM 2832 O O . GLN A 1 356 ? -12.542 11.909 9.183 1.00 56.53 356 GLN A O 1
ATOM 2837 N N . CYS A 1 357 ? -11.153 10.229 8.691 1.00 62.50 357 CYS A N 1
ATOM 2838 C CA . CYS A 1 357 ? -12.203 9.286 8.306 1.00 62.50 357 CYS A CA 1
ATOM 2839 C C . CYS A 1 357 ? -13.114 8.965 9.505 1.00 62.50 357 CYS A C 1
ATOM 2841 O O . CYS A 1 357 ? -12.743 8.155 10.351 1.00 62.50 357 CYS A O 1
ATOM 2843 N N . GLY A 1 358 ? -14.301 9.573 9.570 1.00 79.81 358 GLY A N 1
ATOM 2844 C CA . GLY A 1 358 ? -15.327 9.260 10.570 1.00 79.81 358 GLY A CA 1
ATOM 2845 C C . GLY A 1 358 ? -15.904 7.842 10.439 1.00 79.81 358 GLY A C 1
ATOM 2846 O O . GLY A 1 358 ? -15.603 7.135 9.471 1.00 79.81 358 GLY A O 1
ATOM 2847 N N . PRO A 1 359 ? -16.799 7.427 11.357 1.00 84.06 359 PRO A N 1
ATOM 2848 C CA . PRO A 1 359 ? -17.463 6.122 11.296 1.00 84.06 359 PRO A CA 1
ATOM 2849 C C . PRO A 1 359 ? -18.142 5.836 9.947 1.00 84.06 359 PRO A C 1
ATOM 2851 O O . PRO A 1 359 ? -18.057 4.723 9.429 1.00 84.06 359 PRO A O 1
ATOM 2854 N N . ALA A 1 360 ? -18.773 6.851 9.345 1.00 85.69 360 ALA A N 1
ATOM 2855 C CA . ALA A 1 360 ? -19.388 6.749 8.022 1.00 85.69 360 ALA A CA 1
ATOM 2856 C C . ALA A 1 360 ? -18.348 6.503 6.916 1.00 85.69 360 ALA A C 1
ATOM 2858 O O . ALA A 1 360 ? -18.561 5.665 6.043 1.00 85.69 360 ALA A O 1
ATOM 2859 N N . THR A 1 361 ? -17.200 7.182 6.973 1.00 84.25 361 THR A N 1
ATOM 2860 C CA . THR A 1 361 ? -16.110 7.011 6.005 1.00 84.25 361 THR A CA 1
ATOM 2861 C C . THR A 1 361 ? -15.447 5.642 6.137 1.00 84.25 361 THR A C 1
ATOM 2863 O O . THR A 1 361 ? -15.153 5.018 5.120 1.00 84.25 361 THR A O 1
ATOM 2866 N N . LEU A 1 362 ? -15.247 5.138 7.364 1.00 89.81 362 LEU A N 1
ATOM 2867 C CA . LEU A 1 362 ? -14.798 3.758 7.583 1.00 89.81 362 LEU A CA 1
ATOM 2868 C C . LEU A 1 362 ? -15.802 2.776 6.977 1.00 89.81 362 LEU A C 1
ATOM 2870 O O . LEU A 1 362 ? -15.396 1.895 6.227 1.00 89.81 362 LEU A O 1
ATOM 2874 N N . ALA A 1 363 ? -17.101 2.940 7.244 1.00 90.88 363 ALA A N 1
ATOM 2875 C CA . ALA A 1 363 ? -18.134 2.064 6.694 1.00 90.88 363 ALA A CA 1
ATOM 2876 C C . ALA A 1 363 ? -18.153 2.074 5.156 1.00 90.88 363 ALA A C 1
ATOM 2878 O O . ALA A 1 363 ? -18.214 1.011 4.542 1.00 90.88 363 ALA A O 1
ATOM 2879 N N . GLN A 1 364 ? -18.042 3.245 4.522 1.00 89.06 364 GLN A N 1
ATOM 2880 C CA . GLN A 1 364 ? -17.933 3.363 3.063 1.00 89.06 364 GLN A CA 1
ATOM 2881 C C . GLN A 1 364 ? -16.685 2.662 2.521 1.00 89.06 364 GLN A C 1
ATOM 2883 O O . GLN A 1 364 ? -16.772 1.901 1.561 1.00 89.06 364 GLN A O 1
ATOM 2888 N N . ASP A 1 365 ? -15.531 2.886 3.146 1.00 87.81 365 ASP A N 1
ATOM 2889 C CA . ASP A 1 365 ? -14.270 2.261 2.752 1.00 87.81 365 ASP A CA 1
ATOM 2890 C C . ASP A 1 365 ? -14.317 0.737 2.901 1.00 87.81 365 ASP A C 1
ATOM 2892 O O . ASP A 1 365 ? -13.874 0.005 2.019 1.00 87.81 365 ASP A O 1
ATOM 2896 N N . LEU A 1 366 ? -14.909 0.247 3.987 1.00 88.31 366 LEU A N 1
ATOM 2897 C CA . LEU A 1 366 ? -15.119 -1.174 4.218 1.00 88.31 366 LEU A CA 1
ATOM 2898 C C . LEU A 1 366 ? -16.012 -1.768 3.123 1.00 88.31 366 LEU A C 1
ATOM 2900 O O . LEU A 1 366 ? -15.661 -2.791 2.545 1.00 88.31 366 LEU A O 1
ATOM 2904 N N . LEU A 1 367 ? -17.110 -1.099 2.763 1.00 89.06 367 LEU A N 1
ATOM 2905 C CA . LEU A 1 367 ? -17.989 -1.525 1.670 1.00 89.06 367 LEU A CA 1
ATOM 2906 C C . LEU A 1 367 ? -17.278 -1.546 0.305 1.00 89.06 367 LEU A C 1
ATOM 2908 O O . LEU A 1 367 ? -17.463 -2.493 -0.459 1.00 89.06 367 LEU A O 1
ATOM 2912 N N . LEU A 1 368 ? -16.425 -0.557 0.014 1.00 84.31 368 LEU A N 1
ATOM 2913 C CA . LEU A 1 368 ? -15.625 -0.525 -1.216 1.00 84.31 368 LEU A CA 1
ATOM 2914 C C . LEU A 1 368 ? -14.656 -1.711 -1.297 1.00 84.31 368 LEU A C 1
ATOM 2916 O O . LEU A 1 368 ? -14.588 -2.373 -2.331 1.00 84.31 368 LEU A O 1
ATOM 2920 N N . ASN A 1 369 ? -13.955 -2.020 -0.204 1.00 77.56 369 ASN A N 1
ATOM 2921 C CA . ASN A 1 369 ? -13.045 -3.167 -0.149 1.00 77.56 369 ASN A CA 1
ATOM 2922 C C . ASN A 1 369 ? -13.794 -4.504 -0.289 1.00 77.56 369 ASN A C 1
ATOM 2924 O O . ASN A 1 369 ? -13.298 -5.433 -0.925 1.00 77.56 369 ASN A O 1
ATOM 2928 N N . VAL A 1 370 ? -15.009 -4.596 0.259 1.00 76.19 370 VAL A N 1
ATOM 2929 C CA . VAL A 1 370 ? -15.853 -5.797 0.174 1.00 76.19 370 VAL A CA 1
ATOM 2930 C C . VAL A 1 370 ? -16.302 -6.095 -1.256 1.00 76.19 370 VAL A C 1
ATOM 2932 O O . VAL A 1 370 ? -16.330 -7.263 -1.657 1.00 76.19 370 VAL A O 1
ATOM 2935 N N . ASP A 1 371 ? -16.657 -5.063 -2.022 1.00 73.00 371 ASP A N 1
ATOM 2936 C CA . ASP A 1 371 ? -17.269 -5.226 -3.342 1.00 73.00 371 ASP A CA 1
ATOM 2937 C C . ASP A 1 371 ? -16.233 -5.234 -4.503 1.00 73.00 371 ASP A C 1
ATOM 2939 O O . ASP A 1 371 ? -16.548 -5.718 -5.589 1.00 73.00 371 ASP A O 1
ATOM 2943 N N . GLN A 1 372 ? -14.982 -4.787 -4.295 1.00 60.31 372 GLN A N 1
ATOM 2944 C CA . GLN A 1 372 ? -13.938 -4.713 -5.344 1.00 60.31 372 GLN A CA 1
ATOM 2945 C C . GLN A 1 372 ? -13.200 -6.032 -5.669 1.00 60.31 372 GLN A C 1
ATOM 2947 O O . GLN A 1 372 ? -12.478 -6.088 -6.663 1.00 60.31 372 GLN A O 1
ATOM 2952 N N . GLN A 1 373 ? -13.390 -7.117 -4.912 1.00 53.88 373 GLN A N 1
ATOM 2953 C CA . GLN A 1 373 ? -12.608 -8.363 -5.060 1.00 53.88 373 GLN A CA 1
ATOM 2954 C C . GLN A 1 373 ? -12.941 -9.249 -6.297 1.00 53.88 373 GLN A C 1
ATOM 2956 O O . GLN A 1 373 ? -12.648 -10.438 -6.272 1.00 53.88 373 GLN A O 1
ATOM 2961 N N . MET A 1 374 ? -13.549 -8.734 -7.377 1.00 38.25 374 MET A N 1
ATOM 2962 C CA . MET A 1 374 ? -14.004 -9.560 -8.526 1.00 38.25 374 MET A CA 1
ATOM 2963 C C . MET A 1 374 ? -13.733 -8.972 -9.927 1.00 38.25 374 MET A C 1
ATOM 2965 O O . MET A 1 374 ? -14.291 -9.467 -10.905 1.00 38.25 374 MET A O 1
ATOM 2969 N N . VAL A 1 375 ? -12.910 -7.927 -10.079 1.00 37.41 375 VAL A N 1
ATOM 2970 C CA . VAL A 1 375 ? -12.627 -7.352 -11.411 1.00 37.41 375 VAL A CA 1
ATOM 2971 C C . VAL A 1 375 ? -11.116 -7.208 -11.614 1.00 37.41 375 VAL A C 1
ATOM 2973 O O . VAL A 1 375 ? -10.476 -6.570 -10.775 1.00 37.41 375 VAL A O 1
ATOM 2976 N N . PRO A 1 376 ? -10.527 -7.755 -12.703 1.00 41.28 376 PRO A N 1
ATOM 2977 C CA . PRO A 1 376 ? -9.132 -7.482 -13.037 1.00 41.28 376 PRO A CA 1
ATOM 2978 C C . PRO A 1 376 ? -8.904 -5.964 -13.096 1.00 41.28 376 PRO A C 1
ATOM 2980 O O . PRO A 1 376 ? -9.825 -5.220 -13.449 1.00 41.28 376 PRO A O 1
ATOM 2983 N N . PRO A 1 377 ? -7.714 -5.473 -12.719 1.00 45.31 377 PRO A N 1
ATOM 2984 C CA . PRO A 1 377 ? -7.472 -4.052 -12.529 1.00 45.31 377 PRO A CA 1
ATOM 2985 C C . PRO A 1 377 ? -7.697 -3.276 -13.834 1.00 45.31 377 PRO A C 1
ATOM 2987 O O . PRO A 1 377 ? -6.831 -3.194 -14.699 1.00 45.31 377 PRO A O 1
ATOM 2990 N N . GLN A 1 378 ? -8.873 -2.663 -13.976 1.00 51.78 378 GLN A N 1
ATOM 2991 C CA . GLN A 1 378 ? -9.101 -1.650 -15.005 1.00 51.78 378 GLN A CA 1
ATOM 2992 C C . GLN A 1 378 ? -8.137 -0.482 -14.756 1.00 51.78 378 GLN A C 1
ATOM 2994 O O . GLN A 1 378 ? -7.713 -0.259 -13.623 1.00 51.78 378 GLN A O 1
ATOM 2999 N N . LEU A 1 379 ? -7.747 0.281 -15.776 1.00 52.41 379 LEU A N 1
ATOM 3000 C CA . LEU A 1 379 ? -7.019 1.530 -15.522 1.00 52.41 379 LEU A CA 1
ATOM 3001 C C . LEU A 1 379 ? -7.808 2.372 -14.496 1.00 52.41 379 LEU A C 1
ATOM 3003 O O . LEU A 1 379 ? -9.036 2.250 -14.441 1.00 52.41 379 LEU A O 1
ATOM 3007 N N . PRO A 1 380 ? -7.157 3.172 -13.629 1.00 57.91 380 PRO A N 1
ATOM 3008 C CA . PRO A 1 380 ? -7.889 4.141 -12.820 1.00 57.91 380 PRO A CA 1
ATOM 3009 C C . PRO A 1 380 ? -8.882 4.882 -13.725 1.00 57.91 380 PRO A C 1
ATOM 3011 O O . PRO A 1 380 ? -8.481 5.325 -14.801 1.00 57.91 380 PRO A O 1
ATOM 3014 N N . ASN A 1 381 ? -10.150 5.020 -13.313 1.00 53.22 381 ASN A N 1
ATOM 3015 C CA . ASN A 1 381 ? -11.219 5.636 -14.126 1.00 53.22 381 ASN A CA 1
ATOM 3016 C C . ASN A 1 381 ? -10.877 7.056 -14.639 1.00 53.22 381 ASN A C 1
ATOM 3018 O O . ASN A 1 381 ? -11.603 7.615 -15.454 1.00 53.22 381 ASN A O 1
ATOM 3022 N N . CYS A 1 382 ? -9.777 7.638 -14.157 1.00 53.50 382 CYS A N 1
ATOM 3023 C CA . CYS A 1 382 ? -9.276 8.967 -14.468 1.00 53.50 382 CYS A CA 1
ATOM 3024 C C . CYS A 1 382 ? -8.207 9.005 -15.583 1.00 53.50 382 CYS A C 1
ATOM 3026 O O . CYS A 1 382 ? -7.740 10.093 -15.907 1.00 53.50 382 CYS A O 1
ATOM 3028 N N . CYS A 1 383 ? -7.758 7.872 -16.138 1.00 68.44 383 CYS A N 1
ATOM 3029 C CA . CYS A 1 383 ? -6.737 7.861 -17.194 1.00 68.44 383 CYS A CA 1
ATOM 3030 C C . CYS A 1 383 ? -7.381 7.981 -18.587 1.00 68.44 383 CYS A C 1
ATOM 3032 O O . CYS A 1 383 ? -8.101 7.063 -18.983 1.00 68.44 383 CYS A O 1
ATOM 3034 N N . PRO A 1 384 ? -7.104 9.047 -19.364 1.00 79.56 384 PRO A N 1
ATOM 3035 C CA . PRO A 1 384 ? -7.570 9.139 -20.745 1.00 79.56 384 PRO A CA 1
ATOM 3036 C C . PRO A 1 384 ? -7.014 7.964 -21.559 1.00 79.56 384 PRO A C 1
ATOM 3038 O O . PRO A 1 384 ? -5.826 7.650 -21.400 1.00 79.56 384 PRO A O 1
ATOM 3041 N N . PRO A 1 385 ? -7.820 7.307 -22.411 1.00 86.12 385 PRO A N 1
ATOM 3042 C CA . PRO A 1 385 ? -7.319 6.269 -23.298 1.00 86.12 385 PRO A CA 1
ATOM 3043 C C . PRO A 1 385 ? -6.336 6.865 -24.309 1.00 86.12 385 PRO A C 1
ATOM 3045 O O . PRO A 1 385 ? -6.483 8.009 -24.746 1.00 86.12 385 PRO A O 1
ATOM 3048 N N . VAL A 1 386 ? -5.334 6.081 -24.688 1.00 90.44 386 VAL A N 1
ATOM 3049 C CA . VAL A 1 386 ? -4.465 6.380 -25.829 1.00 90.44 386 VAL A CA 1
ATOM 3050 C C . VAL A 1 386 ? -5.057 5.681 -27.046 1.00 90.44 386 VAL A C 1
ATOM 3052 O O . VAL A 1 386 ? -5.653 4.613 -26.932 1.00 90.44 386 VAL A O 1
ATOM 3055 N N . SER A 1 387 ? -4.903 6.256 -28.231 1.00 92.75 387 SER A N 1
ATOM 3056 C CA . SER A 1 387 ? -5.487 5.720 -29.466 1.00 92.75 387 SER A CA 1
ATOM 3057 C C . SER A 1 387 ? -4.980 4.337 -29.894 1.00 92.75 387 SER A C 1
ATOM 3059 O O . SER A 1 387 ? -5.491 3.783 -30.865 1.00 92.75 387 SER A O 1
ATOM 3061 N N . THR A 1 388 ? -3.973 3.797 -29.208 1.00 92.06 388 THR A N 1
ATOM 3062 C CA . THR A 1 388 ? -3.436 2.439 -29.356 1.00 92.06 388 THR A CA 1
ATOM 3063 C C . THR A 1 388 ? -4.021 1.442 -28.350 1.00 92.06 388 THR A C 1
ATOM 3065 O O . THR A 1 388 ? -3.785 0.243 -28.493 1.00 92.06 388 THR A O 1
ATOM 3068 N N . ASP A 1 389 ? -4.774 1.897 -27.343 1.00 90.06 389 ASP A N 1
ATOM 3069 C CA . ASP A 1 389 ? -5.377 1.024 -26.334 1.00 90.06 389 ASP A CA 1
ATOM 3070 C C . ASP A 1 389 ? -6.368 0.053 -27.015 1.00 90.06 389 ASP A C 1
ATOM 3072 O O . ASP A 1 389 ? -7.279 0.460 -27.736 1.00 90.06 389 ASP A O 1
ATOM 3076 N N . GLY A 1 390 ? -6.172 -1.253 -26.803 1.00 87.38 390 GLY A N 1
ATOM 3077 C CA . GLY A 1 390 ? -7.008 -2.319 -27.376 1.00 87.38 390 GLY A CA 1
ATOM 3078 C C . GLY A 1 390 ? -6.685 -2.729 -28.820 1.00 87.38 390 GLY A C 1
ATOM 3079 O O . GLY A 1 390 ? -7.337 -3.630 -29.343 1.00 87.38 390 GLY A O 1
ATOM 3080 N N . MET A 1 391 ? -5.692 -2.113 -29.469 1.00 93.44 391 MET A N 1
ATOM 3081 C CA . MET A 1 391 ? -5.231 -2.528 -30.800 1.00 93.44 391 MET A CA 1
ATOM 3082 C C . MET A 1 391 ? -4.391 -3.814 -30.749 1.00 93.44 391 MET A C 1
ATOM 3084 O O . MET A 1 391 ? -3.772 -4.125 -29.728 1.00 93.44 391 MET A O 1
ATOM 3088 N N . SER A 1 392 ? -4.325 -4.539 -31.873 1.00 93.94 392 SER A N 1
ATOM 3089 C CA . SER A 1 392 ? -3.345 -5.619 -32.048 1.00 93.94 392 SER A CA 1
ATOM 3090 C C . SER A 1 392 ? -1.920 -5.056 -32.040 1.00 93.94 392 SER A C 1
ATOM 3092 O O . SER A 1 392 ? -1.701 -3.880 -32.350 1.00 93.94 392 SER A O 1
ATOM 3094 N N . LEU A 1 393 ? -0.919 -5.876 -31.720 1.00 95.75 393 LEU A N 1
ATOM 3095 C CA . LEU A 1 393 ? 0.469 -5.421 -31.712 1.00 95.75 393 LEU A CA 1
ATOM 3096 C C . LEU A 1 393 ? 0.937 -5.029 -33.122 1.00 95.75 393 LEU A C 1
ATOM 3098 O O . LEU A 1 393 ? 1.710 -4.080 -33.276 1.00 95.75 393 LEU A O 1
ATOM 3102 N N . ARG A 1 394 ? 0.443 -5.713 -34.159 1.00 97.00 394 ARG A N 1
ATOM 3103 C CA . ARG A 1 394 ? 0.696 -5.350 -35.561 1.00 97.00 394 ARG A CA 1
ATOM 3104 C C . ARG A 1 394 ? 0.152 -3.976 -35.907 1.00 97.00 394 ARG A C 1
ATOM 3106 O O . ARG A 1 394 ? 0.889 -3.174 -36.477 1.00 97.00 394 ARG A O 1
ATOM 3113 N N . ASP A 1 395 ? -1.093 -3.698 -35.535 1.00 96.75 395 ASP A N 1
ATOM 3114 C CA . ASP A 1 395 ? -1.708 -2.395 -35.789 1.00 96.75 395 ASP A CA 1
ATOM 3115 C C . ASP A 1 395 ? -0.985 -1.293 -35.012 1.00 96.75 395 ASP A C 1
ATOM 3117 O O . ASP A 1 395 ? -0.742 -0.215 -35.554 1.00 96.75 395 ASP A O 1
ATOM 3121 N N . ILE A 1 396 ? -0.567 -1.576 -33.772 1.00 97.69 396 ILE A N 1
ATOM 3122 C CA . ILE A 1 396 ? 0.258 -0.666 -32.973 1.00 97.69 396 ILE A CA 1
ATOM 3123 C C . ILE A 1 396 ? 1.572 -0.363 -33.693 1.00 97.69 396 ILE A C 1
ATOM 3125 O O . ILE A 1 396 ? 1.903 0.811 -33.853 1.00 97.69 396 ILE A O 1
ATOM 3129 N N . ARG A 1 397 ? 2.317 -1.382 -34.142 1.00 97.75 397 ARG A N 1
ATOM 3130 C CA . ARG A 1 397 ? 3.580 -1.204 -34.877 1.00 97.75 397 ARG A CA 1
ATOM 3131 C C . ARG A 1 397 ? 3.371 -0.370 -36.141 1.00 97.75 397 ARG A C 1
ATOM 3133 O O . ARG A 1 397 ? 4.069 0.619 -36.362 1.00 97.75 397 ARG A O 1
ATOM 3140 N N . ASP A 1 398 ? 2.386 -0.739 -36.955 1.00 97.94 398 ASP A N 1
ATOM 3141 C CA . ASP A 1 398 ? 2.111 -0.081 -38.234 1.00 97.94 398 ASP A CA 1
ATOM 3142 C C . ASP A 1 398 ? 1.647 1.368 -38.036 1.00 97.94 398 ASP A C 1
ATOM 3144 O O . ASP A 1 398 ? 2.002 2.252 -38.822 1.00 97.94 398 ASP A O 1
ATOM 3148 N N . ARG A 1 399 ? 0.890 1.638 -36.967 1.00 97.12 399 ARG A N 1
ATOM 3149 C CA . ARG A 1 399 ? 0.505 2.991 -36.560 1.00 97.12 399 ARG A CA 1
ATOM 3150 C C . ARG A 1 399 ? 1.713 3.787 -36.084 1.00 97.12 399 ARG A C 1
ATOM 3152 O O . ARG A 1 399 ? 1.928 4.891 -36.572 1.00 97.12 399 ARG A O 1
ATOM 3159 N N . MET A 1 400 ? 2.514 3.239 -35.174 1.00 97.56 400 MET A N 1
ATOM 3160 C CA . MET A 1 400 ? 3.707 3.888 -34.616 1.00 97.56 400 MET A CA 1
ATOM 3161 C C . MET A 1 400 ? 4.733 4.258 -35.695 1.00 97.56 400 MET A C 1
ATOM 3163 O O . MET A 1 400 ? 5.376 5.308 -35.603 1.00 97.56 400 MET A O 1
ATOM 3167 N N . ALA A 1 401 ? 4.841 3.456 -36.758 1.00 96.62 401 ALA A N 1
ATOM 3168 C CA . ALA A 1 401 ? 5.665 3.767 -37.923 1.00 96.62 401 ALA A CA 1
ATOM 3169 C C . ALA A 1 401 ? 5.178 5.012 -38.690 1.00 96.62 401 ALA A C 1
ATOM 3171 O O . ALA A 1 401 ? 6.011 5.767 -39.202 1.00 96.62 401 ALA A O 1
ATOM 3172 N N . LYS A 1 402 ? 3.856 5.233 -38.732 1.00 97.50 402 LYS A N 1
ATOM 3173 C CA . LYS A 1 402 ? 3.168 6.303 -39.480 1.00 97.50 402 LYS A CA 1
ATOM 3174 C C . LYS A 1 402 ? 2.858 7.559 -38.659 1.00 97.50 402 LYS A C 1
ATOM 3176 O O . LYS A 1 402 ? 2.473 8.559 -39.256 1.00 97.50 402 LYS A O 1
ATOM 3181 N N . LEU A 1 403 ? 2.978 7.514 -37.329 1.00 96.44 403 LEU A N 1
ATOM 3182 C CA . LEU A 1 403 ? 2.779 8.693 -36.482 1.00 96.44 403 LEU A CA 1
ATOM 3183 C C . LEU A 1 403 ? 3.725 9.819 -36.914 1.00 96.44 403 LEU A C 1
ATOM 3185 O O . LEU A 1 403 ? 4.923 9.589 -37.104 1.00 96.44 403 LEU A O 1
ATOM 3189 N N . GLU A 1 404 ? 3.178 11.029 -37.036 1.00 97.31 404 GLU A N 1
ATOM 3190 C CA . GLU A 1 404 ? 3.967 12.238 -37.253 1.00 97.31 404 GLU A CA 1
ATOM 3191 C C . GLU A 1 404 ? 4.998 12.382 -36.131 1.00 97.31 404 GLU A C 1
ATOM 3193 O O . GLU A 1 404 ? 4.698 12.136 -34.961 1.00 97.31 404 GLU A O 1
ATOM 3198 N N . GLN A 1 405 ? 6.235 12.728 -36.486 1.00 98.06 405 GLN A N 1
ATOM 3199 C CA . GLN A 1 405 ? 7.288 12.910 -35.495 1.00 98.06 405 GLN A CA 1
ATOM 3200 C C . GLN A 1 405 ? 7.241 14.328 -34.934 1.00 98.06 405 GLN A C 1
ATOM 3202 O O . GLN A 1 405 ? 7.143 15.301 -35.676 1.00 98.06 405 GLN A O 1
ATOM 3207 N N . SER A 1 406 ? 7.379 14.449 -33.617 1.00 98.25 406 SER A N 1
ATOM 3208 C CA . SER A 1 406 ? 7.489 15.741 -32.947 1.00 98.25 406 SER A CA 1
ATOM 3209 C C . SER A 1 406 ? 8.801 16.428 -33.337 1.00 98.25 406 SER A C 1
ATOM 3211 O O . SER A 1 406 ? 9.861 16.090 -32.803 1.00 98.25 406 SER A O 1
ATOM 3213 N N . ALA A 1 407 ? 8.732 17.403 -34.249 1.00 98.06 407 ALA A N 1
ATOM 3214 C CA . ALA A 1 407 ? 9.903 18.155 -34.704 1.00 98.06 407 ALA A CA 1
ATOM 3215 C C . ALA A 1 407 ? 10.752 18.717 -33.542 1.00 98.06 407 ALA A C 1
ATOM 3217 O O . ALA A 1 407 ? 11.953 18.455 -33.549 1.00 98.06 407 ALA A O 1
ATOM 3218 N N . PRO A 1 408 ? 10.175 19.326 -32.478 1.00 98.25 408 PRO A N 1
ATOM 3219 C CA . PRO A 1 408 ? 10.966 19.816 -31.346 1.00 98.25 408 PRO A CA 1
ATOM 3220 C C . PRO A 1 408 ? 11.802 18.731 -30.652 1.00 98.25 408 PRO A C 1
ATOM 3222 O O . PRO A 1 408 ? 12.970 18.948 -30.343 1.00 98.25 408 PRO A O 1
ATOM 3225 N N . VAL A 1 409 ? 11.228 17.541 -30.429 1.00 98.44 409 VAL A N 1
ATOM 3226 C CA . VAL A 1 409 ? 11.934 16.416 -29.787 1.00 98.44 409 VAL A CA 1
ATOM 3227 C C . VAL A 1 409 ? 13.051 15.897 -30.695 1.00 98.44 409 VAL A C 1
ATOM 3229 O O . VAL A 1 409 ? 14.159 15.637 -30.224 1.00 98.44 409 VAL A O 1
ATOM 3232 N N . ARG A 1 410 ? 12.765 15.744 -31.995 1.00 98.38 410 ARG A N 1
ATOM 3233 C CA . ARG A 1 410 ? 13.730 15.244 -32.983 1.00 98.38 410 ARG A CA 1
ATOM 3234 C C . ARG A 1 410 ? 14.905 16.207 -33.148 1.00 98.38 410 ARG A C 1
ATOM 3236 O O . ARG A 1 410 ? 16.051 15.781 -33.047 1.00 98.38 410 ARG A O 1
ATOM 3243 N N . GLU A 1 411 ? 14.628 17.488 -33.376 1.00 98.38 411 GLU A N 1
ATOM 3244 C CA . GLU A 1 411 ? 15.644 18.527 -33.573 1.00 98.38 411 GLU A CA 1
ATOM 3245 C C . GLU A 1 411 ? 16.545 18.670 -32.347 1.00 98.38 411 GLU A C 1
ATOM 3247 O O . GLU A 1 411 ? 17.762 18.712 -32.497 1.00 98.38 411 GLU A O 1
ATOM 3252 N N . GLN A 1 412 ? 15.982 18.651 -31.134 1.00 98.44 412 GLN A N 1
ATOM 3253 C CA . GLN A 1 412 ? 16.774 18.758 -29.909 1.00 98.44 412 GLN A CA 1
ATOM 3254 C C . GLN A 1 412 ? 17.732 17.569 -29.718 1.00 98.44 412 GLN A C 1
ATOM 3256 O O . GLN A 1 412 ? 18.876 17.769 -29.315 1.00 98.44 412 GLN A O 1
ATOM 3261 N N . LEU A 1 413 ? 17.302 16.339 -30.030 1.00 98.50 413 LEU A N 1
ATOM 3262 C CA . LEU A 1 413 ? 18.170 15.155 -29.960 1.00 98.50 413 LEU A CA 1
ATOM 3263 C C . LEU A 1 413 ? 19.269 15.172 -31.031 1.00 98.50 413 LEU A C 1
ATOM 3265 O O . LEU A 1 413 ? 20.410 14.823 -30.735 1.00 98.50 413 LEU A O 1
ATOM 3269 N N . LEU A 1 414 ? 18.944 15.577 -32.261 1.00 98.25 414 LEU A N 1
ATOM 3270 C CA . LEU A 1 414 ? 19.924 15.656 -33.348 1.00 98.25 414 LEU A CA 1
ATOM 3271 C C . LEU A 1 414 ? 20.930 16.795 -33.130 1.00 98.25 414 LEU A C 1
ATOM 3273 O O . LEU A 1 414 ? 22.123 16.581 -33.333 1.00 98.25 414 LEU A O 1
ATOM 3277 N N . SER A 1 415 ? 20.476 17.960 -32.655 1.00 98.25 415 SER A N 1
ATOM 3278 C CA . SER A 1 415 ? 21.359 19.066 -32.257 1.00 98.25 415 SER A CA 1
ATOM 3279 C C . SER A 1 415 ? 22.302 18.618 -31.155 1.00 98.25 415 SER A C 1
ATOM 3281 O O . SER A 1 415 ? 23.503 18.795 -31.289 1.00 98.25 415 SER A O 1
ATOM 3283 N N . LEU A 1 416 ? 21.792 17.933 -30.123 1.00 98.44 416 LEU A N 1
ATOM 3284 C CA . LEU A 1 416 ? 22.629 17.419 -29.040 1.00 98.44 416 LEU A CA 1
ATOM 3285 C C . LEU A 1 416 ? 23.778 16.535 -29.558 1.00 98.44 416 LEU A C 1
ATOM 3287 O O . LEU A 1 416 ? 24.902 16.623 -29.064 1.00 98.44 416 LEU A O 1
ATOM 3291 N N . VAL A 1 417 ? 23.501 15.681 -30.547 1.00 98.31 417 VAL A N 1
ATOM 3292 C CA . VAL A 1 417 ? 24.506 14.805 -31.167 1.00 98.31 417 VAL A CA 1
ATOM 3293 C C . VAL A 1 417 ? 25.558 15.603 -31.926 1.00 98.31 417 VAL A C 1
ATOM 3295 O O . VAL A 1 417 ? 26.750 15.332 -31.772 1.00 98.31 417 VAL A O 1
ATOM 3298 N N . GLU A 1 418 ? 25.138 16.584 -32.718 1.00 98.19 418 GLU A N 1
ATOM 3299 C CA . GLU A 1 418 ? 26.048 17.429 -33.492 1.00 98.19 418 GLU A CA 1
ATOM 3300 C C . GLU A 1 418 ? 26.896 18.340 -32.591 1.00 98.19 418 GLU A C 1
ATOM 3302 O O . GLU A 1 418 ? 28.124 18.399 -32.718 1.00 98.19 418 GLU A O 1
ATOM 3307 N N . ASP A 1 419 ? 26.265 18.971 -31.604 1.00 98.12 419 ASP A N 1
ATOM 3308 C CA . ASP A 1 419 ? 26.916 19.829 -30.618 1.00 98.12 419 ASP A CA 1
ATOM 3309 C C . ASP A 1 419 ? 27.964 19.037 -29.827 1.00 98.12 419 ASP A C 1
ATOM 3311 O O . ASP A 1 419 ? 29.104 19.479 -29.676 1.00 98.12 419 ASP A O 1
ATOM 3315 N N . TRP A 1 420 ? 27.631 17.823 -29.374 1.00 98.31 420 TRP A N 1
ATOM 3316 C CA . TRP A 1 420 ? 28.587 16.986 -28.648 1.00 98.31 420 TRP A CA 1
ATOM 3317 C C . TRP A 1 420 ? 29.737 16.503 -29.539 1.00 98.31 420 TRP A C 1
ATOM 3319 O O . TRP A 1 420 ? 30.869 16.417 -29.073 1.00 98.31 420 TRP A O 1
ATOM 3329 N N . ARG A 1 421 ? 29.503 16.211 -30.823 1.00 97.56 421 ARG A N 1
ATOM 3330 C CA . ARG A 1 421 ? 30.592 15.846 -31.747 1.00 97.56 421 ARG A CA 1
ATOM 3331 C C . ARG A 1 421 ? 31.553 17.000 -31.989 1.00 97.56 421 ARG A C 1
ATOM 3333 O O . ARG A 1 421 ? 32.761 16.777 -32.049 1.00 97.56 421 ARG A O 1
ATOM 3340 N N . SER A 1 422 ? 31.028 18.214 -32.129 1.00 97.94 422 SER A N 1
ATOM 3341 C CA . SER A 1 422 ? 31.849 19.400 -32.366 1.00 97.94 422 SER A CA 1
ATOM 3342 C C . SER A 1 422 ? 32.594 19.851 -31.104 1.00 97.94 422 SER A C 1
ATOM 3344 O O . SER A 1 422 ? 33.755 20.257 -31.188 1.00 97.94 422 SER A O 1
ATOM 3346 N N . GLN A 1 423 ? 31.959 19.761 -29.930 1.00 97.25 423 GLN A N 1
ATOM 3347 C CA . GLN A 1 423 ? 32.488 20.266 -28.662 1.00 97.25 423 GLN A CA 1
ATOM 3348 C C . GLN A 1 423 ? 32.101 19.368 -27.475 1.00 97.25 423 GLN A C 1
ATOM 3350 O O . GLN A 1 423 ? 31.369 19.802 -26.580 1.00 97.25 423 GLN A O 1
ATOM 3355 N N . PRO A 1 424 ? 32.633 18.135 -27.381 1.00 94.50 424 PRO A N 1
ATOM 3356 C CA . PRO A 1 424 ? 32.148 17.147 -26.418 1.00 94.50 424 PRO A CA 1
ATOM 3357 C C . PRO A 1 424 ? 32.198 17.667 -24.984 1.00 94.50 424 PRO A C 1
ATOM 3359 O O . PRO A 1 424 ? 31.231 17.521 -24.247 1.00 94.50 424 PRO A O 1
ATOM 3362 N N . ARG A 1 425 ? 33.266 18.382 -24.609 1.00 93.62 425 ARG A N 1
ATOM 3363 C CA . ARG A 1 425 ? 33.470 18.906 -23.247 1.00 93.62 425 ARG A CA 1
ATOM 3364 C C . ARG A 1 425 ? 32.525 20.040 -22.834 1.00 93.62 425 ARG A C 1
ATOM 3366 O O . ARG A 1 425 ? 32.392 20.268 -21.637 1.00 93.62 425 ARG A O 1
ATOM 3373 N N . SER A 1 426 ? 31.906 20.739 -23.784 1.00 93.62 426 SER A N 1
ATOM 3374 C CA . SER A 1 426 ? 31.047 21.903 -23.510 1.00 93.62 426 SER A CA 1
ATOM 3375 C C . SER A 1 426 ? 29.566 21.540 -23.373 1.00 93.62 426 SER A C 1
ATOM 3377 O O . SER A 1 426 ? 28.775 22.366 -22.930 1.00 93.62 426 SER A O 1
ATOM 3379 N N . VAL A 1 427 ? 29.181 20.327 -23.773 1.00 96.00 427 VAL A N 1
ATOM 3380 C CA . VAL A 1 427 ? 27.782 19.882 -23.843 1.00 96.00 427 VAL A CA 1
ATOM 3381 C C . VAL A 1 427 ? 27.444 19.008 -22.643 1.00 96.00 427 VAL A C 1
ATOM 3383 O O . VAL A 1 427 ? 28.261 18.179 -22.255 1.00 96.00 427 VAL A O 1
ATOM 3386 N N . GLU A 1 428 ? 26.244 19.147 -22.079 1.00 97.75 428 GLU A N 1
ATOM 3387 C CA . GLU A 1 428 ? 25.742 18.362 -20.937 1.00 97.75 428 GLU A CA 1
ATOM 3388 C C . GLU A 1 428 ? 24.674 17.342 -21.390 1.00 97.75 428 GLU A C 1
ATOM 3390 O O . GLU A 1 428 ? 23.473 17.548 -21.180 1.00 97.75 428 GLU A O 1
ATOM 3395 N N . PRO A 1 429 ? 25.070 16.250 -22.073 1.00 97.69 429 PRO A N 1
ATOM 3396 C CA . PRO A 1 429 ? 24.135 15.400 -22.803 1.00 97.69 429 PRO A CA 1
ATOM 3397 C C . PRO A 1 429 ? 23.098 14.708 -21.920 1.00 97.69 429 PRO A C 1
ATOM 3399 O O . PRO A 1 429 ? 21.929 14.621 -22.305 1.00 97.69 429 PRO A O 1
ATOM 3402 N N . LEU A 1 430 ? 23.473 14.217 -20.737 1.00 98.25 430 LEU A N 1
ATOM 3403 C CA . LEU A 1 430 ? 22.537 13.501 -19.869 1.00 98.25 430 LEU A CA 1
ATOM 3404 C C . LEU A 1 430 ? 21.530 14.454 -19.234 1.00 98.25 430 LEU A C 1
ATOM 3406 O O . LEU A 1 430 ? 20.356 14.099 -19.102 1.00 98.25 430 LEU A O 1
ATOM 3410 N N . SER A 1 431 ? 21.958 15.667 -18.897 1.00 98.12 431 SER A N 1
ATOM 3411 C CA . SER A 1 431 ? 21.089 16.730 -18.399 1.00 98.12 431 SER A CA 1
ATOM 3412 C C . SER A 1 431 ? 20.105 17.178 -19.476 1.00 98.12 431 SER A C 1
ATOM 3414 O O . SER A 1 431 ? 18.904 17.234 -19.208 1.00 98.12 431 SER A O 1
ATOM 3416 N N . THR A 1 432 ? 20.561 17.392 -20.715 1.00 98.25 432 THR A N 1
ATOM 3417 C CA . THR A 1 432 ? 19.682 17.719 -21.850 1.00 98.25 432 THR A CA 1
ATOM 3418 C C . THR A 1 432 ? 18.649 16.621 -22.099 1.00 98.25 432 THR A C 1
ATOM 3420 O O . THR A 1 432 ? 17.455 16.910 -22.195 1.00 98.25 432 THR A O 1
ATOM 3423 N N . VAL A 1 433 ? 19.069 15.351 -22.140 1.00 98.44 433 VAL A N 1
ATOM 3424 C CA . VAL A 1 433 ? 18.144 14.224 -22.332 1.00 98.44 433 VAL A CA 1
ATOM 3425 C C . VAL A 1 433 ? 17.156 14.108 -21.172 1.00 98.44 433 VAL A C 1
ATOM 3427 O O . VAL A 1 433 ? 15.968 13.885 -21.402 1.00 98.44 433 VAL A O 1
ATOM 3430 N N . ARG A 1 434 ? 17.602 14.299 -19.926 1.00 97.88 434 ARG A N 1
ATOM 3431 C CA . ARG A 1 434 ? 16.721 14.296 -18.752 1.00 97.88 434 ARG A CA 1
ATOM 3432 C C . ARG A 1 434 ? 15.668 15.403 -18.823 1.00 97.88 434 ARG A C 1
ATOM 3434 O O . ARG A 1 434 ? 14.498 15.117 -18.582 1.00 97.88 434 ARG A O 1
ATOM 3441 N N . LEU A 1 435 ? 16.057 16.629 -19.176 1.00 97.75 435 LEU A N 1
ATOM 3442 C CA . LEU A 1 435 ? 15.127 17.753 -19.336 1.00 97.75 435 LEU A CA 1
ATOM 3443 C C . LEU A 1 435 ? 14.101 17.484 -20.439 1.00 97.75 435 LEU A C 1
ATOM 3445 O O . LEU A 1 435 ? 12.914 17.756 -20.262 1.00 97.75 435 LEU A O 1
ATOM 3449 N N . LEU A 1 436 ? 14.535 16.882 -21.548 1.00 98.31 436 LEU A N 1
ATOM 3450 C CA . LEU A 1 436 ? 13.636 16.464 -22.616 1.00 98.31 436 LEU A CA 1
ATOM 3451 C C . LEU A 1 436 ? 12.637 15.405 -22.124 1.00 98.31 436 LEU A C 1
ATOM 3453 O O . LEU A 1 436 ? 11.439 15.557 -22.358 1.00 98.31 436 LEU A O 1
ATOM 3457 N N . LEU A 1 437 ? 13.081 14.392 -21.371 1.00 98.06 437 LEU A N 1
ATOM 3458 C CA . LEU A 1 437 ? 12.180 13.414 -20.746 1.00 98.06 437 LEU A CA 1
ATOM 3459 C C . LEU A 1 437 ? 11.173 14.074 -19.798 1.00 98.06 437 LEU A C 1
ATOM 3461 O O . LEU A 1 437 ? 9.987 13.751 -19.855 1.00 98.06 437 LEU A O 1
ATOM 3465 N N . ASP A 1 438 ? 11.619 15.008 -18.954 1.00 97.69 438 ASP A N 1
ATOM 3466 C CA . ASP A 1 438 ? 10.741 15.747 -18.042 1.00 97.69 438 ASP A CA 1
ATOM 3467 C C . ASP A 1 438 ? 9.707 16.597 -18.804 1.00 97.69 438 ASP A C 1
ATOM 3469 O O . ASP A 1 438 ? 8.545 16.651 -18.396 1.00 97.69 438 ASP A O 1
ATOM 3473 N N . SER A 1 439 ? 10.071 17.168 -19.958 1.00 97.88 439 SER A N 1
ATOM 3474 C CA . SER A 1 439 ? 9.129 17.904 -20.814 1.00 97.88 439 SER A CA 1
ATOM 3475 C C . SER A 1 439 ? 8.043 17.006 -21.422 1.00 97.88 439 SER A C 1
ATOM 3477 O O . SER A 1 439 ? 6.880 17.399 -21.489 1.00 97.88 439 SER A O 1
ATOM 3479 N N . ILE A 1 440 ? 8.387 15.773 -21.816 1.00 98.12 440 ILE A N 1
ATOM 3480 C CA . ILE A 1 440 ? 7.420 14.796 -22.341 1.00 98.12 440 ILE A CA 1
ATOM 3481 C C . ILE A 1 440 ? 6.512 14.307 -21.206 1.00 98.12 440 ILE A C 1
ATOM 3483 O O . ILE A 1 440 ? 5.297 14.206 -21.371 1.00 98.12 440 ILE A O 1
ATOM 3487 N N . ARG A 1 441 ? 7.096 14.054 -20.033 1.00 96.75 441 ARG A N 1
ATOM 3488 C CA . ARG A 1 441 ? 6.399 13.631 -18.813 1.00 96.75 441 ARG A CA 1
ATOM 3489 C C . ARG A 1 441 ? 5.414 14.676 -18.288 1.00 96.75 441 ARG A C 1
ATOM 3491 O O . ARG A 1 441 ? 4.427 14.317 -17.649 1.00 96.75 441 ARG A O 1
ATOM 3498 N N . ALA A 1 442 ? 5.655 15.960 -18.536 1.00 96.69 442 ALA A N 1
ATOM 3499 C CA . ALA A 1 442 ? 4.745 17.035 -18.147 1.00 96.69 442 ALA A CA 1
ATOM 3500 C C . ALA A 1 442 ? 3.410 17.010 -18.912 1.00 96.69 442 ALA A C 1
ATOM 3502 O O . ALA A 1 442 ? 2.401 17.450 -18.369 1.00 96.69 442 ALA A O 1
ATOM 3503 N N . LEU A 1 443 ? 3.373 16.451 -20.126 1.00 96.69 443 LEU A N 1
ATOM 3504 C CA . LEU A 1 443 ? 2.134 16.293 -20.893 1.00 96.69 443 LEU A CA 1
ATOM 3505 C C . LEU A 1 443 ? 1.223 15.257 -20.236 1.00 96.69 443 LEU A C 1
ATOM 3507 O O . LEU A 1 443 ? 1.753 14.254 -19.778 1.00 96.69 443 LEU A O 1
ATOM 3511 N N . PRO A 1 444 ? -0.109 15.407 -20.231 1.00 95.06 444 PRO A N 1
ATOM 3512 C CA . PRO A 1 444 ? -1.015 14.361 -19.755 1.00 95.06 444 PRO A CA 1
ATOM 3513 C C . PRO A 1 444 ? -0.913 13.077 -20.597 1.00 95.06 444 PRO A C 1
ATOM 3515 O O . PRO A 1 444 ? -0.481 13.103 -21.753 1.00 95.06 444 PRO A O 1
ATOM 3518 N N . ARG A 1 445 ? -1.327 11.934 -20.030 1.00 93.56 445 ARG A N 1
ATOM 3519 C CA . ARG A 1 445 ? -1.452 10.670 -20.782 1.00 93.56 445 ARG A CA 1
ATOM 3520 C C . ARG A 1 445 ? -2.407 10.869 -21.969 1.00 93.56 445 ARG A C 1
ATOM 3522 O O . ARG A 1 445 ? -3.535 11.309 -21.774 1.00 93.56 445 ARG A O 1
ATOM 3529 N N . GLY A 1 446 ? -1.952 10.540 -23.177 1.00 95.25 446 GLY A N 1
ATOM 3530 C CA . GLY A 1 446 ? -2.714 10.699 -24.417 1.00 95.25 446 GLY A CA 1
ATOM 3531 C C . GLY A 1 446 ? -1.831 10.596 -25.664 1.00 95.25 446 GLY A C 1
ATOM 3532 O O . GLY A 1 446 ? -0.632 10.320 -25.565 1.00 95.25 446 GLY A O 1
ATOM 3533 N N . ASP A 1 447 ? -2.419 10.848 -26.834 1.00 96.50 447 ASP A N 1
ATOM 3534 C CA . ASP A 1 447 ? -1.750 10.692 -28.135 1.00 96.50 447 ASP A CA 1
ATOM 3535 C C . ASP A 1 447 ? -0.555 11.629 -28.330 1.00 96.50 447 ASP A C 1
ATOM 3537 O O . ASP A 1 447 ? 0.468 11.205 -28.856 1.00 96.50 447 ASP A O 1
ATOM 3541 N N . GLU A 1 448 ? -0.633 12.874 -27.855 1.00 97.44 448 GLU A N 1
ATOM 3542 C CA . GLU A 1 448 ? 0.491 13.816 -27.948 1.00 97.44 448 GLU A CA 1
ATOM 3543 C C . GLU A 1 448 ? 1.707 13.312 -27.153 1.00 97.44 448 GLU A C 1
ATOM 3545 O O . GLU A 1 448 ? 2.839 13.313 -27.642 1.00 97.44 448 GLU A O 1
ATOM 3550 N N . ARG A 1 449 ? 1.477 12.795 -25.938 1.00 97.38 449 ARG A N 1
ATOM 3551 C CA . ARG A 1 449 ? 2.532 12.160 -25.138 1.00 97.38 449 ARG A CA 1
ATOM 3552 C C . ARG A 1 449 ? 3.098 10.939 -25.869 1.00 97.38 449 ARG A C 1
ATOM 3554 O O . ARG A 1 449 ? 4.319 10.802 -25.940 1.00 97.38 449 ARG A O 1
ATOM 3561 N N . LEU A 1 450 ? 2.243 10.087 -26.445 1.00 97.75 450 LEU A N 1
ATOM 3562 C CA . LEU A 1 450 ? 2.660 8.923 -27.236 1.00 97.75 450 LEU A CA 1
ATOM 3563 C C . LEU A 1 450 ? 3.533 9.326 -28.435 1.00 97.75 450 LEU A C 1
ATOM 3565 O O . LEU A 1 450 ? 4.598 8.742 -28.635 1.00 97.75 450 LEU A O 1
ATOM 3569 N N . ILE A 1 451 ? 3.122 10.334 -29.208 1.00 98.31 451 ILE A N 1
ATOM 3570 C CA . ILE A 1 451 ? 3.864 10.859 -30.363 1.00 98.31 451 ILE A CA 1
ATOM 3571 C C . ILE A 1 451 ? 5.271 11.287 -29.945 1.00 98.31 451 ILE A C 1
ATOM 3573 O O . ILE A 1 451 ? 6.256 10.912 -30.591 1.00 98.31 451 ILE A O 1
ATOM 3577 N N . ARG A 1 452 ? 5.398 12.020 -28.833 1.00 98.50 452 ARG A N 1
ATOM 3578 C CA . ARG A 1 452 ? 6.705 12.461 -28.330 1.00 98.50 452 ARG A CA 1
ATOM 3579 C C . ARG A 1 452 ? 7.548 11.319 -27.784 1.00 98.50 452 ARG A C 1
ATOM 3581 O O . ARG A 1 452 ? 8.738 11.272 -28.084 1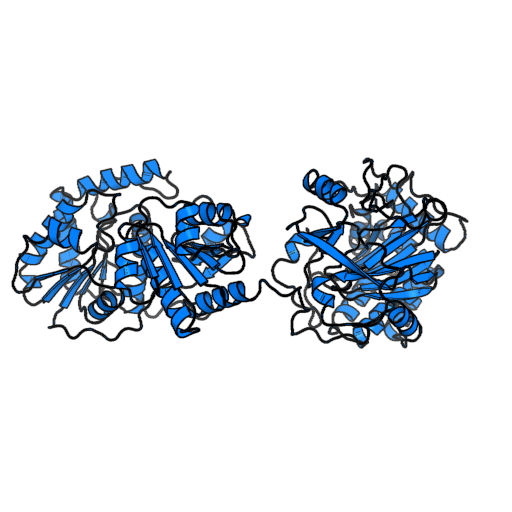.00 98.50 452 ARG A O 1
ATOM 3588 N N . MET A 1 453 ? 6.952 10.372 -27.057 1.00 98.44 453 MET A N 1
ATOM 3589 C CA . MET A 1 453 ? 7.645 9.156 -26.616 1.00 98.44 453 MET A CA 1
ATOM 3590 C C . MET A 1 453 ? 8.184 8.359 -27.811 1.00 98.44 453 MET A C 1
ATOM 3592 O O . MET A 1 453 ? 9.351 7.973 -27.810 1.00 98.44 453 MET A O 1
ATOM 3596 N N . ASN A 1 454 ? 7.363 8.158 -28.845 1.00 98.56 454 ASN A N 1
ATOM 3597 C CA . ASN A 1 454 ? 7.740 7.453 -30.069 1.00 98.56 454 ASN A CA 1
ATOM 3598 C C . ASN A 1 454 ? 8.857 8.186 -30.823 1.00 98.56 454 ASN A C 1
ATOM 3600 O O . ASN A 1 454 ? 9.851 7.577 -31.209 1.00 98.56 454 ASN A O 1
ATOM 3604 N N . THR A 1 455 ? 8.722 9.504 -30.993 1.00 98.75 455 THR A N 1
ATOM 3605 C CA . THR A 1 455 ? 9.742 10.341 -31.642 1.00 98.75 455 THR A CA 1
ATOM 3606 C C . THR A 1 455 ? 11.070 10.256 -30.903 1.00 98.75 455 THR A C 1
ATOM 3608 O O . THR A 1 455 ? 12.111 10.077 -31.535 1.00 98.75 455 THR A O 1
ATOM 3611 N N . PHE A 1 456 ? 11.028 10.331 -29.571 1.00 98.75 456 PHE A N 1
ATOM 3612 C CA . PHE A 1 456 ? 12.202 10.228 -28.718 1.00 98.75 456 PHE A CA 1
ATOM 3613 C C . PHE A 1 456 ? 12.923 8.893 -28.930 1.00 98.75 456 PHE A C 1
ATOM 3615 O O . PHE A 1 456 ? 14.108 8.889 -29.260 1.00 98.75 456 PHE A O 1
ATOM 3622 N N . VAL A 1 457 ? 12.223 7.756 -28.794 1.00 98.50 457 VAL A N 1
ATOM 3623 C CA . VAL A 1 457 ? 12.874 6.441 -28.926 1.00 98.50 457 VAL A CA 1
ATOM 3624 C C . VAL A 1 457 ? 13.339 6.172 -30.350 1.00 98.50 457 VAL A C 1
ATOM 3626 O O . VAL A 1 457 ? 14.440 5.662 -30.512 1.00 98.50 457 VAL A O 1
ATOM 3629 N N . ARG A 1 458 ? 12.567 6.549 -31.380 1.00 98.38 458 ARG A N 1
ATOM 3630 C CA . ARG A 1 458 ? 12.956 6.343 -32.784 1.00 98.38 458 ARG A CA 1
ATOM 3631 C C . ARG A 1 458 ? 14.178 7.166 -33.163 1.00 98.38 458 ARG A C 1
ATOM 3633 O O . ARG A 1 458 ? 15.089 6.608 -33.753 1.00 98.38 458 ARG A O 1
ATOM 3640 N N . THR A 1 459 ? 14.213 8.449 -32.799 1.00 98.69 459 THR A N 1
ATOM 3641 C CA . THR A 1 459 ? 15.344 9.337 -33.121 1.00 98.69 459 THR A CA 1
ATOM 3642 C C . THR A 1 459 ? 16.602 8.886 -32.389 1.00 98.69 459 THR A C 1
ATOM 3644 O O . THR A 1 459 ? 17.644 8.695 -33.008 1.00 98.69 459 THR A O 1
ATOM 3647 N N . LEU A 1 460 ? 16.503 8.643 -31.076 1.00 98.50 460 LEU A N 1
ATOM 3648 C CA . LEU A 1 460 ? 17.641 8.177 -30.284 1.00 98.50 460 LEU A CA 1
ATOM 3649 C C . LEU A 1 460 ? 18.080 6.757 -30.664 1.00 98.50 460 LEU A C 1
ATOM 3651 O O . LEU A 1 460 ? 19.239 6.415 -30.468 1.00 98.50 460 LEU A O 1
ATOM 3655 N N . GLY A 1 461 ? 17.161 5.938 -31.181 1.00 98.25 461 GLY A N 1
ATOM 3656 C CA . GLY A 1 461 ? 17.395 4.568 -31.628 1.00 98.25 461 GLY A CA 1
ATOM 3657 C C . GLY A 1 461 ? 17.909 4.434 -33.058 1.00 98.25 461 GLY A C 1
ATOM 3658 O O . GLY A 1 461 ? 18.182 3.311 -33.478 1.00 98.25 461 GLY A O 1
ATOM 3659 N N . GLU A 1 462 ? 18.066 5.531 -33.804 1.00 98.44 462 GLU A N 1
ATOM 3660 C CA . GLU A 1 462 ? 18.826 5.512 -35.056 1.00 98.44 462 GLU A CA 1
ATOM 3661 C C . GLU A 1 462 ? 20.265 5.041 -34.743 1.00 98.44 462 GLU A C 1
ATOM 3663 O O . GLU A 1 462 ? 20.859 5.556 -33.793 1.00 98.44 462 GLU A O 1
ATOM 3668 N N . PRO A 1 463 ? 20.851 4.078 -35.487 1.00 97.94 463 PRO A N 1
ATOM 3669 C CA . PRO A 1 463 ? 22.083 3.402 -35.063 1.00 97.94 463 PRO A CA 1
ATOM 3670 C C . PRO A 1 463 ? 23.233 4.348 -34.698 1.00 97.94 463 PRO A C 1
ATOM 3672 O O . PRO A 1 463 ? 23.857 4.213 -33.646 1.00 97.94 463 PRO A O 1
ATOM 3675 N N . GLU A 1 464 ? 23.478 5.351 -35.538 1.00 98.25 464 GLU A N 1
ATOM 3676 C CA . GLU A 1 464 ? 24.566 6.302 -35.328 1.00 98.25 464 GLU A CA 1
ATOM 3677 C C . GLU A 1 464 ? 24.296 7.254 -34.148 1.00 98.25 464 GLU A C 1
ATOM 3679 O O . GLU A 1 464 ? 25.194 7.529 -33.345 1.00 98.25 464 GLU A O 1
ATOM 3684 N N . THR A 1 465 ? 23.049 7.707 -33.999 1.00 98.50 465 THR A N 1
ATOM 3685 C CA . THR A 1 465 ? 22.594 8.520 -32.864 1.00 98.50 465 THR A CA 1
ATOM 3686 C C . THR A 1 465 ? 22.742 7.742 -31.560 1.00 98.50 465 THR A C 1
ATOM 3688 O O . THR A 1 465 ? 23.316 8.249 -30.595 1.00 98.50 465 THR A O 1
ATOM 3691 N N . PHE A 1 466 ? 22.304 6.481 -31.542 1.00 98.62 466 PHE A N 1
ATOM 3692 C CA . PHE A 1 466 ? 22.370 5.637 -30.359 1.00 98.62 466 PHE A CA 1
ATOM 3693 C C . PHE A 1 466 ? 23.810 5.345 -29.945 1.00 98.62 466 PHE A C 1
ATOM 3695 O O . PHE A 1 466 ? 24.167 5.517 -28.780 1.00 98.62 466 PHE A O 1
ATOM 3702 N N . ALA A 1 467 ? 24.659 4.941 -30.893 1.00 98.62 467 ALA A N 1
ATOM 3703 C CA . ALA A 1 467 ? 26.062 4.661 -30.618 1.00 98.62 467 ALA A CA 1
ATOM 3704 C C . ALA A 1 467 ? 26.798 5.906 -30.099 1.00 98.62 467 ALA A C 1
ATOM 3706 O O . ALA A 1 467 ? 27.554 5.814 -29.133 1.00 98.62 467 ALA A O 1
ATOM 3707 N N . THR A 1 468 ? 26.520 7.079 -30.679 1.00 98.56 468 THR A N 1
ATOM 3708 C CA . THR A 1 468 ? 27.069 8.351 -30.189 1.00 98.56 468 THR A CA 1
ATOM 3709 C C . THR A 1 468 ? 26.572 8.670 -28.779 1.00 98.56 468 THR A C 1
ATOM 3711 O O . THR A 1 468 ? 27.365 9.060 -27.926 1.00 98.56 468 THR A O 1
ATOM 3714 N N . PHE A 1 469 ? 25.295 8.428 -28.478 1.00 98.62 469 PHE A N 1
ATOM 3715 C CA . PHE A 1 469 ? 24.755 8.619 -27.132 1.00 98.62 469 PHE A CA 1
ATOM 3716 C C . PHE A 1 469 ? 25.390 7.687 -26.084 1.00 98.62 469 PHE A C 1
ATOM 3718 O O . PHE A 1 469 ? 25.622 8.092 -24.945 1.00 98.62 469 PHE A O 1
ATOM 3725 N N . LEU A 1 470 ? 25.733 6.449 -26.450 1.00 98.44 470 LEU A N 1
ATOM 3726 C CA . LEU A 1 470 ? 26.492 5.564 -25.560 1.00 98.44 470 LEU A CA 1
ATOM 3727 C C . LEU A 1 470 ? 27.896 6.113 -25.271 1.00 98.44 470 LEU A C 1
ATOM 3729 O O . LEU A 1 470 ? 28.364 6.008 -24.137 1.00 98.44 470 LEU A O 1
ATOM 3733 N N . ASP A 1 471 ? 28.548 6.738 -26.254 1.00 98.44 471 ASP A N 1
ATOM 3734 C CA . ASP A 1 471 ? 29.831 7.412 -26.045 1.00 98.44 471 ASP A CA 1
ATOM 3735 C C . ASP A 1 471 ? 29.698 8.677 -25.186 1.00 98.44 471 ASP A C 1
ATOM 3737 O O . ASP A 1 471 ? 30.558 8.915 -24.339 1.00 98.44 471 ASP A O 1
ATOM 3741 N N . MET A 1 472 ? 28.596 9.425 -25.310 1.00 98.44 472 MET A N 1
ATOM 3742 C CA . MET A 1 472 ? 28.273 10.541 -24.410 1.00 98.44 472 MET A CA 1
ATOM 3743 C C . MET A 1 472 ? 28.173 10.084 -22.955 1.00 98.44 472 MET A C 1
ATOM 3745 O O . MET A 1 472 ? 28.797 10.685 -22.090 1.00 98.44 472 MET A O 1
ATOM 3749 N N . ILE A 1 473 ? 27.440 8.998 -22.677 1.00 98.12 473 ILE A N 1
ATOM 3750 C CA . ILE A 1 473 ? 27.319 8.439 -21.320 1.00 98.12 473 ILE A CA 1
ATOM 3751 C C . ILE A 1 473 ? 28.708 8.094 -20.756 1.00 98.12 473 ILE A C 1
ATOM 3753 O O . ILE A 1 473 ? 29.024 8.425 -19.613 1.00 98.12 473 ILE A O 1
ATOM 3757 N N . ARG A 1 474 ? 29.560 7.452 -21.564 1.00 97.81 474 ARG A N 1
ATOM 3758 C CA . ARG A 1 474 ? 30.931 7.103 -21.164 1.00 97.81 474 ARG A CA 1
ATOM 3759 C C . ARG A 1 474 ? 31.775 8.342 -20.882 1.00 97.81 474 ARG A C 1
ATOM 3761 O O . ARG A 1 474 ? 32.480 8.371 -19.878 1.00 97.81 474 ARG A O 1
ATOM 3768 N N . ASP A 1 475 ? 31.707 9.359 -21.734 1.00 97.88 475 ASP A N 1
ATOM 3769 C CA . ASP A 1 475 ? 32.428 10.616 -21.532 1.00 97.88 475 ASP A CA 1
ATOM 3770 C C . ASP A 1 475 ? 31.943 11.353 -20.273 1.00 97.88 475 ASP A C 1
ATOM 3772 O O . ASP A 1 475 ? 32.764 11.738 -19.442 1.00 97.88 475 ASP A O 1
ATOM 3776 N N . SER A 1 476 ? 30.625 11.450 -20.062 1.00 97.69 476 SER A N 1
ATOM 3777 C CA . SER A 1 476 ? 30.012 12.054 -18.871 1.00 97.69 476 SER A CA 1
ATOM 3778 C C . SER A 1 476 ? 30.487 11.404 -17.569 1.00 97.69 476 SER A C 1
ATOM 3780 O O . SER A 1 476 ? 30.717 12.113 -16.592 1.00 97.69 476 SER A O 1
ATOM 3782 N N . SER A 1 477 ? 30.729 10.086 -17.546 1.00 97.12 477 SER A N 1
ATOM 3783 C CA . SER A 1 477 ? 31.258 9.393 -16.355 1.00 97.12 477 SER A CA 1
ATOM 3784 C C . SER A 1 477 ? 32.633 9.894 -15.887 1.00 97.12 477 SER A C 1
ATOM 3786 O O . SER A 1 477 ? 32.941 9.810 -14.700 1.00 97.12 477 SER A O 1
ATOM 3788 N N . ARG A 1 478 ? 33.430 10.466 -16.801 1.00 97.12 478 ARG A N 1
ATOM 3789 C CA . ARG A 1 478 ? 34.804 10.940 -16.560 1.00 97.12 478 ARG A CA 1
ATOM 3790 C C . ARG A 1 478 ? 34.871 12.430 -16.206 1.00 97.12 478 ARG A C 1
ATOM 3792 O O . ARG A 1 478 ? 35.959 13.000 -16.138 1.00 97.12 478 ARG A O 1
ATOM 3799 N N . ARG A 1 479 ? 33.720 13.090 -16.043 1.00 96.06 479 ARG A N 1
ATOM 3800 C CA . ARG A 1 479 ? 33.616 14.526 -15.748 1.00 96.06 479 ARG A CA 1
ATOM 3801 C C . ARG A 1 479 ? 33.472 14.767 -14.253 1.00 96.06 479 ARG A C 1
ATOM 3803 O O . ARG A 1 479 ? 32.377 15.055 -13.767 1.00 96.06 479 ARG A O 1
ATOM 3810 N N . ASP A 1 480 ? 34.580 14.638 -13.538 1.00 96.06 480 ASP A N 1
ATOM 3811 C CA . ASP A 1 480 ? 34.596 14.667 -12.076 1.00 96.06 480 ASP A CA 1
ATOM 3812 C C . ASP A 1 480 ? 33.879 15.883 -11.472 1.00 96.06 480 ASP A C 1
ATOM 3814 O O . ASP A 1 480 ? 34.133 17.033 -11.833 1.00 96.06 480 ASP A O 1
ATOM 3818 N N . GLY A 1 481 ? 32.965 15.614 -10.537 1.00 95.62 481 GLY A N 1
ATOM 3819 C CA . GLY A 1 481 ? 32.235 16.635 -9.783 1.00 95.62 481 GLY A CA 1
ATOM 3820 C C . GLY A 1 481 ? 31.109 17.335 -10.551 1.00 95.62 481 GLY A C 1
ATOM 3821 O O . GLY A 1 481 ? 30.539 18.296 -10.037 1.00 95.62 481 GLY A O 1
ATOM 3822 N N . THR A 1 482 ? 30.765 16.876 -11.757 1.00 97.12 482 THR A N 1
ATOM 3823 C CA . THR A 1 482 ? 29.683 17.462 -12.566 1.00 97.12 482 THR A CA 1
ATOM 3824 C C . THR A 1 482 ? 28.346 16.734 -12.388 1.00 97.12 482 THR A C 1
ATOM 3826 O O . THR A 1 482 ? 28.288 15.568 -11.986 1.00 97.12 482 THR A O 1
ATOM 3829 N N . VAL A 1 483 ? 27.245 17.405 -12.751 1.00 96.00 483 VAL A N 1
ATOM 3830 C CA . VAL A 1 483 ? 25.907 16.783 -12.827 1.00 96.00 483 VAL A CA 1
ATOM 3831 C C . VAL A 1 483 ? 25.897 15.621 -13.829 1.00 96.00 483 VAL A C 1
ATOM 3833 O O . VAL A 1 483 ? 25.255 14.601 -13.585 1.00 96.00 483 VAL A O 1
ATOM 3836 N N . GLU A 1 484 ? 26.660 15.739 -14.915 1.00 97.75 484 GLU A N 1
ATOM 3837 C CA . GLU A 1 484 ? 26.817 14.702 -15.937 1.00 97.75 484 GLU A CA 1
ATOM 3838 C C . GLU A 1 484 ? 27.405 13.405 -15.374 1.00 97.75 484 GLU A C 1
ATOM 3840 O O . GLU A 1 484 ? 26.867 12.325 -15.631 1.00 97.75 484 GLU A O 1
ATOM 3845 N N . GLN A 1 485 ? 28.449 13.495 -14.546 1.00 97.56 485 GLN A N 1
ATOM 3846 C CA . GLN A 1 485 ? 28.993 12.321 -13.865 1.00 97.56 485 GLN A CA 1
ATOM 3847 C C . GLN A 1 485 ? 27.939 11.686 -12.959 1.00 97.56 485 GLN A C 1
ATOM 3849 O O . GLN A 1 485 ? 27.687 10.488 -13.074 1.00 97.56 485 GLN A O 1
ATOM 3854 N N . ALA A 1 486 ? 27.260 12.476 -12.122 1.00 96.69 486 ALA A N 1
ATOM 3855 C CA . ALA A 1 486 ? 26.233 11.964 -11.214 1.00 96.69 486 ALA A CA 1
ATOM 3856 C C . ALA A 1 486 ? 25.078 11.260 -11.957 1.00 96.69 486 ALA A C 1
ATOM 3858 O O . ALA A 1 486 ? 24.590 10.219 -11.513 1.00 96.69 486 ALA A O 1
ATOM 3859 N N . LEU A 1 487 ? 24.650 11.789 -13.109 1.00 95.75 487 LEU A N 1
ATOM 3860 C CA . LEU A 1 487 ? 23.640 11.151 -13.958 1.00 95.75 487 LEU A CA 1
ATOM 3861 C C . LEU A 1 487 ? 24.161 9.858 -14.594 1.00 95.75 487 LEU A C 1
ATOM 3863 O O . LEU A 1 487 ? 23.449 8.852 -14.613 1.00 95.75 487 LEU A O 1
ATOM 3867 N N . SER A 1 488 ? 25.408 9.850 -15.061 1.00 96.88 488 SER A N 1
ATOM 3868 C CA . SER A 1 488 ? 26.045 8.656 -15.618 1.00 96.88 488 SER A CA 1
ATOM 3869 C C . SER A 1 488 ? 26.219 7.550 -14.572 1.00 96.88 488 SER A C 1
ATOM 3871 O O . SER A 1 488 ? 26.037 6.364 -14.865 1.00 96.88 488 SER A O 1
ATOM 3873 N N . GLU A 1 489 ? 26.520 7.911 -13.324 1.00 96.25 489 GLU A N 1
ATOM 3874 C CA . GLU A 1 489 ? 26.654 6.961 -12.220 1.00 96.25 489 GLU A CA 1
ATOM 3875 C C . GLU A 1 489 ? 25.364 6.176 -11.955 1.00 96.25 489 GLU A C 1
ATOM 3877 O O . GLU A 1 489 ? 25.433 5.027 -11.524 1.00 96.25 489 GLU A O 1
ATOM 3882 N N . ILE A 1 490 ? 24.185 6.732 -12.254 1.00 93.06 490 ILE A N 1
ATOM 3883 C CA . ILE A 1 490 ? 22.908 6.007 -12.144 1.00 93.06 490 ILE A CA 1
ATOM 3884 C C . ILE A 1 490 ? 22.877 4.806 -13.100 1.00 93.06 490 ILE A C 1
ATOM 3886 O O . ILE A 1 490 ? 22.353 3.746 -12.741 1.00 93.06 490 ILE A O 1
ATOM 3890 N N . SER A 1 491 ? 23.429 4.968 -14.307 1.00 93.88 491 SER A N 1
ATOM 3891 C CA . SER A 1 491 ? 23.554 3.891 -15.292 1.00 93.88 491 SER A CA 1
ATOM 3892 C C . SER A 1 491 ? 24.557 2.842 -14.827 1.00 93.88 491 SER A C 1
ATOM 3894 O O . SER A 1 491 ? 24.221 1.660 -14.784 1.00 93.88 491 SER A O 1
ATOM 3896 N N . HIS A 1 492 ? 25.747 3.277 -14.404 1.00 95.38 492 HIS A N 1
ATOM 3897 C CA . HIS A 1 492 ? 26.833 2.409 -13.939 1.00 95.38 492 HIS A CA 1
ATOM 3898 C C . HIS A 1 492 ? 26.479 1.613 -12.674 1.00 95.38 492 HIS A C 1
ATOM 3900 O O . HIS A 1 492 ? 26.690 0.403 -12.608 1.00 95.38 492 HIS A O 1
ATOM 3906 N N . ARG A 1 493 ? 25.890 2.263 -11.667 1.00 93.75 493 ARG A N 1
ATOM 3907 C CA . ARG A 1 493 ? 25.553 1.640 -10.375 1.00 93.75 493 ARG A CA 1
ATOM 3908 C C . ARG A 1 493 ? 24.289 0.781 -10.439 1.00 93.75 493 ARG A C 1
ATOM 3910 O O . ARG A 1 493 ? 23.848 0.250 -9.417 1.00 93.75 493 ARG A O 1
ATOM 3917 N N . SER A 1 494 ? 23.670 0.642 -11.611 1.00 90.12 494 SER A N 1
ATOM 3918 C CA . SER A 1 494 ? 22.491 -0.197 -11.770 1.00 90.12 494 SER A CA 1
ATOM 3919 C C . SER A 1 494 ? 22.852 -1.669 -11.578 1.00 90.12 494 SER A C 1
ATOM 3921 O O . SER A 1 494 ? 23.645 -2.236 -12.320 1.00 90.12 494 SER A O 1
ATOM 3923 N N . SER A 1 495 ? 22.189 -2.347 -10.644 1.00 86.75 495 SER A N 1
ATOM 3924 C CA . SER A 1 495 ? 22.312 -3.803 -10.496 1.00 86.75 495 SER A CA 1
ATOM 3925 C C . SER A 1 495 ? 21.684 -4.590 -11.652 1.00 86.75 495 SER A C 1
ATOM 3927 O O . SER A 1 495 ? 21.761 -5.815 -11.678 1.00 86.75 495 SER A O 1
ATOM 3929 N N . LYS A 1 496 ? 21.040 -3.902 -12.607 1.00 86.25 496 LYS A N 1
ATOM 3930 C CA . LYS A 1 496 ? 20.233 -4.530 -13.654 1.00 86.25 496 LYS A CA 1
ATOM 3931 C C . LYS A 1 496 ? 21.013 -5.021 -14.875 1.00 86.25 496 LYS A C 1
ATOM 3933 O O . LYS A 1 496 ? 20.408 -5.590 -15.773 1.00 86.25 496 LYS A O 1
ATOM 3938 N N . HIS A 1 497 ? 22.336 -4.855 -14.907 1.00 85.88 497 HIS A N 1
ATOM 3939 C CA . HIS A 1 497 ? 23.148 -5.236 -16.067 1.00 85.88 497 HIS A CA 1
ATOM 3940 C C . HIS A 1 497 ? 23.106 -6.725 -16.403 1.00 85.88 497 HIS A C 1
ATOM 3942 O O . HIS A 1 497 ? 23.108 -7.052 -17.588 1.00 85.88 497 HIS A O 1
ATOM 3948 N N . ALA A 1 498 ? 23.077 -7.580 -15.379 1.00 80.75 498 ALA A N 1
ATOM 3949 C CA . ALA A 1 498 ? 23.032 -9.033 -15.479 1.00 80.75 498 ALA A CA 1
ATOM 3950 C C . ALA A 1 498 ? 21.927 -9.541 -14.552 1.00 80.75 498 ALA A C 1
ATOM 3952 O O . ALA A 1 498 ? 22.174 -9.833 -13.381 1.00 80.75 498 ALA A O 1
ATOM 3953 N N . VAL A 1 499 ? 20.690 -9.580 -15.035 1.00 78.12 499 VAL A N 1
ATOM 3954 C CA . VAL A 1 499 ? 19.584 -10.109 -14.235 1.00 78.12 499 VAL A CA 1
ATOM 3955 C C . VAL A 1 499 ? 18.797 -11.077 -15.086 1.00 78.12 499 VAL A C 1
ATOM 3957 O O . VAL A 1 499 ? 18.629 -10.875 -16.288 1.00 78.12 499 VAL A O 1
ATOM 3960 N N . TYR A 1 500 ? 18.335 -12.142 -14.432 1.00 72.25 500 TYR A N 1
ATOM 3961 C CA . TYR A 1 500 ? 17.336 -13.046 -14.984 1.00 72.25 500 TYR A CA 1
ATOM 3962 C C . TYR A 1 500 ? 17.772 -13.817 -16.231 1.00 72.25 500 TYR A C 1
ATOM 3964 O O . TYR A 1 500 ? 16.946 -14.255 -17.025 1.00 72.25 500 TYR A O 1
ATOM 3972 N N . GLY A 1 501 ? 19.078 -14.028 -16.370 1.00 73.44 501 GLY A N 1
ATOM 3973 C CA . GLY A 1 501 ? 19.638 -14.780 -17.479 1.00 73.44 501 GLY A CA 1
ATOM 3974 C C . GLY A 1 501 ? 19.801 -13.977 -18.768 1.00 73.44 501 GLY A C 1
ATOM 3975 O O . GLY A 1 501 ? 20.120 -14.583 -19.782 1.00 73.44 501 GLY A O 1
ATOM 3976 N N . TRP A 1 502 ? 19.656 -12.647 -18.738 1.00 85.94 502 TRP A N 1
ATOM 3977 C CA . TRP A 1 502 ? 20.008 -11.750 -19.847 1.00 85.94 502 TRP A CA 1
ATOM 3978 C C . TRP A 1 502 ? 21.295 -10.959 -19.548 1.00 85.94 502 TRP A C 1
ATOM 3980 O O . TRP A 1 502 ? 21.559 -10.574 -18.407 1.00 85.94 502 TRP A O 1
ATOM 3990 N N . CYS A 1 503 ? 22.091 -10.674 -20.581 1.00 81.88 503 CYS A N 1
ATOM 3991 C CA . CYS A 1 503 ? 23.395 -10.004 -20.493 1.00 81.88 503 CYS A CA 1
ATOM 3992 C C . CYS A 1 503 ? 23.368 -8.481 -20.724 1.00 81.88 503 CYS A C 1
ATOM 3994 O O . CYS A 1 503 ? 24.424 -7.894 -20.986 1.00 81.88 503 CYS A O 1
ATOM 3996 N N . GLY A 1 504 ? 22.231 -7.779 -20.637 1.00 74.44 504 GLY A N 1
ATOM 3997 C CA . GLY A 1 504 ? 22.327 -6.349 -20.932 1.00 74.44 504 GLY A CA 1
ATOM 3998 C C . GLY A 1 504 ? 21.161 -5.408 -20.731 1.00 74.44 504 GLY A C 1
ATOM 3999 O O . GLY A 1 504 ? 21.095 -4.432 -21.473 1.00 74.44 504 GLY A O 1
ATOM 4000 N N . GLN A 1 505 ? 20.323 -5.578 -19.708 1.00 85.81 505 GLN A N 1
ATOM 4001 C CA . GLN A 1 505 ? 19.448 -4.467 -19.328 1.00 85.81 505 GLN A CA 1
ATOM 4002 C C . GLN A 1 505 ? 20.285 -3.332 -18.705 1.00 85.81 505 GLN A C 1
ATOM 4004 O O . GLN A 1 505 ? 20.972 -3.499 -17.701 1.00 85.81 505 GLN A O 1
ATOM 4009 N N . THR A 1 506 ? 20.270 -2.152 -19.311 1.00 93.75 506 THR A N 1
ATOM 4010 C CA . THR A 1 506 ? 20.987 -0.972 -18.813 1.00 93.75 506 THR A CA 1
ATOM 4011 C C . THR A 1 506 ? 20.013 0.185 -18.739 1.00 93.75 506 THR A C 1
ATOM 4013 O O . THR A 1 506 ? 19.464 0.603 -19.753 1.00 93.75 506 THR A O 1
ATOM 4016 N N . ARG A 1 507 ? 19.818 0.736 -17.544 1.00 95.06 507 ARG A N 1
ATOM 4017 C CA . ARG A 1 507 ? 19.121 2.011 -17.382 1.00 95.06 507 ARG A CA 1
ATOM 4018 C C . ARG A 1 507 ? 20.059 3.122 -17.845 1.00 95.06 507 ARG A C 1
ATOM 4020 O O . ARG A 1 507 ? 21.120 3.265 -17.261 1.00 95.06 507 ARG A O 1
ATOM 4027 N N . LEU A 1 508 ? 19.682 3.874 -18.873 1.00 96.62 508 LEU A N 1
ATOM 4028 C CA . LEU A 1 508 ? 20.532 4.910 -19.459 1.00 96.62 508 LEU A CA 1
ATOM 4029 C C . LEU A 1 508 ? 20.316 6.260 -18.771 1.00 96.62 508 LEU A C 1
ATOM 4031 O O . LEU A 1 508 ? 21.274 6.862 -18.305 1.00 96.62 508 LEU A O 1
ATOM 4035 N N . VAL A 1 509 ? 19.058 6.703 -18.665 1.00 97.06 509 VAL A N 1
ATOM 4036 C CA . VAL A 1 509 ? 18.684 8.004 -18.082 1.00 97.06 509 VAL A CA 1
ATOM 4037 C C . VAL A 1 509 ? 17.404 7.866 -17.258 1.00 97.06 509 VAL A C 1
ATOM 4039 O O . VAL A 1 509 ? 16.516 7.078 -17.599 1.00 97.06 509 VAL A O 1
ATOM 4042 N N . LEU A 1 510 ? 17.308 8.635 -16.171 1.00 96.56 510 LEU A N 1
ATOM 4043 C CA . LEU A 1 510 ? 16.089 8.824 -15.382 1.00 96.56 510 LEU A CA 1
ATOM 4044 C C . LEU A 1 510 ? 15.601 10.267 -15.492 1.00 96.56 510 LEU A C 1
ATOM 4046 O O . LEU A 1 510 ? 16.410 11.194 -15.494 1.00 96.56 510 LEU A O 1
ATOM 4050 N N . SER A 1 511 ? 14.282 10.442 -15.523 1.00 97.38 511 SER A N 1
ATOM 4051 C CA . SER A 1 511 ? 13.658 11.751 -15.320 1.00 97.38 511 SER A CA 1
ATOM 4052 C C . SER A 1 511 ? 13.762 12.200 -13.855 1.00 97.38 511 SER A C 1
ATOM 4054 O O . SER A 1 511 ? 14.252 11.463 -12.992 1.00 97.38 511 SER A O 1
ATOM 4056 N N . GLY A 1 512 ? 13.241 13.389 -13.537 1.00 94.31 512 GLY A N 1
ATOM 4057 C CA . GLY A 1 512 ? 12.982 13.776 -12.150 1.00 94.31 512 GLY A CA 1
ATOM 4058 C C . GLY A 1 512 ? 12.047 12.801 -11.417 1.00 94.31 512 GLY A C 1
ATOM 4059 O O . GLY A 1 512 ? 11.201 12.147 -12.031 1.00 94.31 512 GLY A O 1
ATOM 4060 N N . ALA A 1 513 ? 12.218 12.711 -10.094 1.00 94.62 513 ALA A N 1
ATOM 4061 C CA . ALA A 1 513 ? 11.365 11.915 -9.209 1.00 94.62 513 ALA A CA 1
ATOM 4062 C C . ALA A 1 513 ? 10.078 12.652 -8.810 1.00 94.62 513 ALA A C 1
ATOM 4064 O O . ALA A 1 513 ? 9.082 12.009 -8.502 1.00 94.62 513 ALA A O 1
ATOM 4065 N N . GLU A 1 514 ? 10.070 13.983 -8.838 1.00 94.69 514 GLU A N 1
ATOM 4066 C CA . GLU A 1 514 ? 8.899 14.773 -8.450 1.00 94.69 514 GLU A CA 1
ATOM 4067 C C . GLU A 1 514 ? 7.764 14.636 -9.457 1.00 94.69 514 GLU A C 1
ATOM 4069 O O . GLU A 1 514 ? 8.011 14.553 -10.662 1.00 94.69 514 GLU A O 1
ATOM 4074 N N . ARG A 1 515 ? 6.517 14.612 -8.978 1.00 93.19 515 ARG A N 1
ATOM 4075 C CA . ARG A 1 515 ? 5.331 14.564 -9.845 1.00 93.19 515 ARG A CA 1
ATOM 4076 C C . ARG A 1 515 ? 5.222 15.840 -10.685 1.00 93.19 515 ARG A C 1
ATOM 4078 O O . ARG A 1 515 ? 5.520 16.931 -10.215 1.00 93.19 515 ARG A O 1
ATOM 4085 N N . THR A 1 516 ? 4.760 15.682 -11.917 1.00 93.44 516 THR A N 1
ATOM 4086 C CA . THR A 1 516 ? 4.361 16.770 -12.825 1.00 93.44 516 THR A CA 1
ATOM 4087 C C . THR A 1 516 ? 2.842 16.776 -12.993 1.00 93.44 516 THR A C 1
ATOM 4089 O O . THR A 1 516 ? 2.182 15.808 -12.614 1.00 93.44 516 THR A O 1
ATOM 4092 N N . GLU A 1 517 ? 2.284 17.815 -13.618 1.00 90.00 517 GLU A N 1
ATOM 4093 C CA . GLU A 1 517 ? 0.849 17.888 -13.951 1.00 90.00 517 GLU A CA 1
ATOM 4094 C C . GLU A 1 517 ? 0.371 16.698 -14.797 1.00 90.00 517 GLU A C 1
ATOM 4096 O O . GLU A 1 517 ? -0.739 16.206 -14.616 1.00 90.00 517 GLU A O 1
ATOM 4101 N N . GLY A 1 518 ? 1.232 16.180 -15.679 1.00 91.56 518 GLY A N 1
ATOM 4102 C CA . GLY A 1 518 ? 0.937 14.993 -16.474 1.00 91.56 518 GLY A CA 1
ATOM 4103 C C . GLY A 1 518 ? 1.060 13.662 -15.723 1.00 91.56 518 GLY A C 1
ATOM 4104 O O . GLY A 1 518 ? 0.647 12.634 -16.258 1.00 91.56 518 GLY A O 1
ATOM 4105 N N . THR A 1 519 ? 1.648 13.624 -14.524 1.00 92.56 519 THR A N 1
ATOM 4106 C CA . THR A 1 519 ? 1.930 12.361 -13.821 1.00 92.56 519 THR A CA 1
ATOM 4107 C C . THR A 1 519 ? 0.651 11.735 -13.261 1.00 92.56 519 THR A C 1
ATOM 4109 O O . THR A 1 519 ? -0.007 12.307 -12.392 1.00 92.56 519 THR A O 1
ATOM 4112 N N . VAL A 1 520 ? 0.334 10.511 -13.690 1.00 90.12 520 VAL A N 1
ATOM 4113 C CA . VAL A 1 520 ? -0.786 9.733 -13.141 1.00 90.12 520 VAL A CA 1
ATOM 4114 C C . VAL A 1 520 ? -0.503 9.316 -11.693 1.00 90.12 520 VAL A C 1
ATOM 4116 O O . VAL A 1 520 ? 0.580 8.833 -11.360 1.00 90.12 520 VAL A O 1
ATOM 4119 N N . THR A 1 521 ? -1.500 9.472 -10.814 1.00 84.50 521 THR A N 1
ATOM 4120 C CA . THR A 1 521 ? -1.407 8.971 -9.434 1.00 84.50 521 THR A CA 1
ATOM 4121 C C . THR A 1 521 ? -1.474 7.439 -9.431 1.00 84.50 521 THR A C 1
ATOM 4123 O O . THR A 1 521 ? -2.443 6.884 -9.954 1.00 84.50 521 THR A O 1
ATOM 4126 N N . PRO A 1 522 ? -0.486 6.741 -8.841 1.00 88.25 522 PRO A N 1
ATOM 4127 C CA . PRO A 1 522 ? -0.495 5.289 -8.791 1.00 88.25 522 PRO A CA 1
ATOM 4128 C C . PRO A 1 522 ? -1.633 4.753 -7.933 1.00 88.25 522 PRO A C 1
ATOM 4130 O O . PRO A 1 522 ? -2.035 5.371 -6.943 1.00 88.25 522 PRO A O 1
ATOM 4133 N N . ARG A 1 523 ? -2.107 3.552 -8.274 1.00 82.94 523 ARG A N 1
ATOM 4134 C CA . ARG A 1 523 ? -2.925 2.765 -7.349 1.00 82.94 523 ARG A CA 1
ATOM 4135 C C . ARG A 1 523 ? -2.141 2.517 -6.050 1.00 82.94 523 ARG A C 1
ATOM 4137 O O . ARG A 1 523 ? -0.936 2.258 -6.119 1.00 82.94 523 ARG A O 1
ATOM 4144 N N . PRO A 1 524 ? -2.794 2.566 -4.875 1.00 79.12 524 PRO A N 1
ATOM 4145 C CA . PRO A 1 524 ? -2.122 2.273 -3.616 1.00 79.12 524 PRO A CA 1
ATOM 4146 C C . PRO A 1 524 ? -1.419 0.913 -3.655 1.00 79.12 524 PRO A C 1
ATOM 4148 O O . PRO A 1 524 ? -2.033 -0.088 -4.014 1.00 79.12 524 PRO A O 1
ATOM 4151 N N . GLY A 1 525 ? -0.145 0.871 -3.261 1.00 79.56 525 GLY A N 1
ATOM 4152 C CA . GLY A 1 525 ? 0.612 -0.374 -3.133 1.00 79.56 525 GLY A CA 1
ATOM 4153 C C . GLY A 1 525 ? 1.498 -0.711 -4.328 1.00 79.56 525 GLY A C 1
ATOM 4154 O O . GLY A 1 525 ? 2.335 -1.599 -4.192 1.00 79.56 525 GLY A O 1
ATOM 4155 N N . VAL A 1 526 ? 1.414 0.010 -5.452 1.00 86.62 526 VAL A N 1
ATOM 4156 C CA . VAL A 1 526 ? 2.320 -0.186 -6.602 1.00 86.62 526 VAL A CA 1
ATOM 4157 C C . VAL A 1 526 ? 3.790 -0.027 -6.192 1.00 86.62 526 VAL A C 1
ATOM 4159 O O . VAL A 1 526 ? 4.659 -0.751 -6.684 1.00 86.62 526 VAL A O 1
ATOM 4162 N N . GLU A 1 527 ? 4.074 0.853 -5.228 1.00 86.81 527 GLU A N 1
ATOM 4163 C CA . GLU A 1 527 ? 5.411 1.129 -4.694 1.00 86.81 527 GLU A CA 1
ATOM 4164 C C . GLU A 1 527 ? 6.137 -0.143 -4.228 1.00 86.81 527 GLU A C 1
ATOM 4166 O O . GLU A 1 527 ? 7.351 -0.265 -4.423 1.00 86.81 527 GLU A O 1
ATOM 4171 N N . ARG A 1 528 ? 5.406 -1.132 -3.690 1.00 84.81 528 ARG A N 1
ATOM 4172 C CA . ARG A 1 528 ? 5.995 -2.379 -3.167 1.00 84.81 528 ARG A CA 1
ATOM 4173 C C . ARG A 1 528 ? 6.720 -3.190 -4.243 1.00 84.81 528 ARG A C 1
ATOM 4175 O O . ARG A 1 528 ? 7.696 -3.872 -3.948 1.00 84.81 528 ARG A O 1
ATOM 4182 N N . PHE A 1 529 ? 6.308 -3.064 -5.505 1.00 84.81 529 PHE A N 1
ATOM 4183 C CA . PHE A 1 529 ? 6.898 -3.797 -6.629 1.00 84.81 529 PHE A CA 1
ATOM 4184 C C . PHE A 1 529 ? 8.094 -3.070 -7.265 1.00 84.81 529 PHE A C 1
ATOM 4186 O O . PHE A 1 529 ? 8.933 -3.681 -7.944 1.00 84.81 529 PHE A O 1
ATOM 4193 N N . LEU A 1 530 ? 8.218 -1.760 -7.044 1.00 82.94 530 LEU A N 1
ATOM 4194 C CA . LEU A 1 530 ? 9.223 -0.916 -7.701 1.00 82.94 530 LEU A CA 1
ATOM 4195 C C . LEU A 1 530 ? 10.564 -0.871 -6.957 1.00 82.94 530 LEU A C 1
ATOM 4197 O O . LEU A 1 530 ? 11.580 -0.446 -7.526 1.00 82.94 530 LEU A O 1
ATOM 4201 N N . GLY A 1 531 ? 10.598 -1.352 -5.711 1.00 83.56 531 GLY A N 1
ATOM 4202 C CA . GLY A 1 531 ? 11.754 -1.218 -4.829 1.00 83.56 531 GLY A CA 1
ATOM 4203 C C . GLY A 1 531 ? 12.037 0.258 -4.541 1.00 83.56 531 GLY A C 1
ATOM 4204 O O . GLY A 1 531 ? 11.136 1.008 -4.198 1.00 83.56 531 GLY A O 1
ATOM 4205 N N . LYS A 1 532 ? 13.285 0.703 -4.727 1.00 83.00 532 LYS A N 1
ATOM 4206 C CA . LYS A 1 532 ? 13.689 2.104 -4.484 1.00 83.00 532 LYS A CA 1
ATOM 4207 C C . LYS A 1 532 ? 13.359 3.075 -5.628 1.00 83.00 532 LYS A C 1
ATOM 4209 O O . LYS A 1 532 ? 13.795 4.219 -5.586 1.00 83.00 532 LYS A O 1
ATOM 4214 N N . THR A 1 533 ? 12.688 2.627 -6.693 1.00 85.81 533 THR A N 1
ATOM 4215 C CA . THR A 1 533 ? 12.409 3.512 -7.836 1.00 85.81 533 THR A CA 1
ATOM 4216 C C . THR A 1 533 ? 11.108 4.285 -7.592 1.00 85.81 533 THR A C 1
ATOM 4218 O O . THR A 1 533 ? 10.092 3.625 -7.383 1.00 85.81 533 THR A O 1
ATOM 4221 N N . PRO A 1 534 ? 11.105 5.631 -7.651 1.00 92.31 534 PRO A N 1
ATOM 4222 C CA . PRO A 1 534 ? 9.880 6.419 -7.509 1.00 92.31 534 PRO A CA 1
ATOM 4223 C C . PRO A 1 534 ? 8.830 6.033 -8.557 1.00 92.31 534 PRO A C 1
ATOM 4225 O O . PRO A 1 534 ? 9.180 5.789 -9.714 1.00 92.31 534 PRO A O 1
ATOM 4228 N N . THR A 1 535 ? 7.552 6.011 -8.170 1.00 93.62 535 THR A N 1
ATOM 4229 C CA . THR A 1 535 ? 6.421 5.704 -9.069 1.00 93.62 535 THR A CA 1
ATOM 4230 C C . THR A 1 535 ? 6.297 6.711 -10.208 1.00 93.62 535 THR A C 1
ATOM 4232 O O . THR A 1 535 ? 5.985 6.338 -11.328 1.00 93.62 535 THR A O 1
ATOM 4235 N N . SER A 1 536 ? 6.619 7.973 -9.954 1.00 95.31 536 SER A N 1
ATOM 4236 C CA . SER A 1 536 ? 6.563 9.101 -10.892 1.00 95.31 536 SER A CA 1
ATOM 4237 C C . SER A 1 536 ? 7.740 9.198 -11.868 1.00 95.31 536 SER A C 1
ATOM 4239 O O . SER A 1 536 ? 7.674 9.982 -12.817 1.00 95.31 536 SER A O 1
ATOM 4241 N N . ALA A 1 537 ? 8.824 8.447 -11.646 1.00 95.81 537 ALA A N 1
ATOM 4242 C CA . ALA A 1 537 ? 10.043 8.567 -12.440 1.00 95.81 537 ALA A CA 1
ATOM 4243 C C . ALA A 1 537 ? 9.964 7.751 -13.739 1.00 95.81 537 ALA A C 1
ATOM 4245 O O . ALA A 1 537 ? 9.773 6.531 -13.720 1.00 95.81 537 ALA A O 1
ATOM 4246 N N . TRP A 1 538 ? 10.217 8.413 -14.863 1.00 97.44 538 TRP A N 1
ATOM 4247 C CA . TRP A 1 538 ? 10.402 7.783 -16.165 1.00 97.44 538 TRP A CA 1
ATOM 4248 C C . TRP A 1 538 ? 11.825 7.248 -16.288 1.00 97.44 538 TRP A C 1
ATOM 4250 O O . TRP A 1 538 ? 12.759 7.733 -15.641 1.00 97.44 538 TRP A O 1
ATOM 4260 N N . ALA A 1 539 ? 12.006 6.229 -17.123 1.00 96.88 539 ALA A N 1
ATOM 4261 C CA . ALA A 1 539 ? 13.336 5.715 -17.419 1.00 96.88 539 ALA A CA 1
ATOM 4262 C C . ALA A 1 539 ? 13.486 5.389 -18.896 1.00 96.88 539 ALA A C 1
ATOM 4264 O O . ALA A 1 539 ? 12.669 4.662 -19.461 1.00 96.88 539 ALA A O 1
ATOM 4265 N N . LEU A 1 540 ? 14.601 5.833 -19.464 1.00 98.19 540 LEU A N 1
ATOM 4266 C CA . LEU A 1 540 ? 15.128 5.285 -20.699 1.00 98.19 540 LEU A CA 1
ATOM 4267 C C . LEU A 1 540 ? 16.048 4.115 -20.351 1.00 98.19 540 LEU A C 1
ATOM 4269 O O . LEU A 1 540 ? 16.985 4.262 -19.562 1.00 98.19 540 LEU A O 1
ATOM 4273 N N . SER A 1 541 ? 15.794 2.951 -20.934 1.00 97.19 541 SER A N 1
ATOM 4274 C CA . SER A 1 541 ? 16.626 1.761 -20.772 1.00 97.19 541 SER A CA 1
ATOM 4275 C C . SER A 1 541 ? 16.961 1.149 -22.127 1.00 97.19 541 SER A C 1
ATOM 4277 O O . SER A 1 541 ? 16.163 1.195 -23.056 1.00 97.19 541 SER A O 1
ATOM 4279 N N . MET A 1 542 ? 18.139 0.552 -22.227 1.00 97.00 542 MET A N 1
ATOM 4280 C CA . MET A 1 542 ? 18.514 -0.347 -23.310 1.00 97.00 542 MET A CA 1
ATOM 4281 C C . MET A 1 542 ? 18.329 -1.781 -22.829 1.00 97.00 542 MET A C 1
ATOM 4283 O O . MET A 1 542 ? 18.793 -2.125 -21.739 1.00 97.00 542 MET A O 1
ATOM 4287 N N . HIS A 1 543 ? 17.674 -2.617 -23.626 1.00 96.25 543 HIS A N 1
ATOM 4288 C CA . HIS A 1 543 ? 17.620 -4.059 -23.412 1.00 96.25 543 HIS A CA 1
ATOM 4289 C C . HIS A 1 543 ? 18.437 -4.735 -24.512 1.00 96.25 543 HIS A C 1
ATOM 4291 O O . HIS A 1 543 ? 18.221 -4.481 -25.696 1.00 96.25 543 HIS A O 1
ATOM 4297 N N . ILE A 1 544 ? 19.391 -5.572 -24.108 1.00 96.31 544 ILE A N 1
ATOM 4298 C CA . ILE A 1 544 ? 20.190 -6.398 -25.015 1.00 96.31 544 ILE A CA 1
ATOM 4299 C C . ILE A 1 544 ? 19.749 -7.832 -24.798 1.00 96.31 544 ILE A C 1
ATOM 4301 O O . ILE A 1 544 ? 19.990 -8.416 -23.737 1.00 96.31 544 ILE A O 1
ATOM 4305 N N . TRP A 1 545 ? 19.115 -8.389 -25.816 1.00 95.12 545 TRP A N 1
ATOM 4306 C CA . TRP A 1 545 ? 18.506 -9.707 -25.781 1.00 95.12 545 TRP A CA 1
ATOM 4307 C C . TRP A 1 545 ? 19.544 -10.786 -26.084 1.00 95.12 545 TRP A C 1
ATOM 4309 O O . TRP A 1 545 ? 19.443 -11.517 -27.063 1.00 95.12 545 TRP A O 1
ATOM 4319 N N . GLN A 1 546 ? 20.590 -10.829 -25.257 1.00 94.81 546 GLN A N 1
ATOM 4320 C CA . GLN A 1 546 ? 21.634 -11.849 -25.275 1.00 94.81 546 GLN A CA 1
ATOM 4321 C C . GLN A 1 546 ? 21.489 -12.708 -24.013 1.00 94.81 546 GLN A C 1
ATOM 4323 O O . GLN A 1 546 ? 21.599 -12.155 -22.913 1.00 94.81 546 GLN A O 1
ATOM 4328 N N . PRO A 1 547 ? 21.261 -14.026 -24.116 1.00 91.88 547 PRO A N 1
ATOM 4329 C CA . PRO A 1 547 ? 21.183 -14.878 -22.940 1.00 91.88 547 PRO A CA 1
ATOM 4330 C C . PRO A 1 547 ? 22.551 -14.977 -22.254 1.00 91.88 547 PRO A C 1
ATOM 4332 O O . PRO A 1 547 ? 23.604 -14.972 -22.896 1.00 91.88 547 PRO A O 1
ATOM 4335 N N . ASN A 1 548 ? 22.544 -15.090 -20.930 1.00 89.00 548 ASN A N 1
ATOM 4336 C CA . ASN A 1 548 ? 23.739 -15.392 -20.167 1.00 89.00 548 ASN A CA 1
ATOM 4337 C C . ASN A 1 548 ? 24.164 -16.836 -20.430 1.00 89.00 548 ASN A C 1
ATOM 4339 O O . ASN A 1 548 ? 23.337 -17.743 -20.457 1.00 89.00 548 ASN A O 1
ATOM 4343 N N . VAL A 1 549 ? 25.469 -17.059 -20.577 1.00 84.81 549 VAL A N 1
ATOM 4344 C CA . VAL A 1 549 ? 26.032 -18.381 -20.888 1.00 84.81 549 VAL A CA 1
ATOM 4345 C C . VAL A 1 549 ? 25.691 -19.452 -19.843 1.00 84.81 549 VAL A C 1
ATOM 4347 O O . VAL A 1 549 ? 25.723 -20.636 -20.162 1.00 84.81 549 VAL A O 1
ATOM 4350 N N . ARG A 1 550 ? 25.351 -19.056 -18.608 1.00 84.25 550 ARG A N 1
ATOM 4351 C CA . ARG A 1 550 ? 24.938 -19.968 -17.527 1.00 84.25 550 ARG A CA 1
ATOM 4352 C C . ARG A 1 550 ? 23.421 -20.067 -17.339 1.00 84.25 550 ARG A C 1
ATOM 4354 O O . ARG A 1 550 ? 22.970 -20.889 -16.550 1.00 84.25 550 ARG A O 1
ATOM 4361 N N . ALA A 1 551 ? 22.633 -19.257 -18.043 1.00 84.50 551 ALA A N 1
ATOM 4362 C CA . ALA A 1 551 ? 21.192 -19.154 -17.843 1.00 84.50 551 ALA A CA 1
ATOM 4363 C C . ALA A 1 551 ? 20.442 -20.413 -18.314 1.00 84.50 551 ALA A C 1
ATOM 4365 O O . ALA A 1 551 ? 20.344 -20.680 -19.517 1.00 84.50 551 ALA A O 1
ATOM 4366 N N . LYS A 1 552 ? 19.846 -21.158 -17.374 1.00 86.31 552 LYS A N 1
ATOM 4367 C CA . LYS A 1 552 ? 18.941 -22.284 -17.654 1.00 86.31 552 LYS A CA 1
ATOM 4368 C C . LYS A 1 552 ? 17.489 -21.821 -17.545 1.00 86.31 552 LYS A C 1
ATOM 4370 O O . LYS A 1 552 ? 17.085 -21.271 -16.524 1.00 86.31 552 LYS A O 1
ATOM 4375 N N . GLY A 1 553 ? 16.721 -22.036 -18.612 1.00 87.81 553 GLY A N 1
ATOM 4376 C CA . GLY A 1 553 ? 15.294 -21.704 -18.654 1.00 87.81 553 GLY A CA 1
ATOM 4377 C C . GLY A 1 553 ? 14.408 -22.794 -18.053 1.00 87.81 553 GLY A C 1
ATOM 4378 O O . GLY A 1 553 ? 14.870 -23.894 -17.749 1.00 87.81 553 GLY A O 1
ATOM 4379 N N . PHE A 1 554 ? 13.121 -22.488 -17.919 1.00 90.19 554 PHE A N 1
ATOM 4380 C CA . PHE A 1 554 ? 12.098 -23.395 -17.397 1.00 90.19 554 PHE A CA 1
ATOM 4381 C C . PHE A 1 554 ? 11.320 -24.049 -18.525 1.00 90.19 554 PHE A C 1
ATOM 4383 O O . PHE A 1 554 ? 10.921 -23.385 -19.477 1.00 90.19 554 PHE A O 1
ATOM 4390 N N . LEU A 1 555 ? 11.004 -25.329 -18.371 1.00 86.50 555 LEU A N 1
ATOM 4391 C CA . LEU A 1 555 ? 10.088 -25.993 -19.289 1.00 86.50 555 LEU A CA 1
ATOM 4392 C C . LEU A 1 555 ? 8.670 -25.461 -19.050 1.00 86.50 555 LEU A C 1
ATOM 4394 O O . LEU A 1 555 ? 8.127 -25.603 -17.957 1.00 86.50 555 LEU A O 1
ATOM 4398 N N . CYS A 1 556 ? 8.066 -24.864 -20.077 1.00 80.56 556 CYS A N 1
ATOM 4399 C CA . CYS A 1 556 ? 6.671 -24.400 -20.042 1.00 80.56 556 CYS A CA 1
ATOM 4400 C C . CYS A 1 556 ? 5.706 -25.373 -20.738 1.00 80.56 556 CYS A C 1
ATOM 4402 O O . CYS A 1 556 ? 4.582 -25.029 -21.075 1.00 80.56 556 CYS A O 1
ATOM 4404 N N . GLY A 1 557 ? 6.156 -26.598 -21.019 1.00 66.50 557 GLY A N 1
ATOM 4405 C CA . GLY A 1 557 ? 5.345 -27.660 -21.621 1.00 66.50 557 GLY A CA 1
ATOM 4406 C C . GLY A 1 557 ? 5.176 -27.584 -23.144 1.00 66.50 557 GLY A C 1
ATOM 4407 O O . GLY A 1 557 ? 5.073 -28.636 -23.771 1.00 66.50 557 GLY A O 1
ATOM 4408 N N . ARG A 1 558 ? 5.197 -26.392 -23.762 1.00 72.50 558 ARG A N 1
ATOM 4409 C CA . ARG A 1 558 ? 5.129 -26.214 -25.227 1.00 72.50 558 ARG A CA 1
ATOM 4410 C C . ARG A 1 558 ? 6.028 -25.070 -25.709 1.00 72.50 558 ARG A C 1
ATOM 4412 O O . ARG A 1 558 ? 5.638 -23.909 -25.671 1.00 72.50 558 ARG A O 1
ATOM 4419 N N . SER A 1 559 ? 7.222 -25.407 -26.193 1.00 67.19 559 SER A N 1
ATOM 4420 C CA . SER A 1 559 ? 8.076 -24.479 -26.945 1.00 67.19 559 SER A CA 1
ATOM 4421 C C . SER A 1 559 ? 7.925 -24.774 -28.441 1.00 67.19 559 SER A C 1
ATOM 4423 O O . SER A 1 559 ? 8.061 -25.935 -28.836 1.00 67.19 559 SER A O 1
ATOM 4425 N N . PRO A 1 560 ? 7.617 -23.783 -29.298 1.00 65.31 560 PRO A N 1
ATOM 4426 C CA . PRO A 1 560 ? 7.405 -24.026 -30.725 1.00 65.31 560 PRO A CA 1
ATOM 4427 C C . PRO A 1 560 ? 8.695 -24.425 -31.460 1.00 65.31 560 PRO A C 1
ATOM 4429 O O . PRO A 1 560 ? 8.614 -24.985 -32.552 1.00 65.31 560 PRO A O 1
ATOM 4432 N N . HIS A 1 561 ? 9.878 -24.144 -30.894 1.00 81.38 561 HIS A N 1
ATOM 4433 C CA . HIS A 1 561 ? 11.166 -24.536 -31.470 1.00 81.38 561 HIS A CA 1
ATOM 4434 C C . HIS A 1 561 ? 12.225 -24.785 -30.374 1.00 81.38 561 HIS A C 1
ATOM 4436 O O . HIS A 1 561 ? 12.325 -23.962 -29.467 1.00 81.38 561 HIS A O 1
ATOM 4442 N N . PRO A 1 562 ? 13.074 -25.831 -30.471 1.00 82.88 562 PRO A N 1
ATOM 4443 C CA . PRO A 1 562 ? 14.060 -26.174 -29.432 1.00 82.88 562 PRO A CA 1
ATOM 4444 C C . PRO A 1 562 ? 15.095 -25.089 -29.094 1.00 82.88 562 PRO A C 1
ATOM 4446 O O . PRO A 1 562 ? 15.666 -25.112 -28.010 1.00 82.88 562 PRO A O 1
ATOM 4449 N N . SER A 1 563 ? 15.357 -24.157 -30.017 1.00 89.38 563 SER A N 1
ATOM 4450 C CA . SER A 1 563 ? 16.260 -23.011 -29.803 1.00 89.38 563 SER A CA 1
ATOM 4451 C C . SER A 1 563 ? 15.540 -21.745 -29.331 1.00 89.38 563 SER A C 1
ATOM 4453 O O . SER A 1 563 ? 16.162 -20.690 -29.251 1.00 89.38 563 SER A O 1
ATOM 4455 N N . SER A 1 564 ? 14.228 -21.786 -29.082 1.00 90.62 564 SER A N 1
ATOM 4456 C CA . SER A 1 564 ? 13.498 -20.592 -28.655 1.00 90.62 564 SER A CA 1
ATOM 4457 C C . SER A 1 564 ? 13.700 -20.313 -27.176 1.00 90.62 564 SER A C 1
ATOM 4459 O O . SER A 1 564 ? 13.522 -21.187 -26.335 1.00 90.62 564 SER A O 1
ATOM 4461 N N . ILE A 1 565 ? 14.003 -19.058 -26.870 1.00 91.69 565 ILE A N 1
ATOM 4462 C CA . ILE A 1 565 ? 13.954 -18.518 -25.516 1.00 91.69 565 ILE A CA 1
ATOM 4463 C C . ILE A 1 565 ? 12.811 -17.515 -25.475 1.00 91.69 565 ILE A C 1
ATOM 4465 O O . ILE A 1 565 ? 12.757 -16.624 -26.325 1.00 91.69 565 ILE A O 1
ATOM 4469 N N . VAL A 1 566 ? 11.904 -17.669 -24.512 1.00 92.69 566 VAL A N 1
ATOM 4470 C CA . VAL A 1 566 ? 10.690 -16.849 -24.400 1.00 92.69 566 VAL A CA 1
ATOM 4471 C C . VAL A 1 566 ? 10.546 -16.323 -22.978 1.00 92.69 566 VAL A C 1
ATOM 4473 O O . VAL A 1 566 ? 10.543 -17.115 -22.043 1.00 92.69 566 VAL A O 1
ATOM 4476 N N . GLU A 1 567 ? 10.404 -15.019 -22.772 1.00 93.56 567 GLU A N 1
ATOM 4477 C CA . GLU A 1 567 ? 10.026 -14.503 -21.447 1.00 93.56 567 GLU A CA 1
ATOM 4478 C C . GLU A 1 567 ? 8.656 -15.062 -21.014 1.00 93.56 567 GLU A C 1
ATOM 4480 O O . GLU A 1 567 ? 7.807 -15.316 -21.864 1.00 93.56 567 GLU A O 1
ATOM 4485 N N . PRO A 1 568 ? 8.387 -15.287 -19.718 1.00 94.25 568 PRO A N 1
ATOM 4486 C CA . PRO A 1 568 ? 7.022 -15.589 -19.302 1.00 94.25 568 PRO A CA 1
ATOM 4487 C C . PRO A 1 568 ? 6.099 -14.408 -19.657 1.00 94.25 568 PRO A C 1
ATOM 4489 O O . PRO A 1 568 ? 6.537 -13.252 -19.550 1.00 94.25 568 PRO A O 1
ATOM 4492 N N . PRO A 1 569 ? 4.832 -14.653 -20.039 1.00 96.00 569 PRO A N 1
ATOM 4493 C CA . PRO A 1 569 ? 3.881 -13.577 -20.251 1.00 96.00 569 PRO A CA 1
ATOM 4494 C C . PRO A 1 569 ? 3.786 -12.701 -19.008 1.00 96.00 569 PRO A C 1
ATOM 4496 O O . PRO A 1 569 ? 3.683 -13.200 -17.886 1.00 96.00 569 PRO A O 1
ATOM 4499 N N . HIS A 1 570 ? 3.836 -11.390 -19.188 1.00 96.75 570 HIS A N 1
ATOM 4500 C CA . HIS A 1 570 ? 3.798 -10.442 -18.086 1.00 96.75 570 HIS A CA 1
ATOM 4501 C C . HIS A 1 570 ? 3.206 -9.104 -18.517 1.00 96.75 570 HIS A C 1
ATOM 4503 O O . HIS A 1 570 ? 3.090 -8.809 -19.704 1.00 96.75 570 HIS A O 1
ATOM 4509 N N . SER A 1 571 ? 2.810 -8.304 -17.532 1.00 95.69 571 SER A N 1
ATOM 4510 C CA . SER A 1 571 ? 2.419 -6.910 -17.708 1.00 95.69 571 SER A CA 1
ATOM 4511 C C . SER A 1 571 ? 3.405 -5.987 -16.999 1.00 95.69 571 SER A C 1
ATOM 4513 O O . SER A 1 571 ? 4.159 -6.395 -16.109 1.00 95.69 571 SER A O 1
ATOM 4515 N N . HIS A 1 572 ? 3.395 -4.712 -17.368 1.00 95.25 572 HIS A N 1
ATOM 4516 C CA . HIS A 1 572 ? 4.239 -3.704 -16.742 1.00 95.25 572 HIS A CA 1
ATOM 4517 C C . HIS A 1 572 ? 3.422 -2.793 -15.830 1.00 95.25 572 HIS A C 1
ATOM 4519 O O . HIS A 1 572 ? 2.250 -2.558 -16.074 1.00 95.25 572 HIS A O 1
ATOM 4525 N N . PRO A 1 573 ? 4.025 -2.196 -14.791 1.00 93.62 573 PRO A N 1
ATOM 4526 C CA . PRO A 1 573 ? 3.288 -1.267 -13.947 1.00 93.62 573 PRO A CA 1
ATOM 4527 C C . PRO A 1 573 ? 3.088 0.103 -14.615 1.00 93.62 573 PRO A C 1
ATOM 4529 O O . PRO A 1 573 ? 2.536 0.998 -13.988 1.00 93.62 573 PRO A O 1
ATOM 4532 N N . PHE A 1 574 ? 3.574 0.291 -15.843 1.00 96.19 574 PHE A N 1
ATOM 4533 C CA . PHE A 1 574 ? 3.682 1.552 -16.576 1.00 96.19 574 PHE A CA 1
ATOM 4534 C C . PHE A 1 574 ? 3.370 1.325 -18.059 1.00 96.19 574 PHE A C 1
ATOM 4536 O O . PHE A 1 574 ? 3.506 0.206 -18.557 1.00 96.19 574 PHE A O 1
ATOM 4543 N N . ASP A 1 575 ? 3.043 2.399 -18.772 1.00 96.44 575 ASP A N 1
ATOM 4544 C CA . ASP A 1 575 ? 3.058 2.394 -20.231 1.00 96.44 575 ASP A CA 1
ATOM 4545 C C . ASP A 1 575 ? 4.499 2.505 -20.740 1.00 96.44 575 ASP A C 1
ATOM 4547 O O . ASP A 1 575 ? 5.389 3.030 -20.056 1.00 96.44 575 ASP A O 1
ATOM 4551 N N . PHE A 1 576 ? 4.750 2.068 -21.970 1.00 97.44 576 PHE A N 1
ATOM 4552 C CA . PHE A 1 576 ? 6.042 2.310 -22.599 1.00 97.44 576 PHE A CA 1
ATOM 4553 C C . PHE A 1 576 ? 5.965 2.408 -24.119 1.00 97.44 576 PHE A C 1
ATOM 4555 O O . PHE A 1 576 ? 5.103 1.813 -24.761 1.00 97.44 576 PHE A O 1
ATOM 4562 N N . ALA A 1 577 ? 6.926 3.136 -24.686 1.00 98.06 577 ALA A N 1
ATOM 4563 C CA . ALA A 1 577 ? 7.258 3.092 -26.103 1.00 98.06 577 ALA A CA 1
ATOM 4564 C C . ALA A 1 577 ? 8.630 2.431 -26.273 1.00 98.06 577 ALA A C 1
ATOM 4566 O O . ALA A 1 577 ? 9.552 2.675 -25.487 1.00 98.06 577 ALA A O 1
ATOM 4567 N N . SER A 1 578 ? 8.780 1.600 -27.298 1.00 98.25 578 SER A N 1
ATOM 4568 C CA . SER A 1 578 ? 10.034 0.911 -27.591 1.00 98.25 578 SER A CA 1
ATOM 4569 C C . SER A 1 578 ? 10.343 0.920 -29.083 1.00 98.25 578 SER A C 1
ATOM 4571 O O . SER A 1 578 ? 9.434 1.023 -29.902 1.00 98.25 578 SER A O 1
ATOM 4573 N N . VAL A 1 579 ? 11.627 0.827 -29.431 1.00 98.50 579 VAL A N 1
ATOM 4574 C CA . VAL A 1 579 ? 12.113 0.634 -30.804 1.00 98.50 579 VAL A CA 1
ATOM 4575 C C . VAL A 1 579 ? 13.174 -0.460 -30.829 1.00 98.50 579 VAL A C 1
ATOM 4577 O O . VAL A 1 579 ? 14.000 -0.550 -29.914 1.00 98.50 579 VAL A O 1
ATOM 4580 N N . VAL A 1 580 ? 13.179 -1.277 -31.880 1.00 98.44 580 VAL A N 1
ATOM 4581 C CA . VAL A 1 580 ? 14.283 -2.194 -32.179 1.00 98.44 580 VAL A CA 1
ATOM 4582 C C . VAL A 1 580 ? 15.384 -1.397 -32.872 1.00 98.44 580 VAL A C 1
ATOM 4584 O O . VAL A 1 580 ? 15.215 -0.938 -33.995 1.00 98.44 580 VAL A O 1
ATOM 4587 N N . VAL A 1 581 ? 16.522 -1.224 -32.208 1.00 98.12 581 VAL A N 1
ATOM 4588 C CA . VAL A 1 581 ? 17.682 -0.507 -32.762 1.00 98.12 581 VAL A CA 1
ATOM 4589 C C . VAL A 1 581 ? 18.389 -1.369 -33.808 1.00 98.12 581 VAL A C 1
ATOM 4591 O O . VAL A 1 581 ? 18.707 -0.909 -34.899 1.00 98.12 581 VAL A O 1
ATOM 4594 N N . ILE A 1 582 ? 18.622 -2.641 -33.479 1.00 98.31 582 ILE A N 1
ATOM 4595 C CA . ILE A 1 582 ? 19.285 -3.618 -34.348 1.00 98.31 582 ILE A CA 1
ATOM 4596 C C . ILE A 1 582 ? 18.770 -5.027 -34.037 1.00 98.31 582 ILE A C 1
ATOM 4598 O O . ILE A 1 582 ? 18.364 -5.313 -32.909 1.00 98.31 582 ILE A O 1
ATOM 4602 N N . GLY A 1 583 ? 18.808 -5.915 -35.032 1.00 97.50 583 GLY A N 1
ATOM 4603 C CA . GLY A 1 583 ? 18.444 -7.324 -34.895 1.00 97.50 583 GLY A CA 1
ATOM 4604 C C . GLY A 1 583 ? 16.973 -7.619 -35.189 1.00 97.50 583 GLY A C 1
ATOM 4605 O O . GLY A 1 583 ? 16.297 -6.906 -35.933 1.00 97.50 583 GLY A O 1
ATOM 4606 N N . THR A 1 584 ? 16.490 -8.744 -34.670 1.00 97.38 584 THR A N 1
ATOM 4607 C CA . THR A 1 584 ? 15.118 -9.228 -34.866 1.00 97.38 584 THR A CA 1
ATOM 4608 C C . THR A 1 584 ? 14.626 -9.897 -33.591 1.00 97.38 584 THR A C 1
ATOM 4610 O O . THR A 1 584 ? 15.369 -10.646 -32.960 1.00 97.38 584 THR A O 1
ATOM 4613 N N . MET A 1 585 ? 13.365 -9.655 -33.246 1.00 96.88 585 MET A N 1
ATOM 4614 C CA . MET A 1 585 ? 12.676 -10.275 -32.118 1.00 96.88 585 MET A CA 1
ATOM 4615 C C . MET A 1 585 ? 11.250 -10.657 -32.502 1.00 96.88 585 MET A C 1
ATOM 4617 O O . MET A 1 585 ? 10.720 -10.167 -33.500 1.00 96.88 585 MET A O 1
ATOM 4621 N N . HIS A 1 586 ? 10.634 -11.536 -31.720 1.00 96.88 586 HIS A N 1
ATOM 4622 C CA . HIS A 1 586 ? 9.212 -11.835 -31.840 1.00 96.88 586 HIS A CA 1
ATOM 4623 C C . HIS A 1 586 ? 8.515 -11.450 -30.544 1.00 96.88 586 HIS A C 1
ATOM 4625 O O . HIS A 1 586 ? 9.068 -11.649 -29.465 1.00 96.88 586 HIS A O 1
ATOM 4631 N N . GLN A 1 587 ? 7.312 -10.906 -30.650 1.00 96.56 587 GLN A N 1
ATOM 4632 C CA . GLN A 1 587 ? 6.526 -10.491 -29.498 1.00 96.56 587 GLN A CA 1
ATOM 4633 C C . GLN A 1 587 ? 5.088 -10.956 -29.670 1.00 96.56 587 GLN A C 1
ATOM 4635 O O . GLN A 1 587 ? 4.556 -10.966 -30.782 1.00 96.56 587 GLN A O 1
ATOM 4640 N N . SER A 1 588 ? 4.484 -11.372 -28.569 1.00 95.56 588 SER A N 1
ATOM 4641 C CA . SER A 1 588 ? 3.124 -11.908 -28.546 1.00 95.56 588 SER A CA 1
ATOM 4642 C C . SER A 1 588 ? 2.323 -11.172 -27.481 1.00 95.56 588 SER A C 1
ATOM 4644 O O . SER A 1 588 ? 2.906 -10.702 -26.504 1.00 95.56 588 SER A O 1
ATOM 4646 N N . ILE A 1 589 ? 1.008 -11.070 -27.654 1.00 95.50 589 ILE A N 1
ATOM 4647 C CA . ILE A 1 589 ? 0.096 -10.475 -26.666 1.00 95.50 589 ILE A CA 1
ATOM 4648 C C . ILE A 1 589 ? -0.974 -11.478 -26.239 1.00 95.50 589 ILE A C 1
ATOM 4650 O O . ILE A 1 589 ? -1.407 -12.322 -27.026 1.00 95.50 589 ILE A O 1
ATOM 4654 N N . TYR A 1 590 ? -1.403 -11.367 -24.984 1.00 94.31 590 TYR A N 1
ATOM 4655 C CA . TYR A 1 590 ? -2.261 -12.337 -24.308 1.00 94.31 590 TYR A CA 1
ATOM 4656 C C . TYR A 1 590 ? -3.416 -11.664 -23.562 1.00 94.31 590 TYR A C 1
ATOM 4658 O O . TYR A 1 590 ? -3.354 -10.486 -23.210 1.00 94.31 590 TYR A O 1
ATOM 4666 N N . ALA A 1 591 ? -4.446 -12.451 -23.262 1.00 90.94 591 ALA A N 1
ATOM 4667 C CA . ALA A 1 591 ? -5.508 -12.114 -22.319 1.00 90.94 591 ALA A CA 1
ATOM 4668 C C . ALA A 1 591 ? -5.767 -13.298 -21.376 1.00 90.94 591 ALA A C 1
ATOM 4670 O O . ALA A 1 591 ? -5.639 -14.450 -21.778 1.00 90.94 591 ALA A O 1
ATOM 4671 N N . GLN A 1 592 ? -6.154 -13.052 -20.126 1.00 89.44 592 GLN A N 1
ATOM 4672 C CA . GLN A 1 592 ? -6.541 -14.122 -19.194 1.00 89.44 592 GLN A CA 1
ATOM 4673 C C . GLN A 1 592 ? -7.956 -14.632 -19.521 1.00 89.44 592 GLN A C 1
ATOM 4675 O O . GLN A 1 592 ? -8.869 -13.816 -19.649 1.00 89.44 592 GLN A O 1
ATOM 4680 N N . ARG A 1 593 ? -8.185 -15.951 -19.634 1.00 81.31 593 ARG A N 1
ATOM 4681 C CA . ARG A 1 593 ? -9.444 -16.515 -20.182 1.00 81.31 593 ARG A CA 1
ATOM 4682 C C . ARG A 1 593 ? -10.728 -16.093 -19.458 1.00 81.31 593 ARG A C 1
ATOM 4684 O O . ARG A 1 593 ? -11.726 -15.840 -20.131 1.00 81.31 593 ARG A O 1
ATOM 4691 N N . ASP A 1 594 ? -10.708 -15.897 -18.140 1.00 69.81 594 ASP A N 1
ATOM 4692 C CA . ASP A 1 594 ? -11.897 -15.447 -17.388 1.00 69.81 594 ASP A CA 1
ATOM 4693 C C . ASP A 1 594 ? -12.396 -14.058 -17.823 1.00 69.81 594 ASP A C 1
ATOM 4695 O O . ASP A 1 594 ? -13.578 -13.731 -17.699 1.00 69.81 594 ASP A O 1
ATOM 4699 N N . SER A 1 595 ? -11.509 -13.243 -18.403 1.00 57.03 595 SER A N 1
ATOM 4700 C CA . SER A 1 595 ? -11.856 -11.942 -18.982 1.00 57.03 595 SER A CA 1
ATOM 4701 C C . SER A 1 595 ? -12.404 -12.035 -20.415 1.00 57.03 595 SER A C 1
ATOM 4703 O O . SER A 1 595 ? -13.081 -11.113 -20.876 1.00 57.03 595 SER A O 1
ATOM 4705 N N . VAL A 1 596 ? -12.173 -13.155 -21.115 1.00 52.06 596 VAL A N 1
ATOM 4706 C CA . VAL A 1 596 ? -12.441 -13.305 -22.557 1.00 52.06 596 VAL A CA 1
ATOM 4707 C C . VAL A 1 596 ? -13.847 -13.823 -22.862 1.00 52.06 596 VAL A C 1
ATOM 4709 O O . VAL A 1 596 ? -14.349 -13.597 -23.963 1.00 52.06 596 VAL A O 1
ATOM 4712 N N . HIS A 1 597 ? -14.565 -14.386 -21.881 1.00 50.38 597 HIS A N 1
ATOM 4713 C CA . HIS A 1 597 ? -15.953 -14.837 -22.076 1.00 50.38 597 HIS A CA 1
ATOM 4714 C C . HIS A 1 597 ? -16.920 -13.739 -22.572 1.00 50.38 597 HIS A C 1
ATOM 4716 O O . HIS A 1 597 ? -18.027 -14.056 -23.002 1.00 50.38 597 HIS A O 1
ATOM 4722 N N . ARG A 1 598 ? -16.520 -12.456 -22.552 1.00 47.91 598 ARG A N 1
ATOM 4723 C CA . ARG A 1 598 ? -17.307 -11.333 -23.085 1.00 47.91 598 ARG A CA 1
ATOM 4724 C C . ARG A 1 598 ? -16.915 -10.846 -24.481 1.00 47.91 598 ARG A C 1
ATOM 4726 O O . ARG A 1 598 ? -17.679 -10.055 -25.024 1.00 47.91 598 ARG A O 1
ATOM 4733 N N . LEU A 1 599 ? -15.773 -11.244 -25.051 1.00 48.12 599 LEU A N 1
ATOM 4734 C CA . LEU A 1 599 ? -15.233 -10.535 -26.218 1.00 48.12 599 LEU A CA 1
ATOM 4735 C C . LEU A 1 599 ? -15.358 -11.245 -27.568 1.00 48.12 599 LEU A C 1
ATOM 4737 O O . LEU A 1 599 ? -15.588 -10.523 -28.531 1.00 48.12 599 LEU A O 1
ATOM 4741 N N . LEU A 1 600 ? -15.279 -12.576 -27.714 1.00 47.62 600 LEU A N 1
ATOM 4742 C CA . LEU A 1 600 ? -15.297 -13.168 -29.068 1.00 47.62 600 LEU A CA 1
ATOM 4743 C C . LEU A 1 600 ? -15.906 -14.581 -29.157 1.00 47.62 600 LEU A C 1
ATOM 4745 O O . LEU A 1 600 ? -15.423 -15.522 -28.537 1.00 47.62 600 LEU A O 1
ATOM 4749 N N . ASN A 1 601 ? -16.907 -14.725 -30.037 1.00 51.66 601 ASN A N 1
ATOM 4750 C CA . ASN A 1 601 ? -17.325 -15.977 -30.686 1.00 51.66 601 ASN A CA 1
ATOM 4751 C C . ASN A 1 601 ? -16.477 -16.216 -31.959 1.00 51.66 601 ASN A C 1
ATOM 4753 O O . ASN A 1 601 ? -17.041 -16.422 -33.033 1.00 51.66 601 ASN A O 1
ATOM 4757 N N . ASP A 1 602 ? -15.144 -16.099 -31.893 1.00 56.84 602 ASP A N 1
ATOM 4758 C CA . ASP A 1 602 ? -14.288 -16.267 -33.079 1.00 56.84 602 ASP A CA 1
ATOM 4759 C C . ASP A 1 602 ? -13.851 -17.741 -33.246 1.00 56.84 602 ASP A C 1
ATOM 4761 O O . ASP A 1 602 ? -13.028 -18.232 -32.467 1.00 56.84 602 ASP A O 1
ATOM 4765 N N . PRO A 1 603 ? -14.371 -18.470 -34.255 1.00 53.72 603 PRO A N 1
ATOM 4766 C CA . PRO A 1 603 ? -14.029 -19.869 -34.509 1.00 53.72 603 PRO A CA 1
ATOM 4767 C C . PRO A 1 603 ? -12.573 -20.098 -34.966 1.00 53.72 603 PRO A C 1
ATOM 4769 O O . PRO A 1 603 ? -12.174 -21.249 -35.139 1.00 53.72 603 PRO A O 1
ATOM 4772 N N . MET A 1 604 ? -11.760 -19.051 -35.159 1.00 52.28 604 MET A N 1
ATOM 4773 C CA . MET A 1 604 ? -10.329 -19.176 -35.480 1.00 52.28 604 MET A CA 1
ATOM 4774 C C . MET A 1 604 ? -9.409 -19.288 -34.249 1.00 52.28 604 MET A C 1
ATOM 4776 O O . MET A 1 604 ? -8.225 -19.591 -34.410 1.00 52.28 604 MET A O 1
ATOM 4780 N N . ALA A 1 605 ? -9.928 -19.115 -33.026 1.00 55.84 605 ALA A N 1
ATOM 4781 C CA . ALA A 1 605 ? -9.131 -19.081 -31.791 1.00 55.84 605 ALA A CA 1
ATOM 4782 C C . ALA A 1 605 ? -8.418 -20.405 -31.425 1.00 55.84 605 ALA A C 1
ATOM 4784 O O . ALA A 1 605 ? -7.508 -20.405 -30.599 1.00 55.84 605 ALA A O 1
ATOM 4785 N N . ASP A 1 606 ? -8.783 -21.529 -32.044 1.00 54.34 606 ASP A N 1
ATOM 4786 C CA . ASP A 1 606 ? -8.359 -22.864 -31.594 1.00 54.34 606 ASP A CA 1
ATOM 4787 C C . ASP A 1 606 ? -6.997 -23.336 -32.159 1.00 54.34 606 ASP A C 1
ATOM 4789 O O . ASP A 1 606 ? -6.521 -24.419 -31.823 1.00 54.34 606 ASP A O 1
ATOM 4793 N N . ARG A 1 607 ? -6.335 -22.569 -33.045 1.00 54.78 607 ARG A N 1
ATOM 4794 C CA . ARG A 1 607 ? -5.183 -23.086 -33.827 1.00 54.78 607 ARG A CA 1
ATOM 4795 C C . ARG A 1 607 ? -3.790 -22.534 -33.505 1.00 54.78 607 ARG A C 1
ATOM 4797 O O . ARG A 1 607 ? -2.830 -23.067 -34.057 1.00 54.78 607 ARG A O 1
ATOM 4804 N N . ALA A 1 608 ? -3.628 -21.544 -32.624 1.00 64.06 608 ALA A N 1
ATOM 4805 C CA . ALA A 1 608 ? -2.302 -20.952 -32.358 1.00 64.06 608 ALA A CA 1
ATOM 4806 C C . ALA A 1 608 ? -2.063 -20.498 -30.904 1.00 64.06 608 ALA A C 1
ATOM 4808 O O . ALA A 1 608 ? -1.230 -19.631 -30.655 1.00 64.06 608 ALA A O 1
ATOM 4809 N N . ASP A 1 609 ? -2.782 -21.055 -29.928 1.00 79.69 609 ASP A N 1
ATOM 4810 C CA . ASP A 1 609 ? -2.631 -20.631 -28.535 1.00 79.69 609 ASP A CA 1
ATOM 4811 C C . ASP A 1 609 ? -1.413 -21.307 -27.871 1.00 79.69 609 ASP A C 1
ATOM 4813 O O . ASP A 1 609 ? -1.458 -22.488 -27.508 1.00 79.69 609 ASP A O 1
ATOM 4817 N N . ARG A 1 610 ? -0.305 -20.556 -27.737 1.00 85.12 610 ARG A N 1
ATOM 4818 C CA . ARG A 1 610 ? 1.000 -21.036 -27.229 1.00 85.12 610 ARG A CA 1
ATOM 4819 C C . ARG A 1 610 ? 0.881 -21.740 -25.880 1.00 85.12 610 ARG A C 1
ATOM 4821 O O . ARG A 1 610 ? 1.522 -22.767 -25.664 1.00 85.12 610 ARG A O 1
ATOM 4828 N N . TYR A 1 611 ? 0.055 -21.189 -24.997 1.00 89.00 611 TYR A N 1
ATOM 4829 C CA . TYR A 1 611 ? -0.134 -21.681 -23.635 1.00 89.00 611 TYR A CA 1
ATOM 4830 C C . TYR A 1 611 ? -1.398 -22.530 -23.474 1.00 89.00 611 TYR A C 1
ATOM 4832 O O . TYR A 1 611 ? -1.760 -22.887 -22.355 1.00 89.00 611 TYR A O 1
ATOM 4840 N N . SER A 1 612 ? -2.049 -22.928 -24.572 1.00 87.06 612 SER A N 1
ATOM 4841 C CA . SER A 1 612 ? -3.197 -23.832 -24.502 1.00 87.06 612 SER A CA 1
ATOM 4842 C C . SER A 1 612 ? -2.801 -25.169 -23.874 1.00 87.06 612 SER A C 1
ATOM 4844 O O . SER A 1 612 ? -1.885 -25.855 -24.345 1.00 87.06 612 SER A O 1
ATOM 4846 N N . GLY A 1 613 ? -3.490 -25.529 -22.788 1.00 85.38 613 GLY A N 1
ATOM 4847 C CA . GLY A 1 613 ? -3.212 -26.722 -21.986 1.00 85.38 613 GLY A CA 1
ATOM 4848 C C . GLY A 1 613 ? -1.971 -26.618 -21.092 1.00 85.38 613 GLY A C 1
ATOM 4849 O O . GLY A 1 613 ? -1.597 -27.609 -20.465 1.00 85.38 613 GLY A O 1
ATOM 4850 N N . VAL A 1 614 ? -1.324 -25.451 -21.021 1.00 87.81 614 VAL A N 1
ATOM 4851 C CA . VAL A 1 614 ? -0.234 -25.182 -20.079 1.00 87.81 614 VAL A CA 1
ATOM 4852 C C . VAL A 1 614 ? -0.830 -24.574 -18.815 1.00 87.81 614 VAL A C 1
ATOM 4854 O O . VAL A 1 614 ? -1.421 -23.500 -18.853 1.00 87.81 614 VAL A O 1
ATOM 4857 N N . LYS A 1 615 ? -0.639 -25.244 -17.675 1.00 86.94 615 LYS A N 1
ATOM 4858 C CA . LYS A 1 615 ? -1.001 -24.684 -16.370 1.00 86.94 615 LYS A CA 1
ATOM 4859 C C . LYS A 1 615 ? -0.017 -23.584 -15.992 1.00 86.94 615 LYS A C 1
ATOM 4861 O O . LYS A 1 615 ? 1.115 -23.873 -15.593 1.00 86.94 615 LYS A O 1
ATOM 4866 N N . LEU A 1 616 ? -0.447 -22.337 -16.138 1.00 94.31 616 LEU A N 1
ATOM 4867 C CA . LEU A 1 616 ? 0.304 -21.186 -15.668 1.00 94.31 616 LEU A CA 1
ATOM 4868 C C . LEU A 1 616 ? -0.147 -20.800 -14.266 1.00 94.31 616 LEU A C 1
ATOM 4870 O O . LEU A 1 616 ? -1.261 -21.077 -13.827 1.00 94.31 616 LEU A O 1
ATOM 4874 N N . VAL A 1 617 ? 0.758 -20.134 -13.573 1.00 95.38 617 VAL A N 1
ATOM 4875 C CA . VAL A 1 617 ? 0.536 -19.512 -12.284 1.00 95.38 617 VAL A CA 1
ATOM 4876 C C . VAL A 1 617 ? 0.627 -18.010 -12.486 1.00 95.38 617 VAL A C 1
ATOM 4878 O O . VAL A 1 617 ? 1.665 -17.500 -12.916 1.00 95.38 617 VAL A O 1
ATOM 4881 N N . HIS A 1 618 ? -0.456 -17.316 -12.166 1.00 95.38 618 HIS A N 1
ATOM 4882 C CA . HIS A 1 618 ? -0.490 -15.871 -12.028 1.00 95.38 618 HIS A CA 1
ATOM 4883 C C . HIS A 1 618 ? 0.021 -15.474 -10.650 1.00 95.38 618 HIS A C 1
ATOM 4885 O O . HIS A 1 618 ? -0.390 -16.027 -9.624 1.00 95.38 618 HIS A O 1
ATOM 4891 N N . VAL A 1 619 ? 0.932 -14.508 -10.645 1.00 94.44 619 VAL A N 1
ATOM 4892 C CA . VAL A 1 619 ? 1.405 -13.847 -9.433 1.00 94.44 619 VAL A CA 1
ATOM 4893 C C . VAL A 1 619 ? 1.530 -12.339 -9.659 1.00 94.44 619 VAL A C 1
ATOM 4895 O O . VAL A 1 619 ? 1.752 -11.860 -10.777 1.00 94.44 619 VAL A O 1
ATOM 4898 N N . HIS A 1 620 ? 1.399 -11.575 -8.579 1.00 91.69 620 HIS A N 1
ATOM 4899 C CA . HIS A 1 620 ? 1.645 -10.138 -8.552 1.00 91.69 620 HIS A CA 1
ATOM 4900 C C . HIS A 1 620 ? 3.139 -9.852 -8.390 1.00 91.69 620 HIS A C 1
ATOM 4902 O O . HIS A 1 620 ? 3.806 -10.423 -7.525 1.00 91.69 620 HIS A O 1
ATOM 4908 N N . GLY A 1 621 ? 3.626 -8.883 -9.160 1.00 90.94 621 GLY A N 1
ATOM 4909 C CA . GLY A 1 621 ? 5.040 -8.585 -9.325 1.00 90.94 621 GLY A CA 1
ATOM 4910 C C . GLY A 1 621 ? 5.614 -9.329 -10.525 1.00 90.94 621 GLY A C 1
ATOM 4911 O O . GLY A 1 621 ? 5.539 -10.543 -10.595 1.00 90.94 621 GLY A O 1
ATOM 4912 N N . VAL A 1 622 ? 6.257 -8.624 -11.461 1.00 88.69 622 VAL A N 1
ATOM 4913 C CA . VAL A 1 622 ? 7.045 -9.302 -12.519 1.00 88.69 622 VAL A CA 1
ATOM 4914 C C . VAL A 1 622 ? 8.254 -10.021 -11.908 1.00 88.69 622 VAL A C 1
ATOM 4916 O O . VAL A 1 622 ? 8.744 -11.013 -12.438 1.00 88.69 622 VAL A O 1
ATOM 4919 N N . TRP A 1 623 ? 8.726 -9.538 -10.756 1.00 88.25 623 TRP A N 1
ATOM 4920 C CA . TRP A 1 623 ? 9.965 -9.961 -10.116 1.00 88.25 623 TRP A CA 1
ATOM 4921 C C . TRP A 1 623 ? 9.723 -10.351 -8.659 1.00 88.25 623 TRP A C 1
ATOM 4923 O O . TRP A 1 623 ? 9.000 -9.612 -7.986 1.00 88.25 623 TRP A O 1
ATOM 4933 N N . PRO A 1 624 ? 10.385 -11.410 -8.150 1.00 88.19 624 PRO A N 1
ATOM 4934 C CA . PRO A 1 624 ? 10.256 -11.797 -6.754 1.00 88.19 624 PRO A CA 1
ATOM 4935 C C . PRO A 1 624 ? 10.717 -10.672 -5.792 1.00 88.19 624 PRO A C 1
ATOM 4937 O O . PRO A 1 624 ? 11.585 -9.867 -6.168 1.00 88.19 624 PRO A O 1
ATOM 4940 N N . PRO A 1 625 ? 10.155 -10.609 -4.567 1.00 89.69 625 PRO A N 1
ATOM 4941 C CA . PRO A 1 625 ? 9.116 -11.503 -4.056 1.00 89.69 625 PRO A CA 1
ATOM 4942 C C . PRO A 1 625 ? 7.782 -11.293 -4.778 1.00 89.69 625 PRO A C 1
ATOM 4944 O O . PRO A 1 625 ? 7.373 -10.166 -5.057 1.00 89.69 625 PRO A O 1
ATOM 4947 N N . HIS A 1 626 ? 7.140 -12.413 -5.093 1.00 91.56 626 HIS A N 1
ATOM 4948 C CA . HIS A 1 626 ? 5.831 -12.437 -5.727 1.00 91.56 626 HIS A CA 1
ATOM 4949 C C . HIS A 1 626 ? 4.748 -12.508 -4.662 1.00 91.56 626 HIS A C 1
ATOM 4951 O O . HIS A 1 626 ? 4.960 -13.093 -3.598 1.00 91.56 626 HIS A O 1
ATOM 4957 N N . PHE A 1 627 ? 3.584 -11.943 -4.956 1.00 85.88 627 PHE A N 1
ATOM 4958 C CA . PHE A 1 627 ? 2.432 -11.982 -4.059 1.00 85.88 627 PHE A CA 1
ATOM 4959 C C . PHE A 1 627 ? 1.258 -12.632 -4.762 1.00 85.88 627 PHE A C 1
ATOM 4961 O O . PHE A 1 627 ? 1.106 -12.493 -5.972 1.00 85.88 627 PHE A O 1
ATOM 4968 N N . GLY A 1 628 ? 0.413 -13.316 -3.995 1.00 88.44 628 GLY A N 1
ATOM 4969 C CA . GLY A 1 628 ? -0.661 -14.115 -4.569 1.00 88.44 628 GLY A CA 1
ATOM 4970 C C . GLY A 1 628 ? -0.132 -15.302 -5.376 1.00 88.44 628 GLY A C 1
ATOM 4971 O O . GLY A 1 628 ? 1.040 -15.379 -5.747 1.00 88.44 628 GLY A O 1
ATOM 4972 N N . ARG A 1 629 ? -1.009 -16.274 -5.589 1.00 93.06 629 ARG A N 1
ATOM 4973 C CA . ARG A 1 629 ? -0.736 -17.430 -6.432 1.00 93.06 629 ARG A CA 1
ATOM 4974 C C . ARG A 1 629 ? -2.062 -17.996 -6.898 1.00 93.06 629 ARG A C 1
ATOM 4976 O O . ARG A 1 629 ? -2.827 -18.499 -6.077 1.00 93.06 629 ARG A O 1
ATOM 4983 N N . GLU A 1 630 ? -2.307 -17.924 -8.193 1.00 92.88 630 GLU A N 1
ATOM 4984 C CA . GLU A 1 630 ? -3.538 -18.419 -8.799 1.00 92.88 630 GLU A CA 1
ATOM 4985 C C . GLU A 1 630 ? -3.196 -19.253 -10.033 1.00 92.88 630 GLU A C 1
ATOM 4987 O O . GLU A 1 630 ? -2.389 -18.833 -10.859 1.00 92.88 630 GLU A O 1
ATOM 4992 N N . GLU A 1 631 ? -3.757 -20.460 -10.144 1.00 93.44 631 GLU A N 1
ATOM 4993 C CA . GLU A 1 631 ? -3.678 -21.206 -11.403 1.00 93.44 631 GLU A CA 1
ATOM 4994 C C . GLU A 1 631 ? -4.583 -20.519 -12.421 1.00 93.44 631 GLU A C 1
ATOM 4996 O O . GLU A 1 631 ? -5.767 -20.324 -12.159 1.00 93.44 631 GLU A O 1
ATOM 5001 N N . VAL A 1 632 ? -4.031 -20.161 -13.577 1.00 93.69 632 VAL A N 1
ATOM 5002 C CA . VAL A 1 632 ? -4.775 -19.457 -14.622 1.00 93.69 632 VAL A CA 1
ATOM 5003 C C . VAL A 1 632 ? -4.444 -20.002 -16.002 1.00 93.69 632 VAL A C 1
ATOM 5005 O O . VAL A 1 632 ? -3.380 -20.580 -16.242 1.00 93.69 632 VAL A O 1
ATOM 5008 N N . GLU A 1 633 ? -5.347 -19.737 -16.938 1.00 91.00 633 GLU A N 1
ATOM 5009 C CA . GLU A 1 633 ? -5.117 -19.928 -18.362 1.00 91.00 633 GLU A CA 1
ATOM 5010 C C . GLU A 1 633 ? -5.056 -18.569 -19.061 1.00 91.00 633 GLU A C 1
ATOM 5012 O O . GLU A 1 633 ? -5.904 -17.692 -18.854 1.00 91.00 633 GLU A O 1
ATOM 5017 N N . VAL A 1 634 ? -4.056 -18.403 -19.924 1.00 91.38 634 VAL A N 1
ATOM 5018 C CA . VAL A 1 634 ? -3.958 -17.252 -20.823 1.00 91.38 634 VAL A CA 1
ATOM 5019 C C . VAL A 1 634 ? -4.285 -17.698 -22.239 1.00 91.38 634 VAL A C 1
ATOM 5021 O O . VAL A 1 634 ? -3.930 -18.798 -22.650 1.00 91.38 634 VAL A O 1
ATOM 5024 N N . GLN A 1 635 ? -4.968 -16.835 -22.974 1.00 90.25 635 GLN A N 1
ATOM 5025 C CA . GLN A 1 635 ? -5.260 -16.985 -24.385 1.00 90.25 635 GLN A CA 1
ATOM 5026 C C . GLN A 1 635 ? -4.356 -16.054 -25.183 1.00 90.25 635 GLN A C 1
ATOM 5028 O O . GLN A 1 635 ? -4.267 -14.855 -24.907 1.00 90.25 635 GLN A O 1
ATOM 5033 N N . THR A 1 636 ? -3.708 -16.607 -26.199 1.00 91.06 636 THR A N 1
ATOM 5034 C CA . THR A 1 636 ? -2.945 -15.828 -27.176 1.00 91.06 636 THR A CA 1
ATOM 5035 C C . THR A 1 636 ? -3.889 -14.975 -28.030 1.00 91.06 636 THR A C 1
ATOM 5037 O O . THR A 1 636 ? -4.788 -15.506 -28.678 1.00 91.06 636 THR A O 1
ATOM 5040 N N . ILE A 1 637 ? -3.693 -13.654 -28.022 1.00 90.31 637 ILE A N 1
ATOM 5041 C CA . ILE A 1 637 ? -4.441 -12.690 -28.850 1.00 90.31 637 ILE A CA 1
ATOM 5042 C C . ILE A 1 637 ? -3.728 -12.468 -30.184 1.00 90.31 637 ILE A C 1
ATOM 5044 O O . ILE A 1 637 ? -4.352 -12.480 -31.240 1.00 90.31 637 ILE A O 1
ATOM 5048 N N . GLU A 1 638 ? -2.406 -12.311 -30.146 1.00 92.06 638 GLU A N 1
ATOM 5049 C CA . GLU A 1 638 ? -1.557 -12.264 -31.334 1.00 92.06 638 GLU A CA 1
ATOM 5050 C C . GLU A 1 638 ? -0.245 -12.982 -31.020 1.00 92.06 638 GLU A C 1
ATOM 5052 O O . GLU A 1 638 ? 0.402 -12.687 -30.014 1.00 92.06 638 GLU A O 1
ATOM 5057 N N . ASP A 1 639 ? 0.137 -13.935 -31.870 1.00 91.88 639 ASP A N 1
ATOM 5058 C CA . ASP A 1 639 ? 1.307 -14.787 -31.663 1.00 91.88 639 ASP A CA 1
ATOM 5059 C C . ASP A 1 639 ? 2.473 -14.355 -32.562 1.00 91.88 639 ASP A C 1
ATOM 5061 O O . ASP A 1 639 ? 2.326 -14.244 -33.782 1.00 91.88 639 ASP A O 1
ATOM 5065 N N . ARG A 1 640 ? 3.657 -14.169 -31.964 1.00 92.50 640 ARG A N 1
ATOM 5066 C CA . ARG A 1 640 ? 4.950 -14.054 -32.671 1.00 92.50 640 ARG A CA 1
ATOM 5067 C C . ARG A 1 640 ? 4.996 -12.987 -33.761 1.00 92.50 640 ARG A C 1
ATOM 5069 O O . ARG A 1 640 ? 5.549 -13.222 -34.842 1.00 92.50 640 ARG A O 1
ATOM 5076 N N . LEU A 1 641 ? 4.496 -11.787 -33.489 1.00 96.44 641 LEU A N 1
ATOM 5077 C CA . LEU A 1 641 ? 4.738 -10.671 -34.391 1.00 96.44 641 LEU A CA 1
ATOM 5078 C C . LEU A 1 641 ? 6.248 -10.424 -34.492 1.00 96.44 641 LEU A C 1
ATOM 5080 O O . LEU A 1 641 ? 6.908 -10.110 -33.504 1.00 96.44 641 LEU A O 1
ATOM 5084 N N . LYS A 1 642 ? 6.789 -10.566 -35.703 1.00 97.69 642 LYS A N 1
ATOM 5085 C CA . LYS A 1 642 ? 8.187 -10.257 -35.998 1.00 97.69 642 LYS A CA 1
ATOM 5086 C C . LYS A 1 642 ? 8.397 -8.742 -35.973 1.00 97.69 642 LYS A C 1
ATOM 5088 O O . LYS A 1 642 ? 7.748 -8.016 -36.730 1.00 97.69 642 LYS A O 1
ATOM 5093 N N . LEU A 1 643 ? 9.341 -8.306 -35.148 1.00 98.19 643 LEU A N 1
ATOM 5094 C CA . LEU A 1 643 ? 9.836 -6.937 -35.058 1.00 98.19 643 LEU A CA 1
ATOM 5095 C C . LEU A 1 643 ? 11.307 -6.909 -35.484 1.00 98.19 643 LEU A C 1
ATOM 5097 O O . LEU A 1 643 ? 12.102 -7.778 -35.111 1.00 98.19 643 LEU A O 1
ATOM 5101 N N . THR A 1 644 ? 11.666 -5.920 -36.286 1.00 98.19 644 THR A N 1
ATOM 5102 C CA . THR A 1 644 ? 12.983 -5.747 -36.905 1.00 98.19 644 THR A CA 1
ATOM 5103 C C . THR A 1 644 ? 13.514 -4.339 -36.671 1.00 98.19 644 THR A C 1
ATOM 5105 O O . THR A 1 644 ? 12.780 -3.469 -36.215 1.00 98.19 644 THR A O 1
ATOM 5108 N N . ALA A 1 645 ? 14.798 -4.112 -36.953 1.00 98.25 645 ALA A N 1
ATOM 5109 C CA . ALA A 1 645 ? 15.425 -2.802 -36.793 1.00 98.25 645 ALA A CA 1
ATOM 5110 C C . ALA A 1 645 ? 14.588 -1.664 -37.418 1.00 98.25 645 ALA A C 1
ATOM 5112 O O . ALA A 1 645 ? 14.199 -1.736 -38.583 1.00 98.25 645 ALA A O 1
ATOM 5113 N N . GLY A 1 646 ? 14.327 -0.617 -36.635 1.00 97.88 646 GLY A N 1
ATOM 5114 C CA . GLY A 1 646 ? 13.491 0.529 -36.997 1.00 97.88 646 GLY A CA 1
ATOM 5115 C C . GLY A 1 646 ? 12.017 0.402 -36.600 1.00 97.88 646 GLY A C 1
ATOM 5116 O O . GLY A 1 646 ? 11.351 1.434 -36.472 1.00 97.88 646 GLY A O 1
ATOM 5117 N N . ASP A 1 647 ? 11.512 -0.811 -36.347 1.00 98.56 647 ASP A N 1
ATOM 5118 C CA . ASP A 1 647 ? 10.149 -1.004 -35.850 1.00 98.56 647 ASP A CA 1
ATOM 5119 C C . ASP A 1 647 ? 10.026 -0.445 -34.429 1.00 98.56 647 ASP A C 1
ATOM 5121 O O . ASP A 1 647 ? 10.814 -0.786 -33.540 1.00 98.56 647 ASP A O 1
ATOM 5125 N N . SER A 1 648 ? 9.009 0.391 -34.207 1.00 98.19 648 SER A N 1
ATOM 5126 C CA . SER A 1 648 ? 8.621 0.868 -32.883 1.00 98.19 648 SER A CA 1
ATOM 5127 C C . SER A 1 648 ? 7.205 0.440 -32.526 1.00 98.19 648 SER A C 1
ATOM 5129 O O . SER A 1 648 ? 6.368 0.193 -33.393 1.00 98.19 648 SER A O 1
ATOM 5131 N N . TYR A 1 649 ? 6.939 0.323 -31.231 1.00 98.38 649 TYR A N 1
ATOM 5132 C CA . TYR A 1 649 ? 5.652 -0.104 -30.700 1.00 98.38 649 TYR A CA 1
ATOM 5133 C C . TYR A 1 649 ? 5.399 0.522 -29.328 1.00 98.38 649 TYR A C 1
ATOM 5135 O O . TYR A 1 649 ? 6.317 1.017 -28.666 1.00 98.38 649 TYR A O 1
ATOM 5143 N N . TYR A 1 650 ? 4.134 0.533 -28.923 1.00 97.75 650 TYR A N 1
ATOM 5144 C CA . TYR A 1 650 ? 3.675 1.020 -27.628 1.00 97.75 650 TYR A CA 1
ATOM 5145 C C . TYR A 1 650 ? 2.907 -0.081 -26.914 1.00 97.75 650 TYR A C 1
ATOM 5147 O O . TYR A 1 650 ? 2.175 -0.835 -27.548 1.00 97.75 650 TYR A O 1
ATOM 5155 N N . MET A 1 651 ? 3.035 -0.161 -25.598 1.00 97.06 651 MET A N 1
ATOM 5156 C CA . MET A 1 651 ? 2.188 -1.034 -24.800 1.00 97.06 651 MET A CA 1
ATOM 5157 C C . MET A 1 651 ? 1.653 -0.287 -23.598 1.00 97.06 651 MET A C 1
ATOM 5159 O O . MET A 1 651 ? 2.376 0.457 -22.926 1.00 97.06 651 MET A O 1
ATOM 5163 N N . SER A 1 652 ? 0.370 -0.523 -23.343 1.00 95.06 652 SER A N 1
ATOM 5164 C CA . SER A 1 652 ? -0.273 -0.058 -22.128 1.00 95.06 652 SER A CA 1
ATOM 5165 C C . SER A 1 652 ? 0.190 -0.900 -20.940 1.00 95.06 652 SER A C 1
ATOM 5167 O O . SER A 1 652 ? 0.542 -2.072 -21.099 1.00 95.06 652 SER A O 1
ATOM 5169 N N . ALA A 1 653 ? 0.113 -0.345 -19.736 1.00 92.19 653 ALA A N 1
ATOM 5170 C CA . ALA A 1 653 ? 0.471 -1.060 -18.512 1.00 92.19 653 ALA A CA 1
ATOM 5171 C C . ALA A 1 653 ? -0.316 -2.378 -18.304 1.00 92.19 653 ALA A C 1
ATOM 5173 O O . ALA A 1 653 ? 0.170 -3.322 -17.688 1.00 92.19 653 ALA A O 1
ATOM 5174 N N . ASN A 1 654 ? -1.517 -2.489 -18.875 1.00 86.56 654 ASN A N 1
ATOM 5175 C CA . ASN A 1 654 ? -2.357 -3.684 -18.754 1.00 86.56 654 ASN A CA 1
ATOM 5176 C C . ASN A 1 654 ? -2.131 -4.720 -19.866 1.00 86.56 654 ASN A C 1
ATOM 5178 O O . ASN A 1 654 ? -2.739 -5.789 -19.836 1.00 86.56 654 ASN A O 1
ATOM 5182 N N . THR A 1 655 ? -1.284 -4.427 -20.853 1.00 94.38 655 THR A N 1
ATOM 5183 C CA . THR A 1 655 ? -0.991 -5.367 -21.935 1.00 94.38 655 THR A CA 1
ATOM 5184 C C . THR A 1 655 ? -0.146 -6.518 -21.390 1.00 94.38 655 THR A C 1
ATOM 5186 O O . THR A 1 655 ? 0.971 -6.305 -20.922 1.00 94.38 655 THR A O 1
ATOM 5189 N N . ILE A 1 656 ? -0.675 -7.742 -21.460 1.00 95.69 656 ILE A N 1
ATOM 5190 C CA . ILE A 1 656 ? 0.087 -8.957 -21.160 1.00 95.69 656 ILE A CA 1
ATOM 5191 C C . ILE A 1 656 ? 0.835 -9.344 -22.431 1.00 95.69 656 ILE A C 1
ATOM 5193 O O . ILE A 1 656 ? 0.209 -9.554 -23.470 1.00 95.69 656 ILE A O 1
ATOM 5197 N N . HIS A 1 657 ? 2.156 -9.445 -22.363 1.00 96.88 657 HIS A N 1
ATOM 5198 C CA . HIS A 1 657 ? 2.978 -9.802 -23.512 1.00 96.88 657 HIS A CA 1
ATOM 5199 C C . HIS A 1 657 ? 4.160 -10.684 -23.120 1.00 96.88 657 HIS A C 1
ATOM 5201 O O . HIS A 1 657 ? 4.510 -10.791 -21.946 1.00 96.88 657 HIS A O 1
ATOM 5207 N N . ASP A 1 658 ? 4.784 -11.296 -24.120 1.00 95.62 658 ASP A N 1
ATOM 5208 C CA . ASP A 1 658 ? 6.078 -11.958 -23.981 1.00 95.62 658 ASP A CA 1
ATOM 5209 C C . ASP A 1 658 ? 7.036 -11.562 -25.097 1.00 95.62 658 ASP A C 1
ATOM 5211 O O . ASP A 1 658 ? 6.630 -10.969 -26.096 1.00 95.62 658 ASP A O 1
ATOM 5215 N N . VAL A 1 659 ? 8.317 -11.878 -24.923 1.00 95.12 659 VAL A N 1
ATOM 5216 C CA . VAL A 1 659 ? 9.333 -11.662 -25.949 1.00 95.12 659 VAL A CA 1
ATOM 5217 C C . VAL A 1 659 ? 10.069 -12.964 -26.234 1.00 95.12 659 VAL A C 1
ATOM 5219 O O . VAL A 1 659 ? 10.506 -13.650 -25.314 1.00 95.12 659 VAL A O 1
ATOM 5222 N N . GLN A 1 660 ? 10.218 -13.292 -27.517 1.00 94.88 660 GLN A N 1
ATOM 5223 C CA . GLN A 1 660 ? 10.854 -14.507 -28.012 1.00 94.88 660 GLN A CA 1
ATOM 5224 C C . GLN A 1 660 ? 12.057 -14.213 -28.918 1.00 94.88 660 GLN A C 1
ATOM 5226 O O . GLN A 1 660 ? 12.000 -13.386 -29.836 1.00 94.88 660 GLN A O 1
ATOM 5231 N N . PHE A 1 661 ? 13.105 -15.018 -28.736 1.00 94.06 661 PHE A N 1
ATOM 5232 C CA . PHE A 1 661 ? 14.332 -15.014 -29.531 1.00 94.06 661 PHE A CA 1
ATOM 5233 C C . PHE A 1 661 ? 14.757 -16.422 -29.933 1.00 94.06 661 PHE A C 1
ATOM 5235 O O . PHE A 1 661 ? 14.407 -17.399 -29.274 1.00 94.06 661 PHE A O 1
ATOM 5242 N N . ASP A 1 662 ? 15.561 -16.508 -30.992 1.00 94.31 662 ASP A N 1
ATOM 5243 C CA . ASP A 1 662 ? 16.369 -17.694 -31.269 1.00 94.31 662 ASP A CA 1
ATOM 5244 C C . ASP A 1 662 ? 17.680 -17.605 -30.474 1.00 94.31 662 ASP A C 1
ATOM 5246 O O . ASP A 1 662 ? 18.429 -16.638 -30.617 1.00 94.31 662 ASP A O 1
ATOM 5250 N N . GLU A 1 663 ? 17.951 -18.599 -29.632 1.00 92.44 663 GLU A N 1
ATOM 5251 C CA . GLU A 1 663 ? 19.116 -18.662 -28.751 1.00 92.44 663 GLU A CA 1
ATOM 5252 C C . GLU A 1 663 ? 20.438 -18.548 -29.519 1.00 92.44 663 GLU A C 1
ATOM 5254 O O . GLU A 1 663 ? 21.333 -17.815 -29.093 1.00 92.44 663 GLU A O 1
ATOM 5259 N N . HIS A 1 664 ? 20.573 -19.232 -30.658 1.00 92.62 664 HIS A N 1
ATOM 5260 C CA . HIS A 1 664 ? 21.824 -19.267 -31.417 1.00 92.62 664 HIS A CA 1
ATOM 5261 C C . HIS A 1 664 ? 22.134 -17.915 -32.056 1.00 92.62 664 HIS A C 1
ATOM 5263 O O . HIS A 1 664 ? 23.288 -17.472 -32.056 1.00 92.62 664 HIS A O 1
ATOM 5269 N N . ILE A 1 665 ? 21.106 -17.235 -32.566 1.00 95.88 665 ILE A N 1
ATOM 5270 C CA . ILE A 1 665 ? 21.240 -15.869 -33.075 1.00 95.88 665 ILE A CA 1
ATOM 5271 C C . ILE A 1 665 ? 21.540 -14.921 -31.912 1.00 95.88 665 ILE A C 1
ATOM 5273 O O . ILE A 1 665 ? 22.519 -14.178 -31.973 1.00 95.88 665 ILE A O 1
ATOM 5277 N N . ALA A 1 666 ? 20.755 -14.984 -30.836 1.00 94.88 666 ALA A N 1
ATOM 5278 C CA . ALA A 1 666 ? 20.847 -14.079 -29.695 1.00 94.88 666 ALA A CA 1
ATOM 5279 C C . ALA A 1 666 ? 22.212 -14.115 -28.991 1.00 94.88 666 ALA A C 1
ATOM 5281 O O . ALA A 1 666 ? 22.650 -13.103 -28.452 1.00 94.88 666 ALA A O 1
ATOM 5282 N N . GLN A 1 667 ? 22.918 -15.249 -29.014 1.00 93.44 667 GLN A N 1
ATOM 5283 C CA . GLN A 1 667 ? 24.244 -15.386 -28.404 1.00 93.44 667 GLN A CA 1
ATOM 5284 C C . GLN A 1 667 ? 25.323 -14.500 -29.040 1.00 93.44 667 GLN A C 1
ATOM 5286 O O . GLN A 1 667 ? 26.219 -14.060 -28.321 1.00 93.44 667 GLN A O 1
ATOM 5291 N N . ASN A 1 668 ? 25.256 -14.257 -30.353 1.00 95.38 668 ASN A N 1
ATOM 5292 C CA . ASN A 1 668 ? 26.305 -13.546 -31.098 1.00 95.38 668 ASN A CA 1
ATOM 5293 C C . ASN A 1 668 ? 25.797 -12.308 -31.840 1.00 95.38 668 ASN A C 1
ATOM 5295 O O . ASN A 1 668 ? 26.573 -11.397 -32.105 1.00 95.38 668 ASN A O 1
ATOM 5299 N N . ASN A 1 669 ? 24.511 -12.271 -32.175 1.00 97.25 669 ASN A N 1
ATOM 5300 C CA . ASN A 1 669 ? 23.847 -11.184 -32.885 1.00 97.25 669 ASN A CA 1
ATOM 5301 C C . ASN A 1 669 ? 22.551 -10.807 -32.148 1.00 97.25 669 ASN A C 1
ATOM 5303 O O . ASN A 1 669 ? 21.461 -10.910 -32.721 1.00 97.25 669 ASN A O 1
ATOM 5307 N N . PRO A 1 670 ? 22.634 -10.437 -30.855 1.00 97.00 670 PRO A N 1
ATOM 5308 C CA . PRO A 1 670 ? 21.453 -10.100 -30.078 1.00 97.00 670 PRO A CA 1
ATOM 5309 C C . PRO A 1 670 ? 20.711 -8.921 -30.696 1.00 97.00 670 PRO A C 1
ATOM 5311 O O . PRO A 1 670 ? 21.316 -7.990 -31.243 1.00 97.00 670 PRO A O 1
ATOM 5314 N N . ALA A 1 671 ? 19.387 -8.943 -30.553 1.00 97.50 671 ALA A N 1
ATOM 5315 C CA . ALA A 1 671 ? 18.596 -7.749 -30.772 1.00 97.50 671 ALA A CA 1
ATOM 5316 C C . ALA A 1 671 ? 18.858 -6.743 -29.645 1.00 97.50 671 ALA A C 1
ATOM 5318 O O . ALA A 1 671 ? 19.066 -7.122 -28.486 1.00 97.50 671 ALA A O 1
ATOM 5319 N N . ILE A 1 672 ? 18.814 -5.458 -29.980 1.00 98.06 672 ILE A N 1
ATOM 5320 C CA . ILE A 1 672 ? 18.889 -4.369 -29.007 1.00 98.06 672 ILE A CA 1
ATOM 5321 C C . ILE A 1 672 ? 17.645 -3.517 -29.165 1.00 98.06 672 ILE A C 1
ATOM 5323 O O . ILE A 1 672 ? 17.336 -3.066 -30.267 1.00 98.06 672 ILE A O 1
ATOM 5327 N N . THR A 1 673 ? 16.953 -3.270 -28.059 1.00 98.31 673 THR A N 1
ATOM 5328 C CA . THR A 1 673 ? 15.797 -2.377 -28.024 1.00 98.31 673 THR A CA 1
ATOM 5329 C C . THR A 1 673 ? 16.045 -1.211 -27.083 1.00 98.31 673 THR A C 1
ATOM 5331 O O . THR A 1 673 ? 16.582 -1.390 -25.985 1.00 98.31 673 THR A O 1
ATOM 5334 N N . LEU A 1 674 ? 15.597 -0.023 -27.480 1.00 98.25 674 LEU A N 1
ATOM 5335 C CA . LEU A 1 674 ? 15.424 1.091 -26.553 1.00 98.25 674 LEU A CA 1
ATOM 5336 C C . LEU A 1 674 ? 14.010 1.068 -25.999 1.00 98.25 674 LEU A C 1
ATOM 5338 O O . LEU A 1 674 ? 13.049 0.821 -26.723 1.00 98.25 674 LEU A O 1
ATOM 5342 N N . PHE A 1 675 ? 13.901 1.320 -24.705 1.00 97.19 675 PHE A N 1
ATOM 5343 C CA . PHE A 1 675 ? 12.679 1.194 -23.934 1.00 97.19 675 PHE A CA 1
ATOM 5344 C C . PHE A 1 675 ? 12.489 2.454 -23.097 1.00 97.19 675 PHE A C 1
ATOM 5346 O O . PHE A 1 675 ? 13.250 2.700 -22.156 1.00 97.19 675 PHE A O 1
ATOM 5353 N N . LEU A 1 676 ? 11.490 3.260 -23.448 1.00 98.44 676 LEU A N 1
ATOM 5354 C CA . LEU A 1 676 ? 11.100 4.440 -22.690 1.00 98.44 676 LEU A CA 1
ATOM 5355 C C . LEU A 1 676 ? 9.811 4.141 -21.935 1.00 98.44 676 LEU A C 1
ATOM 5357 O O . LEU A 1 676 ? 8.730 4.111 -22.524 1.00 98.44 676 LEU A O 1
ATOM 5361 N N . ARG A 1 677 ? 9.936 3.944 -20.623 1.00 97.06 677 ARG A N 1
ATOM 5362 C CA . ARG A 1 677 ? 8.781 3.749 -19.742 1.00 97.06 677 ARG A CA 1
ATOM 5363 C C . ARG A 1 677 ? 8.298 5.047 -19.117 1.00 97.06 677 ARG A C 1
ATOM 5365 O O . ARG A 1 677 ? 9.118 5.894 -18.744 1.00 97.06 677 ARG A O 1
ATOM 5372 N N . SER A 1 678 ? 6.986 5.126 -18.938 1.00 97.38 678 SER A N 1
ATOM 5373 C CA . SER A 1 678 ? 6.306 6.184 -18.203 1.00 97.38 678 SER A CA 1
ATOM 5374 C C . SER A 1 678 ? 6.368 5.975 -16.684 1.00 97.38 678 SER A C 1
ATOM 5376 O O . SER A 1 678 ? 7.072 5.098 -16.169 1.00 97.38 678 SER A O 1
ATOM 5378 N N . GLU A 1 679 ? 5.590 6.779 -15.959 1.00 96.00 679 GLU A N 1
ATOM 5379 C CA . GLU A 1 679 ? 5.275 6.578 -14.553 1.00 96.00 679 GLU A CA 1
ATOM 5380 C C . GLU A 1 679 ? 4.564 5.236 -14.344 1.00 96.00 679 GLU A C 1
ATOM 5382 O O . GLU A 1 679 ? 3.893 4.722 -15.240 1.00 96.00 679 GLU A O 1
ATOM 5387 N N . SER A 1 680 ? 4.741 4.663 -13.157 1.00 95.00 680 SER A N 1
ATOM 5388 C CA . SER A 1 680 ? 4.110 3.420 -12.724 1.00 95.00 680 SER A CA 1
ATOM 5389 C C . SER A 1 680 ? 2.793 3.720 -12.022 1.00 95.00 680 SER A C 1
ATOM 5391 O O . SER A 1 680 ? 2.789 4.505 -11.077 1.00 95.00 680 SER A O 1
ATOM 5393 N N . PHE A 1 681 ? 1.700 3.087 -12.440 1.00 91.88 681 PHE A N 1
ATOM 5394 C CA . PHE A 1 681 ? 0.361 3.354 -11.914 1.00 91.88 681 PHE A CA 1
ATOM 5395 C C . PHE A 1 681 ? -0.548 2.129 -11.738 1.00 91.88 681 PHE A C 1
ATOM 5397 O O . PHE A 1 681 ? -1.577 2.251 -11.068 1.00 91.88 681 PHE A O 1
ATOM 5404 N N . VAL A 1 682 ? -0.170 0.952 -12.242 1.00 91.31 682 VAL A N 1
ATOM 5405 C CA . VAL A 1 682 ? -0.856 -0.321 -11.950 1.00 91.31 682 VAL A CA 1
ATOM 5406 C C . VAL A 1 682 ? 0.097 -1.336 -11.334 1.00 91.31 682 VAL A C 1
ATOM 5408 O O . VAL A 1 682 ? 1.318 -1.181 -11.372 1.00 91.31 682 VAL A O 1
ATOM 5411 N N . GLU A 1 683 ? -0.468 -2.373 -10.726 1.00 92.12 683 GLU A N 1
ATOM 5412 C CA . GLU A 1 683 ? 0.324 -3.504 -10.266 1.00 92.12 683 GLU A CA 1
ATOM 5413 C C . GLU A 1 683 ? 0.784 -4.328 -11.473 1.00 92.12 683 GLU A C 1
ATOM 5415 O O . GLU A 1 683 ? -0.011 -4.581 -12.376 1.00 92.12 683 GLU A O 1
ATOM 5420 N N . PRO A 1 684 ? 2.057 -4.739 -11.528 1.00 93.62 684 PRO A N 1
ATOM 5421 C CA . PRO A 1 684 ? 2.523 -5.592 -12.602 1.00 93.62 684 PRO A CA 1
ATOM 5422 C C . PRO A 1 684 ? 2.237 -7.060 -12.279 1.00 93.62 684 PRO A C 1
ATOM 5424 O O . PRO A 1 684 ? 2.260 -7.457 -11.113 1.00 93.62 684 PRO A O 1
ATOM 5427 N N . HIS A 1 685 ? 2.036 -7.877 -13.306 1.00 93.62 685 HIS A N 1
ATOM 5428 C CA . HIS A 1 685 ? 1.715 -9.296 -13.161 1.00 93.62 685 HIS A CA 1
ATOM 5429 C C . HIS A 1 685 ? 2.611 -10.155 -14.047 1.00 93.62 685 HIS A C 1
ATOM 5431 O O . HIS A 1 685 ? 3.117 -9.683 -15.063 1.00 93.62 685 HIS A O 1
ATOM 5437 N N . VAL A 1 686 ? 2.775 -11.424 -13.692 1.00 95.88 686 VAL A N 1
ATOM 5438 C CA . VAL A 1 686 ? 3.448 -12.422 -14.532 1.00 95.88 686 VAL A CA 1
ATOM 5439 C C . VAL A 1 686 ? 2.707 -13.753 -14.457 1.00 95.88 686 VAL A C 1
ATOM 5441 O O . VAL A 1 686 ? 2.147 -14.117 -13.422 1.00 95.88 686 VAL A O 1
ATOM 5444 N N . TYR A 1 687 ? 2.718 -14.463 -15.577 1.00 95.81 687 TYR A N 1
ATOM 5445 C CA . TYR A 1 687 ? 2.078 -15.746 -15.803 1.00 95.81 687 TYR A CA 1
ATOM 5446 C C . TYR A 1 687 ? 3.182 -16.741 -16.141 1.00 95.81 687 TYR A C 1
ATOM 5448 O O . TYR A 1 687 ? 3.776 -16.678 -17.212 1.00 95.81 687 TYR A O 1
ATOM 5456 N N . MET A 1 688 ? 3.521 -17.628 -15.214 1.00 95.19 688 MET A N 1
ATOM 5457 C CA . MET A 1 688 ? 4.675 -18.517 -15.373 1.00 95.19 688 MET A CA 1
ATOM 5458 C C . MET A 1 688 ? 4.323 -19.963 -15.057 1.00 95.19 688 MET A C 1
ATOM 5460 O O . MET A 1 688 ? 3.410 -20.231 -14.286 1.00 95.19 688 MET A O 1
ATOM 5464 N N . ALA A 1 689 ? 5.072 -20.913 -15.613 1.00 93.44 689 ALA A N 1
ATOM 5465 C CA . ALA A 1 689 ? 4.950 -22.317 -15.230 1.00 93.44 689 ALA A CA 1
ATOM 5466 C C . ALA A 1 689 ? 5.131 -22.496 -13.711 1.00 93.44 689 ALA A C 1
ATOM 5468 O O . ALA A 1 689 ? 5.999 -21.853 -13.110 1.00 93.44 689 ALA A O 1
ATOM 5469 N N . SER A 1 690 ? 4.376 -23.417 -13.102 1.00 91.12 690 SER A N 1
ATOM 5470 C CA . SER A 1 690 ? 4.420 -23.668 -11.651 1.00 91.12 690 SER A CA 1
ATOM 5471 C C . SER A 1 690 ? 5.834 -23.891 -11.117 1.00 91.12 690 SER A C 1
ATOM 5473 O O . SER A 1 690 ? 6.185 -23.327 -10.089 1.00 91.12 690 SER A O 1
ATOM 5475 N N . SER A 1 691 ? 6.686 -24.603 -11.860 1.00 92.25 691 SER A N 1
ATOM 5476 C CA . SER A 1 691 ? 8.086 -24.829 -11.480 1.00 92.25 691 SER A CA 1
ATOM 5477 C C . SER A 1 691 ? 8.907 -23.540 -11.362 1.00 92.25 691 SER A C 1
ATOM 5479 O O . SER A 1 691 ? 9.800 -23.455 -10.522 1.00 92.25 691 SER A O 1
ATOM 5481 N N . MET A 1 692 ? 8.621 -22.530 -12.192 1.00 93.50 692 MET A N 1
ATOM 5482 C CA . MET A 1 692 ? 9.268 -21.218 -12.094 1.00 93.50 692 MET A CA 1
ATOM 5483 C C . MET A 1 692 ? 8.739 -20.449 -10.878 1.00 93.50 692 MET A C 1
ATOM 5485 O O . MET A 1 692 ? 9.523 -19.839 -10.152 1.00 93.50 692 MET A O 1
ATOM 5489 N N . ALA A 1 693 ? 7.430 -20.519 -10.616 1.00 92.94 693 ALA A N 1
ATOM 5490 C CA . ALA A 1 693 ? 6.822 -19.897 -9.440 1.00 92.94 693 ALA A CA 1
ATOM 5491 C C . ALA A 1 693 ? 7.367 -20.498 -8.133 1.00 92.94 693 ALA A C 1
ATOM 5493 O O . ALA A 1 693 ? 7.733 -19.753 -7.225 1.00 92.94 693 ALA A O 1
ATOM 5494 N N . ASP A 1 694 ? 7.501 -21.825 -8.062 1.00 93.75 694 ASP A N 1
ATOM 5495 C CA . ASP A 1 694 ? 8.070 -22.543 -6.915 1.00 93.75 694 ASP A CA 1
ATOM 5496 C C . ASP A 1 694 ? 9.534 -22.156 -6.674 1.00 93.75 694 ASP A C 1
ATOM 5498 O O . ASP A 1 694 ? 9.951 -21.910 -5.536 1.00 93.75 694 ASP A O 1
ATOM 5502 N N . PHE A 1 695 ? 10.314 -22.031 -7.754 1.00 93.38 695 PHE A N 1
ATOM 5503 C CA . PHE A 1 695 ? 11.690 -21.561 -7.662 1.00 93.38 695 PHE A CA 1
ATOM 5504 C C . PHE A 1 695 ? 11.756 -20.125 -7.132 1.00 93.38 695 PHE A C 1
ATOM 5506 O O . PHE A 1 695 ? 12.520 -19.853 -6.208 1.00 93.38 695 PHE A O 1
ATOM 5513 N N . HIS A 1 696 ? 10.948 -19.208 -7.668 1.00 93.25 696 HIS A N 1
ATOM 5514 C CA . HIS A 1 696 ? 10.913 -17.821 -7.204 1.00 93.25 696 HIS A CA 1
ATOM 5515 C C . HIS A 1 696 ? 10.472 -17.687 -5.745 1.00 93.25 696 HIS A C 1
ATOM 5517 O O . HIS A 1 696 ? 11.050 -16.887 -5.013 1.00 93.25 696 HIS A O 1
ATOM 5523 N N . ALA A 1 697 ? 9.484 -18.471 -5.308 1.00 91.88 697 ALA A N 1
ATOM 5524 C CA . ALA A 1 697 ? 9.038 -18.487 -3.917 1.00 91.88 697 ALA A CA 1
ATOM 5525 C C . ALA A 1 697 ? 10.164 -18.918 -2.964 1.00 91.88 697 ALA A C 1
ATOM 5527 O O . ALA A 1 697 ? 10.300 -18.372 -1.873 1.00 91.88 697 ALA A O 1
ATOM 5528 N N . SER A 1 698 ? 11.011 -19.849 -3.410 1.00 93.69 698 SER A N 1
ATOM 5529 C CA . SER A 1 698 ? 12.175 -20.323 -2.654 1.00 93.69 698 SER A CA 1
ATOM 5530 C C . SER A 1 698 ? 13.379 -19.373 -2.723 1.00 93.69 698 SER A C 1
ATOM 5532 O O . SER A 1 698 ? 14.332 -19.542 -1.969 1.00 93.69 698 SER A O 1
ATOM 5534 N N . ASN A 1 699 ? 13.356 -18.384 -3.623 1.00 92.00 699 ASN A N 1
ATOM 5535 C CA . ASN A 1 699 ? 14.451 -17.443 -3.866 1.00 92.00 699 ASN A CA 1
ATOM 5536 C C . ASN A 1 699 ? 13.905 -16.001 -3.999 1.00 92.00 699 ASN A C 1
ATOM 5538 O O . ASN A 1 699 ? 14.016 -15.374 -5.062 1.00 92.00 699 ASN A O 1
ATOM 5542 N N . PRO A 1 700 ? 13.275 -15.450 -2.944 1.00 90.25 700 PRO A N 1
ATOM 5543 C CA . PRO A 1 700 ? 12.588 -14.159 -3.010 1.00 90.25 700 PRO A CA 1
ATOM 5544 C C . PRO A 1 700 ? 13.530 -12.972 -3.273 1.00 90.25 700 PRO A C 1
ATOM 5546 O O . PRO A 1 700 ? 13.092 -11.901 -3.686 1.00 90.25 700 PRO A O 1
ATOM 5549 N N . ASP A 1 701 ? 14.830 -13.147 -3.052 1.00 88.62 701 ASP A N 1
ATOM 5550 C CA . ASP A 1 701 ? 15.864 -12.125 -3.164 1.00 88.62 701 ASP A CA 1
ATOM 5551 C C . ASP A 1 701 ? 16.527 -12.060 -4.552 1.00 88.62 701 ASP A C 1
ATOM 5553 O O . ASP A 1 701 ? 17.384 -11.203 -4.761 1.00 88.62 701 ASP A O 1
ATOM 5557 N N . LEU A 1 702 ? 16.133 -12.892 -5.529 1.00 85.44 702 LEU A N 1
ATOM 5558 C CA . LEU A 1 702 ? 16.779 -12.963 -6.858 1.00 85.44 702 LEU A CA 1
ATOM 5559 C C . LEU A 1 702 ? 16.951 -11.600 -7.539 1.00 85.44 702 LEU A C 1
ATOM 5561 O O . LEU A 1 702 ? 17.975 -11.341 -8.171 1.00 85.44 702 LEU A O 1
ATOM 5565 N N . LYS A 1 703 ? 15.970 -10.704 -7.387 1.00 82.00 703 LYS A N 1
ATOM 5566 C CA . LYS A 1 703 ? 16.014 -9.332 -7.924 1.00 82.00 703 LYS A CA 1
ATOM 5567 C C . LYS A 1 703 ? 17.180 -8.507 -7.371 1.00 82.00 703 LYS A C 1
ATOM 5569 O O . LYS A 1 703 ? 17.649 -7.575 -8.024 1.00 82.00 703 LYS A O 1
ATOM 5574 N N . HIS A 1 704 ? 17.625 -8.828 -6.162 1.00 83.62 704 HIS A N 1
ATOM 5575 C CA . HIS A 1 704 ? 18.693 -8.149 -5.435 1.00 83.62 704 HIS A CA 1
ATOM 5576 C C . HIS A 1 704 ? 20.068 -8.785 -5.653 1.00 83.62 704 HIS A C 1
ATOM 5578 O O . HIS A 1 704 ? 21.070 -8.178 -5.287 1.00 83.62 704 HIS A O 1
ATOM 5584 N N . GLN A 1 705 ? 20.132 -9.959 -6.285 1.00 84.94 705 GLN A N 1
ATOM 5585 C CA . GLN A 1 705 ? 21.392 -10.651 -6.565 1.00 84.94 705 GLN A CA 1
ATOM 5586 C C . GLN A 1 705 ? 22.154 -10.061 -7.761 1.00 84.94 705 GLN A C 1
ATOM 5588 O O . GLN A 1 705 ? 23.344 -10.330 -7.926 1.00 84.94 705 GLN A O 1
ATOM 5593 N N . GLY A 1 706 ? 21.494 -9.239 -8.587 1.00 84.12 706 GLY A N 1
ATOM 5594 C CA . GLY A 1 706 ? 22.164 -8.463 -9.627 1.00 84.12 706 GLY A CA 1
ATOM 5595 C C . GLY A 1 706 ? 23.239 -7.550 -9.029 1.00 84.12 706 GLY A C 1
ATOM 5596 O O . GLY A 1 706 ? 23.039 -6.936 -7.979 1.00 84.12 706 GLY A O 1
ATOM 5597 N N . ARG A 1 707 ? 24.385 -7.439 -9.700 1.00 87.62 707 ARG A N 1
ATOM 5598 C CA . ARG A 1 707 ? 25.505 -6.594 -9.266 1.00 87.62 707 ARG A CA 1
ATOM 5599 C C . ARG A 1 707 ? 25.748 -5.489 -10.281 1.00 87.62 707 ARG A C 1
ATOM 5601 O O . ARG A 1 707 ? 25.598 -5.698 -11.485 1.00 87.62 707 ARG A O 1
ATOM 5608 N N . ALA A 1 708 ? 26.119 -4.314 -9.781 1.00 92.44 708 ALA A N 1
ATOM 5609 C CA . ALA A 1 708 ? 26.690 -3.286 -10.638 1.00 92.44 708 ALA A CA 1
ATOM 5610 C C . ALA A 1 708 ? 27.973 -3.834 -11.280 1.00 92.44 708 ALA A C 1
ATOM 5612 O O . ALA A 1 708 ? 28.694 -4.631 -10.671 1.00 92.44 708 ALA A O 1
ATOM 5613 N N . LEU A 1 709 ? 28.238 -3.428 -12.518 1.00 94.00 709 LEU A N 1
ATOM 5614 C CA . LEU A 1 709 ? 29.515 -3.724 -13.157 1.00 94.00 709 LEU A CA 1
ATOM 5615 C C . LEU A 1 709 ? 30.600 -2.864 -12.505 1.00 94.00 709 LEU A C 1
ATOM 5617 O O . LEU A 1 709 ? 30.301 -1.828 -11.920 1.00 94.00 709 LEU A O 1
ATOM 5621 N N . THR A 1 710 ? 31.860 -3.282 -12.610 1.00 95.56 710 THR A N 1
ATOM 5622 C CA . THR A 1 710 ? 32.961 -2.350 -12.344 1.00 95.56 710 THR A CA 1
ATOM 5623 C C . THR A 1 710 ? 32.960 -1.264 -13.414 1.00 95.56 710 THR A C 1
ATOM 5625 O O . THR A 1 710 ? 32.504 -1.503 -14.533 1.00 95.56 710 THR A O 1
ATOM 5628 N N . GLU A 1 711 ? 33.527 -0.101 -13.110 1.00 95.81 711 GLU A N 1
ATOM 5629 C CA . GLU A 1 711 ? 33.584 1.021 -14.054 1.00 95.81 711 GLU A CA 1
ATOM 5630 C C . GLU A 1 711 ? 34.223 0.615 -15.390 1.00 95.81 711 GLU A C 1
ATOM 5632 O O . GLU A 1 711 ? 33.674 0.880 -16.457 1.00 95.81 711 GLU A O 1
ATOM 5637 N N . VAL A 1 712 ? 35.324 -0.144 -15.329 1.00 97.19 712 VAL A N 1
ATOM 5638 C CA . VAL A 1 712 ? 36.020 -0.682 -16.508 1.00 97.19 712 VAL A CA 1
ATOM 5639 C C . VAL A 1 712 ? 35.118 -1.615 -17.322 1.00 97.19 712 VAL A C 1
ATOM 5641 O O . VAL A 1 712 ? 35.049 -1.496 -18.543 1.00 97.19 712 VAL A O 1
ATOM 5644 N N . ALA A 1 713 ? 34.407 -2.538 -16.666 1.00 96.25 713 ALA A N 1
ATOM 5645 C CA . ALA A 1 713 ? 33.506 -3.469 -17.344 1.00 96.25 713 ALA A CA 1
ATOM 5646 C C . ALA A 1 713 ? 32.279 -2.752 -17.931 1.00 96.25 713 ALA A C 1
ATOM 5648 O O . ALA A 1 713 ? 31.816 -3.099 -19.018 1.00 96.25 713 ALA A O 1
ATOM 5649 N N . TRP A 1 714 ? 31.760 -1.738 -17.238 1.00 96.81 714 TRP A N 1
ATOM 5650 C CA . TRP A 1 714 ? 30.657 -0.908 -17.708 1.00 96.81 714 TRP A CA 1
ATOM 5651 C C . TRP A 1 714 ? 31.058 -0.067 -18.929 1.00 96.81 714 TRP A C 1
ATOM 5653 O O . TRP A 1 714 ? 30.362 -0.124 -19.944 1.00 96.81 714 TRP A O 1
ATOM 5663 N N . ASP A 1 715 ? 32.207 0.618 -18.894 1.00 97.62 715 ASP A N 1
ATOM 5664 C CA . ASP A 1 715 ? 32.739 1.364 -20.045 1.00 97.62 715 ASP A CA 1
ATOM 5665 C C . ASP A 1 715 ? 32.973 0.435 -21.244 1.00 97.62 715 ASP A C 1
ATOM 5667 O O . ASP A 1 715 ? 32.530 0.725 -22.359 1.00 97.62 715 ASP A O 1
ATOM 5671 N N . GLN A 1 716 ? 33.599 -0.724 -21.004 1.00 97.62 716 GLN A N 1
ATOM 5672 C CA . GLN A 1 716 ? 33.848 -1.723 -22.040 1.00 97.62 716 GLN A CA 1
ATOM 5673 C C . GLN A 1 716 ? 32.543 -2.237 -22.656 1.00 97.62 716 GLN A C 1
ATOM 5675 O O . GLN A 1 716 ? 32.465 -2.356 -23.880 1.00 97.62 716 GLN A O 1
ATOM 5680 N N . LYS A 1 717 ? 31.519 -2.511 -21.834 1.00 97.00 717 LYS A N 1
ATOM 5681 C CA . LYS A 1 717 ? 30.184 -2.899 -22.303 1.00 97.00 717 LYS A CA 1
ATOM 5682 C C . LYS A 1 717 ? 29.628 -1.833 -23.241 1.00 97.00 717 LYS A C 1
ATOM 5684 O O . LYS A 1 717 ? 29.290 -2.165 -24.372 1.00 97.00 717 LYS A O 1
ATOM 5689 N N . LEU A 1 718 ? 29.546 -0.576 -22.801 1.00 97.81 718 LEU A N 1
ATOM 5690 C CA . LEU A 1 718 ? 28.962 0.505 -23.603 1.00 97.81 718 LEU A CA 1
ATOM 5691 C C . LEU A 1 718 ? 29.705 0.704 -24.929 1.00 97.81 718 LEU A C 1
ATOM 5693 O O . LEU A 1 718 ? 29.057 0.809 -25.967 1.00 97.81 718 LEU A O 1
ATOM 5697 N N . ARG A 1 719 ? 31.044 0.654 -24.916 1.00 98.12 719 ARG A N 1
ATOM 5698 C CA . ARG A 1 719 ? 31.864 0.715 -26.135 1.00 98.12 719 ARG A CA 1
ATOM 5699 C C . ARG A 1 719 ? 31.539 -0.417 -27.107 1.00 98.12 719 ARG A C 1
ATOM 5701 O O . ARG A 1 719 ? 31.282 -0.166 -28.275 1.00 98.12 719 ARG A O 1
ATOM 5708 N N . MET A 1 720 ? 31.529 -1.663 -26.627 1.00 98.00 720 MET A N 1
ATOM 5709 C CA . MET A 1 720 ? 31.255 -2.823 -27.482 1.00 98.00 720 MET A CA 1
ATOM 5710 C C . MET A 1 720 ? 29.861 -2.770 -28.101 1.00 98.00 720 MET A C 1
ATOM 5712 O O . MET A 1 720 ? 29.695 -3.159 -29.255 1.00 98.00 720 MET A O 1
ATOM 5716 N N . VAL A 1 721 ? 28.872 -2.279 -27.349 1.00 97.94 721 VAL A N 1
ATOM 5717 C CA . VAL A 1 721 ? 27.531 -2.057 -27.889 1.00 97.94 721 VAL A CA 1
ATOM 5718 C C . VAL A 1 721 ? 27.544 -0.970 -28.960 1.00 97.94 721 VAL A C 1
ATOM 5720 O O . VAL A 1 721 ? 26.986 -1.195 -30.030 1.00 97.94 721 VAL A O 1
ATOM 5723 N N . ALA A 1 722 ? 28.187 0.172 -28.708 1.00 98.31 722 ALA A N 1
ATOM 5724 C CA . ALA A 1 722 ? 28.282 1.256 -29.683 1.00 98.31 722 ALA A CA 1
ATOM 5725 C C . ALA A 1 722 ? 28.937 0.781 -30.993 1.00 98.31 722 ALA A C 1
ATOM 5727 O O . ALA A 1 722 ? 28.396 1.006 -32.072 1.00 98.31 722 ALA A O 1
ATOM 5728 N N . ASP A 1 723 ? 30.044 0.040 -30.903 1.00 98.44 723 ASP A N 1
ATOM 5729 C CA . ASP A 1 723 ? 30.744 -0.518 -32.065 1.00 98.44 723 ASP A CA 1
ATOM 5730 C C . ASP A 1 723 ? 29.896 -1.547 -32.832 1.00 98.44 723 ASP A C 1
ATOM 5732 O O . ASP A 1 723 ? 29.926 -1.585 -34.062 1.00 98.44 723 ASP A O 1
ATOM 5736 N N . TYR A 1 724 ? 29.129 -2.383 -32.125 1.00 98.25 724 TYR A N 1
ATOM 5737 C CA . TYR A 1 724 ? 28.203 -3.333 -32.749 1.00 98.25 724 TYR A CA 1
ATOM 5738 C C . TYR A 1 724 ? 27.064 -2.615 -33.480 1.00 98.25 724 TYR A C 1
ATOM 5740 O O . TYR A 1 724 ? 26.768 -2.935 -34.627 1.00 98.25 724 TYR A O 1
ATOM 5748 N N . VAL A 1 725 ? 26.470 -1.596 -32.856 1.00 98.12 725 VAL A N 1
ATOM 5749 C CA . VAL A 1 725 ? 25.393 -0.797 -33.460 1.00 98.12 725 VAL A CA 1
ATOM 5750 C C . VAL A 1 725 ? 25.890 -0.022 -34.687 1.00 98.12 725 VAL A C 1
ATOM 5752 O O . VAL A 1 725 ? 25.167 0.070 -35.675 1.00 98.12 725 VAL A O 1
ATOM 5755 N N . ARG A 1 726 ? 27.140 0.461 -34.680 1.00 98.06 726 ARG A N 1
ATOM 5756 C CA . ARG A 1 726 ? 27.795 1.073 -35.856 1.00 98.06 726 ARG A CA 1
ATOM 5757 C C . ARG A 1 726 ? 28.131 0.078 -36.971 1.00 98.06 726 ARG A C 1
ATOM 5759 O O . ARG A 1 726 ? 28.521 0.495 -38.057 1.00 98.06 726 ARG A O 1
ATOM 5766 N N . GLY A 1 727 ? 28.049 -1.227 -36.711 1.00 97.75 727 GLY A N 1
ATOM 5767 C CA . GLY A 1 727 ? 28.486 -2.267 -37.644 1.00 97.75 727 GLY A CA 1
ATOM 5768 C C . GLY A 1 727 ? 30.008 -2.425 -37.746 1.00 97.75 727 GLY A C 1
ATOM 5769 O O . GLY A 1 727 ? 30.484 -3.106 -38.652 1.00 97.75 727 GLY A O 1
ATOM 5770 N N . ILE A 1 728 ? 30.779 -1.834 -36.823 1.00 98.25 728 ILE A N 1
ATOM 5771 C CA . ILE A 1 728 ? 32.236 -2.036 -36.725 1.00 98.25 728 ILE A CA 1
ATOM 5772 C C . ILE A 1 728 ? 32.518 -3.491 -36.335 1.00 98.25 728 ILE A C 1
ATOM 5774 O O . ILE A 1 728 ? 33.364 -4.156 -36.935 1.00 98.25 728 ILE A O 1
ATOM 5778 N N . ASN A 1 729 ? 31.762 -4.006 -35.362 1.00 97.69 729 ASN A N 1
ATOM 5779 C CA . ASN A 1 729 ? 31.798 -5.409 -34.971 1.00 97.69 729 ASN A CA 1
ATOM 5780 C C . ASN A 1 729 ? 30.626 -6.161 -35.605 1.00 97.69 729 ASN A C 1
ATOM 5782 O O . ASN A 1 729 ? 29.476 -5.762 -35.457 1.00 97.69 729 ASN A O 1
ATOM 5786 N N . LYS A 1 730 ? 30.908 -7.295 -36.259 1.00 95.38 730 LYS A N 1
ATOM 5787 C CA . LYS A 1 730 ? 29.875 -8.150 -36.876 1.00 95.38 730 LYS A CA 1
ATOM 5788 C C . LYS A 1 730 ? 28.972 -8.867 -35.868 1.00 95.38 730 LYS A C 1
ATOM 5790 O O . LYS A 1 730 ? 27.949 -9.396 -36.274 1.00 95.38 730 LYS A O 1
ATOM 5795 N N . GLY A 1 731 ? 29.369 -8.919 -34.599 1.00 97.00 731 GLY A N 1
ATOM 5796 C CA . GLY A 1 731 ? 28.629 -9.569 -33.525 1.00 97.00 731 GLY A CA 1
ATOM 5797 C C . GLY A 1 731 ? 28.918 -8.918 -32.176 1.00 97.00 731 GLY A C 1
ATOM 5798 O O . GLY A 1 731 ? 29.877 -8.156 -32.031 1.00 97.00 731 GLY A O 1
ATOM 5799 N N . LEU A 1 732 ? 28.097 -9.242 -31.184 1.00 97.00 732 LEU A N 1
ATOM 5800 C CA . LEU A 1 732 ? 28.189 -8.752 -29.817 1.00 97.00 732 LEU A CA 1
ATOM 5801 C C . LEU A 1 732 ? 28.165 -9.930 -28.848 1.00 97.00 732 LEU A C 1
ATOM 5803 O O . LEU A 1 732 ? 27.175 -10.653 -28.765 1.00 97.00 732 LEU A O 1
ATOM 5807 N N . ASN A 1 733 ? 29.247 -10.092 -28.081 1.00 95.06 733 ASN A N 1
ATOM 5808 C CA . ASN A 1 733 ? 29.308 -11.077 -27.010 1.00 95.06 733 ASN A CA 1
ATOM 5809 C C . ASN A 1 733 ? 29.705 -10.439 -25.676 1.00 95.06 733 ASN A C 1
ATOM 5811 O O . ASN A 1 733 ? 30.883 -10.194 -25.416 1.00 95.06 733 ASN A O 1
ATOM 5815 N N . LEU A 1 734 ? 28.716 -10.212 -24.810 1.00 95.38 734 LEU A N 1
ATOM 5816 C CA . LEU A 1 734 ? 28.912 -9.613 -23.491 1.00 95.38 734 LEU A CA 1
ATOM 5817 C C . LEU A 1 734 ? 29.144 -10.636 -22.374 1.00 95.38 734 LEU A C 1
ATOM 5819 O O . LEU A 1 734 ? 29.409 -10.220 -21.250 1.00 95.38 734 LEU A O 1
ATOM 5823 N N . GLY A 1 735 ? 29.089 -11.947 -22.636 1.00 90.62 735 GLY A N 1
ATOM 5824 C CA . GLY A 1 735 ? 29.097 -12.978 -21.585 1.00 90.62 735 GLY A CA 1
ATOM 5825 C C . GLY A 1 735 ? 30.351 -12.989 -20.698 1.00 90.62 735 GLY A C 1
ATOM 5826 O O . GLY A 1 735 ? 30.304 -13.450 -19.561 1.00 90.62 735 GLY A O 1
ATOM 5827 N N . HIS A 1 736 ? 31.468 -12.442 -21.184 1.00 90.25 736 HIS A N 1
ATOM 5828 C CA . HIS A 1 736 ? 32.704 -12.307 -20.407 1.00 90.25 736 HIS A CA 1
ATOM 5829 C C . HIS A 1 736 ? 32.761 -11.027 -19.551 1.00 90.25 736 HIS A C 1
ATOM 5831 O O . HIS A 1 736 ? 33.516 -10.989 -18.580 1.00 90.25 736 HIS A O 1
ATOM 5837 N N . ILE A 1 737 ? 31.957 -10.013 -19.885 1.00 93.00 737 ILE A N 1
ATOM 5838 C CA . ILE A 1 737 ? 31.876 -8.716 -19.190 1.00 93.00 737 ILE A CA 1
ATOM 5839 C C . ILE A 1 737 ? 30.730 -8.732 -18.183 1.00 93.00 737 ILE A C 1
ATOM 5841 O O . ILE A 1 737 ? 30.882 -8.343 -17.028 1.00 93.00 737 ILE A O 1
ATOM 5845 N N . VAL A 1 738 ? 29.570 -9.196 -18.638 1.00 90.75 738 VAL A N 1
ATOM 5846 C CA . VAL A 1 738 ? 28.310 -9.189 -17.910 1.00 90.75 738 VAL A CA 1
ATOM 5847 C C . VAL A 1 738 ? 28.042 -10.604 -17.419 1.00 90.75 738 VAL A C 1
ATOM 5849 O O . VAL A 1 738 ? 27.406 -11.417 -18.089 1.00 90.75 738 VAL A O 1
ATOM 5852 N N . LYS A 1 739 ? 28.587 -10.914 -16.244 1.00 83.50 739 LYS A N 1
ATOM 5853 C CA . LYS A 1 739 ? 28.461 -12.236 -15.629 1.00 83.50 739 LYS A CA 1
ATOM 5854 C C . LYS A 1 739 ? 27.249 -12.282 -14.708 1.00 83.50 739 LYS A C 1
ATOM 5856 O O . LYS A 1 739 ? 27.022 -11.368 -13.921 1.00 83.50 739 LYS A O 1
ATOM 5861 N N . TYR A 1 740 ? 26.500 -13.371 -14.811 1.00 81.00 740 TYR A N 1
ATOM 5862 C CA . TYR A 1 740 ? 25.486 -13.761 -13.848 1.00 81.00 740 TYR A CA 1
ATOM 5863 C C . TYR A 1 740 ? 25.947 -15.093 -13.269 1.00 81.00 740 TYR A C 1
ATOM 5865 O O . TYR A 1 740 ? 26.181 -16.047 -14.010 1.00 81.00 740 TYR A O 1
ATOM 5873 N N . ASP A 1 741 ? 26.174 -15.126 -11.959 1.00 78.81 741 ASP A N 1
ATOM 5874 C CA . ASP A 1 741 ? 26.844 -16.263 -11.322 1.00 78.81 741 ASP A CA 1
ATOM 5875 C C . ASP A 1 741 ? 25.900 -17.451 -11.076 1.00 78.81 741 ASP A C 1
ATOM 5877 O O . ASP A 1 741 ? 26.372 -18.559 -10.812 1.00 78.81 741 ASP A O 1
ATOM 5881 N N . ASN A 1 742 ? 24.585 -17.245 -11.212 1.00 79.75 742 ASN A N 1
ATOM 5882 C CA . ASN A 1 742 ? 23.587 -18.290 -11.014 1.00 79.75 742 ASN A CA 1
ATOM 5883 C C . ASN A 1 742 ? 23.225 -18.988 -12.325 1.00 79.75 742 ASN A C 1
ATOM 5885 O O . ASN A 1 742 ? 23.173 -18.383 -13.394 1.00 79.75 742 ASN A O 1
ATOM 5889 N N . ASP A 1 743 ? 22.853 -20.258 -12.206 1.00 77.50 743 ASP A N 1
ATOM 5890 C CA . ASP A 1 743 ? 22.410 -21.082 -13.329 1.00 77.50 743 ASP A CA 1
ATOM 5891 C C . ASP A 1 743 ? 20.934 -20.827 -13.729 1.00 77.50 743 ASP A C 1
ATOM 5893 O O . ASP A 1 743 ? 20.376 -21.541 -14.554 1.00 77.50 743 ASP A O 1
ATOM 5897 N N . TYR A 1 744 ? 20.269 -19.837 -13.130 1.00 82.75 744 TYR A N 1
ATOM 5898 C CA . TYR A 1 744 ? 18.834 -19.566 -13.275 1.00 82.75 744 TYR A CA 1
ATOM 5899 C C . TYR A 1 744 ? 18.521 -18.539 -14.377 1.00 82.75 744 TYR A C 1
ATOM 5901 O O . TYR A 1 744 ? 19.264 -17.572 -14.551 1.00 82.75 744 TYR A O 1
ATOM 5909 N N . ALA A 1 745 ? 17.377 -18.686 -15.056 1.00 76.19 745 ALA A N 1
ATOM 5910 C CA . ALA A 1 745 ? 16.871 -17.706 -16.013 1.00 76.19 745 ALA A CA 1
ATOM 5911 C C . ALA A 1 745 ? 15.358 -17.457 -15.911 1.00 76.19 745 ALA A C 1
ATOM 5913 O O . ALA A 1 745 ? 14.585 -18.384 -15.683 1.00 76.19 745 ALA A O 1
ATOM 5914 N N . PHE A 1 746 ? 14.926 -16.217 -16.162 1.00 81.81 746 PHE A N 1
ATOM 5915 C CA . PHE A 1 746 ? 13.508 -15.843 -16.243 1.00 81.81 746 PHE A CA 1
ATOM 5916 C C . PHE A 1 746 ? 12.995 -15.982 -17.677 1.00 81.81 746 PHE A C 1
ATOM 5918 O O . PHE A 1 746 ? 12.630 -15.015 -18.340 1.00 81.81 746 PHE A O 1
ATOM 5925 N N . PHE A 1 747 ? 13.024 -17.199 -18.195 1.00 82.00 747 PHE A N 1
ATOM 5926 C CA . PHE A 1 747 ? 12.444 -17.493 -19.494 1.00 82.00 747 PHE A CA 1
ATOM 5927 C C . PHE A 1 747 ? 12.108 -18.971 -19.612 1.00 82.00 747 PHE A C 1
ATOM 5929 O O . PHE A 1 747 ? 12.643 -19.829 -18.902 1.00 82.00 747 PHE A O 1
ATOM 5936 N N . HIS A 1 748 ? 11.209 -19.256 -20.534 1.00 81.94 748 HIS A N 1
ATOM 5937 C CA . HIS A 1 748 ? 10.857 -20.576 -20.988 1.00 81.94 748 HIS A CA 1
ATOM 5938 C C . HIS A 1 748 ? 11.828 -21.057 -22.066 1.00 81.94 748 HIS A C 1
ATOM 5940 O O . HIS A 1 748 ? 12.290 -20.263 -22.891 1.00 81.94 748 HIS A O 1
ATOM 5946 N N . ARG A 1 749 ? 12.142 -22.353 -22.022 1.00 77.06 749 ARG A N 1
ATOM 5947 C CA . ARG A 1 749 ? 12.886 -23.085 -23.054 1.00 77.06 749 ARG A CA 1
ATOM 5948 C C . ARG A 1 749 ? 12.028 -24.215 -23.607 1.00 77.06 749 ARG A C 1
ATOM 5950 O O . ARG A 1 749 ? 11.306 -24.847 -22.798 1.00 77.06 749 ARG A O 1
#

InterPro domains:
  IPR011051 RmlC-like cupin domain superfamily [SSF51182] (562-687)

pLDDT: mean 89.26, std 11.36, range [37.41, 98.75]

Organism: NCBI:txid904376

Radius of gyration: 33.78 Å; chains: 1; bounding box: 73×55×93 Å